Protein 2ZNM (pdb70)

Foldseek 3Di:
DDDPAWKHWFPDFDDDPDPPAKEKEKEAFLQDDDPQLDDPLVVVCVPLADPRYDYHYAYADDDPLLLRRLCLLCVVLVNCPQPRSVSSVCSNVVPFSSSDPVRVLVVLVPDDRDNSVSSCSSPDPRSSVRSVVNCCCVVRVVPDPTWIDMSRTMITDCNPPRVSRSVSNRVVSVVNVVVVD/DDDPQFKHFAPDFDDDPDPPAKEKEWAAFLQPDDPQLDDPLCVVCVVPPDPRYDYHYAYADDDPLLLRRLCLLCVQLVNVVQCRSVSSVCSNVVPFSSSDPVRVLVSLVVDDSDDSVSSCSSPDVSSSVRSVVNVCCVVRVPDDPTWIDMRRTMIGDQNPHSVSRSVSNNVSSVVVVVVVD/DDEPFFKHWAPDFDDDPDPQAKEKEWAAFLQPDDPQQDDVLCVVCVPPPDPRYDYHYAYADDDPLLLRRLCQLCVQLVNCPQPRSVSSVCNNVVPFSSSDPVRVLVSQPPDDSDRSVSSCSSPDPSSSVRSVVNCCCVVRVPPDPTWIDMSSTMITDCNPHSVSRSVSNNVRSVVVVVVVVD/DDEPAWKHWAPDFDDDPDPQAKEKEKEAFLQDDDPQLDDPLVVCCVPVADDSYDYHYAYADDDPLLLRRLCQLCVVLVCCVQPSSVSSVCSNVVPFSSSDPVGVLVVLVPDDRDNSVSSCSSPDPRSSVRSVVNVCCVVRVVPDPTWIDIRRTMITDDDPDRVVRSVSNNVVNVVVVVVD

CATH classification: 3.40.30.10

Nearest PDB structures (foldseek):
  2znm-assembly3_C  TM=9.962E-01  e=5.554E-31  Neisseria meningitidis serogroup B
  3a3t-assembly3_C  TM=9.043E-01  e=9.398E-21  Neisseria meningitidis serogroup B
  3hz8-assembly1_A  TM=9.008E-01  e=3.534E-20  Neisseria meningitidis MC58
  3dvw-assembly1_A  TM=8.899E-01  e=8.382E-20  Neisseria meningitidis MC58
  4p3y-assembly1_B  TM=7.558E-01  e=4.226E-12  Acinetobacter baumannii AYE

Secondary structure (DSSP, 8-state):
--BTTTEEE-SSPPPPSSSSSEEEEEEE-TTS--TTSS-HHHHHHHHHS-TTEEEEEEE---S---TTT--HHHHHHT-HHHHHHHHHHHHHH-SS-TTSHHHHHHHHHT-SSS-TTT---TTSHHHHHHHH--HHHHHTT--SSSEEEETTTEEE---SHHHHHHHHHHHHHHHHHHHT-/--BTTTEEE-SSPPPPSSSSSEEEEEEE-TTS--TTSS-HHHHHHHHHS-TTEEEEEEE---S---TTT--HHHHHTT-HHHHHHHHHHHHHH--S-TTSHHHHHHHHHT-SSS-TTT---TTSHHHHHHHH--HHHHHTT--SSSEEEETTTEEEP-SSHHHHHHHHHHHHHHHHHHH--/--BTTTEEE-SSPPPPSSTTSEEEEEEE-TTS--TTSS-HHHHHHHHHS-TTEEEEEEE---S---TTT--HHHHHTT-HHHHHHHHHHHHHH-SS-TTSHHHHHHHHHT-SSS-TTT---TTSHHHHHHHH--HHHHHTT--SSSEEEETTTEEE--SSHHHHHHHHHHHHHHHHHHHTT-/--BTTTEEE-SSPPPPSSSSSEEEEEEE-TTS--TTSS-HHHHHHHHHS-TTEEEEEEE---S---TTT--HHHHHTT-HHHHHHHHHHHHHH-SS-TTSHHHHHHHHHH-SSS-TTT---TTSHHHHHHHH--HHHHHHT--SSSEEEETTTEEE---STTHHHHHHHHHHHHHHHHH-

Structure (mmCIF, N/CA/C/O backbone):
data_2ZNM
#
_entry.id   2ZNM
#
_cell.length_a   54.469
_cell.length_b   88.531
_cell.length_c   84.295
_cell.angle_alpha   90.00
_cell.angle_beta   106.87
_cell.angle_gamma   90.00
#
_symmetry.space_group_name_H-M   'P 1 21 1'
#
loop_
_entity.id
_entity.type
_entity.pdbx_description
1 polymer 'Thiol:disulfide interchange protein DsbA'
2 water water
#
loop_
_atom_site.group_PDB
_atom_site.id
_atom_site.type_symbol
_atom_site.label_atom_id
_atom_site.label_alt_id
_atom_site.label_comp_id
_atom_site.label_asym_id
_atom_site.label_entity_id
_atom_site.label_seq_id
_atom_site.pdbx_PDB_ins_code
_atom_site.Cartn_x
_atom_site.Cartn_y
_atom_site.Cartn_z
_atom_site.occupancy
_atom_site.B_iso_or_equiv
_atom_site.auth_seq_id
_atom_site.auth_comp_id
_atom_site.auth_asym_id
_atom_site.auth_atom_id
_atom_site.pdbx_PDB_model_num
ATOM 1 N N . LEU A 1 3 ? 14.427 25.864 39.617 1.00 61.41 3 LEU A N 1
ATOM 2 C CA . LEU A 1 3 ? 14.686 24.968 40.782 1.00 61.35 3 LEU A CA 1
ATOM 3 C C . LEU A 1 3 ? 16.169 24.675 40.939 1.00 61.41 3 LEU A C 1
ATOM 4 O O . LEU A 1 3 ? 16.858 24.373 39.961 1.00 61.53 3 LEU A O 1
ATOM 9 N N . THR A 1 4 ? 16.651 24.758 42.175 1.00 61.46 4 THR A N 1
ATOM 10 C CA . THR A 1 4 ? 18.030 24.388 42.496 1.00 61.49 4 THR A CA 1
ATOM 11 C C . THR A 1 4 ? 18.107 23.617 43.815 1.00 61.43 4 THR A C 1
ATOM 12 O O . THR A 1 4 ? 17.598 24.079 44.842 1.00 61.23 4 THR A O 1
ATOM 16 N N . GLU A 1 5 ? 18.733 22.437 43.766 1.00 61.47 5 GLU A N 1
ATOM 17 C CA . GLU A 1 5 ? 19.006 21.626 44.955 1.00 61.58 5 GLU A CA 1
ATOM 18 C C . GLU A 1 5 ? 19.769 22.448 45.980 1.00 61.24 5 GLU A C 1
ATOM 19 O O . GLU A 1 5 ? 20.747 23.118 45.642 1.00 61.23 5 GLU A O 1
ATOM 25 N N . GLY A 1 6 ? 19.311 22.400 47.226 1.00 60.99 6 GLY A N 1
ATOM 26 C CA . GLY A 1 6 ? 19.942 23.145 48.311 1.00 60.57 6 GLY A CA 1
ATOM 27 C C . GLY A 1 6 ? 19.446 24.573 48.440 1.00 60.26 6 GLY A C 1
ATOM 28 O O . GLY A 1 6 ? 19.652 25.209 49.476 1.00 60.23 6 GLY A O 1
ATOM 29 N N . GLU A 1 7 ? 18.795 25.077 47.391 1.00 59.91 7 GLU A N 1
ATOM 30 C CA . GLU A 1 7 ? 18.241 26.433 47.392 1.00 59.53 7 GLU A CA 1
ATOM 31 C C . GLU A 1 7 ? 16.708 26.432 47.476 1.00 59.25 7 GLU A C 1
ATOM 32 O O . GLU A 1 7 ? 16.137 27.070 48.358 1.00 59.31 7 GLU A O 1
ATOM 38 N N . ASP A 1 8 ? 16.063 25.700 46.565 1.00 58.98 8 ASP A N 1
ATOM 39 C CA . ASP A 1 8 ? 14.600 25.682 46.426 1.00 58.53 8 ASP A CA 1
ATOM 40 C C . ASP A 1 8 ? 13.969 24.434 47.015 1.00 58.18 8 ASP A C 1
ATOM 41 O O . ASP A 1 8 ? 12.814 24.464 47.437 1.00 58.08 8 ASP A O 1
ATOM 46 N N . TYR A 1 9 ? 14.723 23.336 47.011 1.00 57.79 9 TYR A N 1
ATOM 47 C CA . TYR A 1 9 ? 14.210 22.030 47.420 1.00 57.34 9 TYR A CA 1
ATOM 48 C C . TYR A 1 9 ? 15.307 21.083 47.912 1.00 57.28 9 TYR A C 1
ATOM 49 O O . TYR A 1 9 ? 16.495 21.273 47.624 1.00 57.09 9 TYR A O 1
ATOM 58 N N . LEU A 1 10 ? 14.887 20.059 48.650 1.00 57.24 10 LEU A N 1
ATOM 59 C CA . LEU A 1 10 ? 15.787 19.030 49.164 1.00 57.27 10 LEU A CA 1
ATOM 60 C C . LEU A 1 10 ? 15.265 17.639 48.814 1.00 57.25 10 LEU A C 1
ATOM 61 O O . LEU A 1 10 ? 14.055 17.418 48.733 1.00 57.04 10 LEU A O 1
ATOM 66 N N . VAL A 1 11 ? 16.191 16.711 48.607 1.00 57.13 11 VAL A N 1
ATOM 67 C CA . VAL A 1 11 ? 15.852 15.331 48.288 1.00 57.16 11 VAL A CA 1
ATOM 68 C C . VAL A 1 11 ? 15.744 14.535 49.584 1.00 57.18 11 VAL A C 1
ATOM 69 O O . VAL A 1 11 ? 16.712 14.438 50.338 1.00 57.17 11 VAL A O 1
ATOM 73 N N . LEU A 1 12 ? 14.565 13.979 49.852 1.00 57.37 12 LEU A N 1
ATOM 74 C CA . LEU A 1 12 ? 14.392 13.115 51.015 1.00 57.48 12 LEU A CA 1
ATOM 75 C C . LEU A 1 12 ? 15.256 11.874 50.849 1.00 57.81 12 LEU A C 1
ATOM 76 O O . LEU A 1 12 ? 15.376 11.336 49.747 1.00 57.80 12 LEU A O 1
ATOM 81 N N . ASP A 1 13 ? 15.866 11.432 51.944 1.00 58.17 13 ASP A N 1
ATOM 82 C CA . ASP A 1 13 ? 16.770 10.290 51.900 1.00 58.46 13 ASP A CA 1
ATOM 83 C C . ASP A 1 13 ? 15.978 8.986 51.766 1.00 58.34 13 ASP A C 1
ATOM 84 O O . ASP A 1 13 ? 16.380 8.082 51.033 1.00 58.30 13 ASP A O 1
ATOM 89 N N . LYS A 1 14 ? 14.858 8.901 52.479 1.00 58.09 14 LYS A N 1
ATOM 90 C CA . LYS A 1 14 ? 13.885 7.830 52.283 1.00 58.12 14 LYS A CA 1
ATOM 91 C C . LYS A 1 14 ? 12.569 8.474 51.859 1.00 57.91 14 LYS A C 1
ATOM 92 O O . LYS A 1 14 ? 12.124 9.428 52.492 1.00 58.30 14 LYS A O 1
ATOM 98 N N . PRO A 1 15 ? 11.947 7.965 50.782 1.00 57.64 15 PRO A N 1
ATOM 99 C CA . PRO A 1 15 ? 10.695 8.526 50.274 1.00 57.34 15 PRO A CA 1
ATOM 100 C C . PRO A 1 15 ? 9.484 8.220 51.160 1.00 57.29 15 PRO A C 1
ATOM 101 O O . PRO A 1 15 ? 9.403 7.146 51.755 1.00 56.98 15 PRO A O 1
ATOM 105 N N . ILE A 1 16 ? 8.551 9.166 51.246 1.00 57.47 16 ILE A N 1
ATOM 106 C CA . ILE A 1 16 ? 7.307 8.937 51.981 1.00 57.64 16 ILE A CA 1
ATOM 107 C C . ILE A 1 16 ? 6.281 8.303 51.042 1.00 57.86 16 ILE A C 1
ATOM 108 O O . ILE A 1 16 ? 5.973 8.873 49.994 1.00 58.01 16 ILE A O 1
ATOM 113 N N . PRO A 1 17 ? 5.771 7.107 51.401 1.00 58.14 17 PRO A N 1
ATOM 114 C CA . PRO A 1 17 ? 4.770 6.430 50.574 1.00 58.14 17 PRO A CA 1
ATOM 115 C C . PRO A 1 17 ? 3.511 7.281 50.400 1.00 58.20 17 PRO A C 1
ATOM 116 O O . PRO A 1 17 ? 2.915 7.728 51.387 1.00 58.09 17 PRO A O 1
ATOM 120 N N . GLN A 1 18 ? 3.127 7.506 49.147 1.00 58.21 18 GLN A N 1
ATOM 121 C CA . GLN A 1 18 ? 1.939 8.298 48.832 1.00 58.32 18 GLN A CA 1
ATOM 122 C C . GLN A 1 18 ? 0.653 7.605 49.283 1.00 58.77 18 GLN A C 1
ATOM 123 O O . GLN A 1 18 ? 0.585 6.379 49.359 1.00 58.50 18 GLN A O 1
ATOM 129 N N . GLU A 1 19 ? -0.351 8.420 49.593 1.00 59.29 19 GLU A N 1
ATOM 130 C CA . GLU A 1 19 ? -1.702 7.963 49.895 1.00 59.99 19 GLU A CA 1
ATOM 131 C C . GLU A 1 19 ? -2.293 7.240 48.675 1.00 60.03 19 GLU A C 1
ATOM 132 O O . GLU A 1 19 ? -2.900 6.174 48.804 1.00 60.20 19 GLU A O 1
ATOM 138 N N . GLN A 1 20 ? -2.105 7.841 47.498 1.00 59.88 20 GLN A N 1
ATOM 139 C CA . GLN A 1 20 ? -2.616 7.328 46.229 1.00 59.62 20 GLN A CA 1
ATOM 140 C C . GLN A 1 20 ? -1.484 7.255 45.215 1.00 59.32 20 GLN A C 1
ATOM 141 O O . GLN A 1 20 ? -0.738 8.222 45.055 1.00 59.49 20 GLN A O 1
ATOM 147 N N . SER A 1 21 ? -1.370 6.123 44.515 1.00 59.00 21 SER A N 1
ATOM 148 C CA . SER A 1 21 ? -0.429 6.004 43.399 1.00 58.33 21 SER A CA 1
ATOM 149 C C . SER A 1 21 ? -1.015 6.567 42.107 1.00 57.91 21 SER A C 1
ATOM 150 O O . SER A 1 21 ? -2.231 6.757 41.996 1.00 57.99 21 SER A O 1
ATOM 153 N N . GLY A 1 22 ? -0.148 6.853 41.140 1.00 57.38 22 GLY A N 1
ATOM 154 C CA . GLY A 1 22 ? -0.587 7.394 39.850 1.00 57.16 22 GLY A CA 1
ATOM 155 C C . GLY A 1 22 ? -0.692 8.911 39.822 1.00 56.77 22 GLY A C 1
ATOM 156 O O . GLY A 1 22 ? -0.256 9.539 38.855 1.00 56.81 22 GLY A O 1
ATOM 157 N N . LYS A 1 23 ? -1.292 9.485 40.869 1.00 56.17 23 LYS A N 1
ATOM 158 C CA . LYS A 1 23 ? -1.327 10.940 41.082 1.00 55.68 23 LYS A CA 1
ATOM 159 C C . LYS A 1 23 ? -0.086 11.424 41.832 1.00 54.65 23 LYS A C 1
ATOM 160 O O . LYS A 1 23 ? 0.667 10.627 42.389 1.00 54.53 23 LYS A O 1
ATOM 166 N N . ILE A 1 24 ? 0.111 12.737 41.835 1.00 53.71 24 ILE A N 1
ATOM 167 C CA . ILE A 1 24 ? 1.261 13.368 42.468 1.00 52.45 24 ILE A CA 1
ATOM 168 C C . ILE A 1 24 ? 0.805 13.996 43.774 1.00 52.12 24 ILE A C 1
ATOM 169 O O . ILE A 1 24 ? -0.007 14.932 43.789 1.00 51.67 24 ILE A O 1
ATOM 174 N N . GLU A 1 25 ? 1.325 13.463 44.876 1.00 51.80 25 GLU A N 1
ATOM 175 C CA . GLU A 1 25 ? 0.987 13.967 46.199 1.00 51.29 25 GLU A CA 1
ATOM 176 C C . GLU A 1 25 ? 1.684 15.277 46.500 1.00 50.60 25 GLU A C 1
ATOM 177 O O . GLU A 1 25 ? 2.850 15.479 46.162 1.00 50.28 25 GLU A O 1
ATOM 183 N N . VAL A 1 26 ? 0.935 16.176 47.122 1.00 50.26 26 VAL A N 1
ATOM 184 C CA . VAL A 1 26 ? 1.507 17.345 47.774 1.00 49.11 26 VAL A CA 1
ATOM 185 C C . VAL A 1 26 ? 1.119 17.226 49.246 1.00 48.84 26 VAL A C 1
ATOM 186 O O . VAL A 1 26 ? -0.039 17.403 49.626 1.00 48.49 26 VAL A O 1
ATOM 190 N N . LEU A 1 27 ? 2.094 16.849 50.057 1.00 48.70 27 LEU A N 1
ATOM 191 C CA . LEU A 1 27 ? 1.853 16.582 51.457 1.00 48.40 27 LEU A CA 1
ATOM 192 C C . LEU A 1 27 ? 2.324 17.754 52.301 1.00 48.58 27 LEU A C 1
ATOM 193 O O . LEU A 1 27 ? 3.476 18.212 52.172 1.00 48.50 27 LEU A O 1
ATOM 198 N N . GLU A 1 28 ? 1.417 18.245 53.143 1.00 48.59 28 GLU A N 1
ATOM 199 C CA . GLU A 1 28 ? 1.742 19.284 54.133 1.00 49.02 28 GLU A CA 1
ATOM 200 C C . GLU A 1 28 ? 1.716 18.751 55.567 1.00 48.48 28 GLU A C 1
ATOM 201 O O . GLU A 1 28 ? 0.688 18.262 56.024 1.00 48.20 28 GLU A O 1
ATOM 207 N N . PHE A 1 29 ? 2.844 18.841 56.266 1.00 48.69 29 PHE A N 1
ATOM 208 C CA . PHE A 1 29 ? 2.850 18.687 57.741 1.00 49.27 29 PHE A CA 1
ATOM 209 C C . PHE A 1 29 ? 2.546 20.022 58.407 1.00 49.80 29 PHE A C 1
ATOM 210 O O . PHE A 1 29 ? 3.163 21.038 58.078 1.00 50.12 29 PHE A O 1
ATOM 218 N N . PHE A 1 30 ? 1.597 20.006 59.345 1.00 50.22 30 PHE A N 1
ATOM 219 C CA . PHE A 1 30 ? 1.088 21.219 59.973 1.00 50.01 30 PHE A CA 1
ATOM 220 C C . PHE A 1 30 ? 0.848 21.010 61.476 1.00 50.64 30 PHE A C 1
ATOM 221 O O . PHE A 1 30 ? 0.949 19.892 61.995 1.00 50.87 30 PHE A O 1
ATOM 229 N N . GLY A 1 31 ? 0.518 22.102 62.162 1.00 51.02 31 GLY A N 1
ATOM 230 C CA . GLY A 1 31 ? 0.082 22.057 63.545 1.00 51.20 31 GLY A CA 1
ATOM 231 C C . GLY A 1 31 ? -1.092 22.987 63.726 1.00 51.47 31 GLY A C 1
ATOM 232 O O . GLY A 1 31 ? -1.193 23.997 63.034 1.00 52.25 31 GLY A O 1
ATOM 233 N N . TYR A 1 32 ? -1.985 22.657 64.654 1.00 51.88 32 TYR A N 1
ATOM 234 C CA . TYR A 1 32 ? -3.078 23.564 65.034 1.00 51.80 32 TYR A CA 1
ATOM 235 C C . TYR A 1 32 ? -2.605 24.796 65.820 1.00 52.08 32 TYR A C 1
ATOM 236 O O . TYR A 1 32 ? -3.405 25.693 66.139 1.00 52.26 32 TYR A O 1
ATOM 245 N N . PHE A 1 33 ? -1.313 24.829 66.151 1.00 51.86 33 PHE A N 1
ATOM 246 C CA . PHE A 1 33 ? -0.705 25.988 66.796 1.00 51.92 33 PHE A CA 1
ATOM 247 C C . PHE A 1 33 ? -0.111 26.962 65.763 1.00 52.01 33 PHE A C 1
ATOM 248 O O . PHE A 1 33 ? 0.538 27.947 66.146 1.00 51.92 33 PHE A O 1
ATOM 256 N N . CYS A 1 34 ? -0.296 26.663 64.468 1.00 51.88 34 CYS A N 1
ATOM 257 C CA . CYS A 1 34 ? 0.093 27.569 63.383 1.00 52.25 34 CYS A CA 1
ATOM 258 C C . CYS A 1 34 ? -0.949 28.675 63.316 1.00 51.84 34 CYS A C 1
ATOM 259 O O . CYS A 1 34 ? -2.132 28.395 63.159 1.00 51.83 34 CYS A O 1
ATOM 262 N N . VAL A 1 35 ? -0.522 29.927 63.453 1.00 51.71 35 VAL A N 1
ATOM 263 C CA . VAL A 1 35 ? -1.474 31.031 63.591 1.00 51.69 35 VAL A CA 1
ATOM 264 C C . VAL A 1 35 ? -1.820 31.669 62.245 1.00 52.17 35 VAL A C 1
ATOM 265 O O . VAL A 1 35 ? -0.964 32.238 61.553 1.00 51.50 35 VAL A O 1
ATOM 269 N N . HIS A 1 36 ? -3.096 31.541 61.893 1.00 52.87 36 HIS A N 1
ATOM 270 C CA . HIS A 1 36 ? -3.635 32.044 60.640 1.00 53.35 36 HIS A CA 1
ATOM 271 C C . HIS A 1 36 ? -4.707 33.043 60.964 1.00 54.25 36 HIS A C 1
ATOM 272 O O . HIS A 1 36 ? -5.524 32.816 61.859 1.00 54.52 36 HIS A O 1
ATOM 279 N N . CYS A 1 37 ? -4.737 34.135 60.210 1.00 55.33 37 CYS A N 1
ATOM 280 C CA . CYS A 1 37 ? -5.670 35.209 60.496 1.00 56.73 37 CYS A CA 1
ATOM 281 C C . CYS A 1 37 ? -7.163 34.848 60.354 1.00 55.78 37 CYS A C 1
ATOM 282 O O . CYS A 1 37 ? -8.012 35.486 60.990 1.00 56.04 37 CYS A O 1
ATOM 285 N N . HIS A 1 38 ? -7.501 33.848 59.538 1.00 54.43 38 HIS A N 1
ATOM 286 C CA . HIS A 1 38 ? -8.914 33.454 59.440 1.00 53.27 38 HIS A CA 1
ATOM 287 C C . HIS A 1 38 ? -9.186 32.038 59.952 1.00 52.45 38 HIS A C 1
ATOM 288 O O . HIS A 1 38 ? -10.238 31.480 59.658 1.00 52.21 38 HIS A O 1
ATOM 295 N N . HIS A 1 39 ? -8.248 31.474 60.718 1.00 51.70 39 HIS A N 1
ATOM 296 C CA . HIS A 1 39 ? -8.356 30.101 61.260 1.00 51.15 39 HIS A CA 1
ATOM 297 C C . HIS A 1 39 ? -8.405 29.041 60.150 1.00 51.43 39 HIS A C 1
ATOM 298 O O . HIS A 1 39 ? -9.054 27.998 60.291 1.00 52.16 39 HIS A O 1
ATOM 305 N N . PHE A 1 40 ? -7.731 29.318 59.041 1.00 51.09 40 PHE A N 1
ATOM 306 C CA . PHE A 1 40 ? -7.476 28.307 58.020 1.00 50.88 40 PHE A CA 1
ATOM 307 C C . PHE A 1 40 ? -6.150 28.642 57.355 1.00 50.74 40 PHE A C 1
ATOM 308 O O . PHE A 1 40 ? -5.771 29.812 57.270 1.00 50.43 40 PHE A O 1
ATOM 316 N N . ASP A 1 41 ? -5.451 27.603 56.910 1.00 51.01 41 ASP A N 1
ATOM 317 C CA . ASP A 1 41 ? -4.188 27.726 56.184 1.00 51.29 41 ASP A CA 1
ATOM 318 C C . ASP A 1 41 ? -4.373 28.295 54.756 1.00 51.34 41 ASP A C 1
ATOM 319 O O . ASP A 1 41 ? -4.949 27.640 53.892 1.00 51.12 41 ASP A O 1
ATOM 324 N N . PRO A 1 42 ? -3.887 29.531 54.510 1.00 51.76 42 PRO A N 1
ATOM 325 C CA . PRO A 1 42 ? -4.002 30.123 53.156 1.00 51.56 42 PRO A CA 1
ATOM 326 C C . PRO A 1 42 ? -3.212 29.368 52.070 1.00 51.62 42 PRO A C 1
ATOM 327 O O . PRO A 1 42 ? -3.559 29.462 50.891 1.00 51.31 42 PRO A O 1
ATOM 331 N N . LEU A 1 43 ? -2.173 28.623 52.458 1.00 51.66 43 LEU A N 1
ATOM 332 C CA . LEU A 1 43 ? -1.410 27.811 51.492 1.00 52.11 43 LEU A CA 1
ATOM 333 C C . LEU A 1 43 ? -2.228 26.658 50.899 1.00 51.83 43 LEU A C 1
ATOM 334 O O . LEU A 1 43 ? -2.228 26.463 49.681 1.00 52.25 43 LEU A O 1
ATOM 339 N N . LEU A 1 44 ? -2.923 25.908 51.754 1.00 51.56 44 LEU A N 1
ATOM 340 C CA . LEU A 1 44 ? -3.823 24.820 51.318 1.00 51.70 44 LEU A CA 1
ATOM 341 C C . LEU A 1 44 ? -4.931 25.282 50.381 1.00 51.38 44 LEU A C 1
ATOM 342 O O . LEU A 1 44 ? -5.246 24.605 49.396 1.00 51.70 44 LEU A O 1
ATOM 347 N N . LEU A 1 45 ? -5.524 26.430 50.703 1.00 51.10 45 LEU A N 1
ATOM 348 C CA . LEU A 1 45 ? -6.547 27.059 49.873 1.00 51.17 45 LEU A CA 1
ATOM 349 C C . LEU A 1 45 ? -6.020 27.466 48.476 1.00 51.17 45 LEU A C 1
ATOM 350 O O . LEU A 1 45 ? -6.666 27.199 47.449 1.00 51.45 45 LEU A O 1
ATOM 355 N N . LYS A 1 46 ? -4.848 28.097 48.442 1.00 50.68 46 LYS A N 1
ATOM 356 C CA . LYS A 1 46 ? -4.226 28.519 47.200 1.00 50.59 46 LYS A CA 1
ATOM 357 C C . LYS A 1 46 ? -3.812 27.326 46.329 1.00 50.81 46 LYS A C 1
ATOM 358 O O . LYS A 1 46 ? -4.022 27.330 45.122 1.00 50.78 46 LYS A O 1
ATOM 364 N N . LEU A 1 47 ? -3.199 26.322 46.954 1.00 51.18 47 LEU A N 1
ATOM 365 C CA . LEU A 1 47 ? -2.744 25.125 46.267 1.00 51.41 47 LEU A CA 1
ATOM 366 C C . LEU A 1 47 ? -3.916 24.346 45.676 1.00 51.55 47 LEU A C 1
ATOM 367 O O . LEU A 1 47 ? -3.816 23.828 44.577 1.00 51.81 47 LEU A O 1
ATOM 372 N N . GLY A 1 48 ? -5.030 24.292 46.398 1.00 51.88 48 GLY A N 1
ATOM 373 C CA . GLY A 1 48 ? -6.248 23.653 45.901 1.00 51.45 48 GLY A CA 1
ATOM 374 C C . GLY A 1 48 ? -6.699 24.158 44.547 1.00 51.48 48 GLY A C 1
ATOM 375 O O . GLY A 1 48 ? -7.260 23.398 43.754 1.00 51.85 48 GLY A O 1
ATOM 376 N N . LYS A 1 49 ? -6.459 25.437 44.268 1.00 51.28 49 LYS A N 1
ATOM 377 C CA . LYS A 1 49 ? -6.850 26.011 42.975 1.00 51.18 49 LYS A CA 1
ATOM 378 C C . LYS A 1 49 ? -5.710 26.060 41.962 1.00 50.83 49 LYS A C 1
ATOM 379 O O . LYS A 1 49 ? -5.955 25.937 40.766 1.00 51.04 49 LYS A O 1
ATOM 385 N N . ALA A 1 50 ? -4.471 26.226 42.433 1.00 50.73 50 ALA A N 1
ATOM 386 C CA . ALA A 1 50 ? -3.323 26.477 41.542 1.00 50.65 50 ALA A CA 1
ATOM 387 C C . ALA A 1 50 ? -2.637 25.207 41.048 1.00 50.89 50 ALA A C 1
ATOM 388 O O . ALA A 1 50 ? -1.982 25.210 39.993 1.00 50.66 50 ALA A O 1
ATOM 390 N N . LEU A 1 51 ? -2.793 24.126 41.811 1.00 51.05 51 LEU A N 1
ATOM 391 C CA . LEU A 1 51 ? -2.212 22.828 41.459 1.00 51.18 51 LEU A CA 1
ATOM 392 C C . LEU A 1 51 ? -2.780 22.302 40.130 1.00 51.01 51 LEU A C 1
ATOM 393 O O . LEU A 1 51 ? -3.928 22.584 39.810 1.00 51.01 51 LEU A O 1
ATOM 398 N N . PRO A 1 52 ? -1.967 21.561 39.343 1.00 51.02 52 PRO A N 1
ATOM 399 C CA . PRO A 1 52 ? -2.515 20.892 38.149 1.00 50.99 52 PRO A CA 1
ATOM 400 C C . PRO A 1 52 ? -3.513 19.782 38.494 1.00 50.93 52 PRO A C 1
ATOM 401 O O . PRO A 1 52 ? -3.589 19.357 39.635 1.00 50.91 52 PRO A O 1
ATOM 405 N N . SER A 1 53 ? -4.268 19.330 37.503 1.00 51.44 53 SER A N 1
ATOM 406 C CA . SER A 1 53 ? -5.334 18.332 37.689 1.00 52.17 53 SER A CA 1
ATOM 407 C C . SER A 1 53 ? -4.894 16.967 38.256 1.00 52.00 53 SER A C 1
ATOM 408 O O . SER A 1 53 ? -5.692 16.292 38.905 1.00 52.11 53 SER A O 1
ATOM 411 N N . ASP A 1 54 ? -3.644 16.573 37.997 1.00 51.76 54 ASP A N 1
ATOM 412 C CA . ASP A 1 54 ? -3.112 15.265 38.421 1.00 51.74 54 ASP A CA 1
ATOM 413 C C . ASP A 1 54 ? -2.359 15.313 39.768 1.00 51.59 54 ASP A C 1
ATOM 414 O O . ASP A 1 54 ? -1.681 14.351 40.160 1.00 51.27 54 ASP A O 1
ATOM 419 N N . ALA A 1 55 ? -2.512 16.433 40.477 1.00 50.87 55 ALA A N 1
ATOM 420 C CA . ALA A 1 55 ? -1.894 16.632 41.784 1.00 50.39 55 ALA A CA 1
ATOM 421 C C . ALA A 1 55 ? -2.973 16.655 42.856 1.00 50.17 55 ALA A C 1
ATOM 422 O O . ALA A 1 55 ? -4.082 17.109 42.597 1.00 50.06 55 ALA A O 1
ATOM 424 N N . TYR A 1 56 ? -2.654 16.144 44.046 1.00 50.38 56 TYR A N 1
ATOM 425 C CA . TYR A 1 56 ? -3.586 16.180 45.197 1.00 50.75 56 TYR A CA 1
ATOM 426 C C . TYR A 1 56 ? -2.916 16.595 46.510 1.00 50.71 56 TYR A C 1
ATOM 427 O O . TYR A 1 56 ? -1.689 16.498 46.666 1.00 50.45 56 TYR A O 1
ATOM 436 N N . LEU A 1 57 ? -3.747 17.045 47.446 1.00 50.92 57 LEU A N 1
ATOM 437 C CA . LEU A 1 57 ? -3.314 17.576 48.738 1.00 51.45 57 LEU A CA 1
ATOM 438 C C . LEU A 1 57 ? -3.499 16.552 49.861 1.00 51.63 57 LEU A C 1
ATOM 439 O O . LEU A 1 57 ? -4.565 15.945 49.978 1.00 51.73 57 LEU A O 1
ATOM 444 N N . ARG A 1 58 ? -2.460 16.372 50.676 1.00 51.40 58 ARG A N 1
ATOM 445 C CA . ARG A 1 58 ? -2.523 15.542 51.876 1.00 51.74 58 ARG A CA 1
ATOM 446 C C . ARG A 1 58 ? -1.984 16.356 53.059 1.00 51.81 58 ARG A C 1
ATOM 447 O O . ARG A 1 58 ? -1.005 17.092 52.917 1.00 51.90 58 ARG A O 1
ATOM 455 N N . THR A 1 59 ? -2.619 16.230 54.220 1.00 52.22 59 THR A N 1
ATOM 456 C CA . THR A 1 59 ? -2.117 16.880 55.426 1.00 52.60 59 THR A CA 1
ATOM 457 C C . THR A 1 59 ? -1.894 15.892 56.567 1.00 52.81 59 THR A C 1
ATOM 458 O O . THR A 1 59 ? -2.645 14.926 56.713 1.00 52.68 59 THR A O 1
ATOM 462 N N . GLU A 1 60 ? -0.850 16.139 57.365 1.00 52.84 60 GLU A N 1
ATOM 463 C CA . GLU A 1 60 ? -0.585 15.367 58.582 1.00 52.67 60 GLU A CA 1
ATOM 464 C C . GLU A 1 60 ? -0.245 16.313 59.731 1.00 52.87 60 GLU A C 1
ATOM 465 O O . GLU A 1 60 ? 0.555 17.249 59.569 1.00 53.26 60 GLU A O 1
ATOM 471 N N . HIS A 1 61 ? -0.871 16.102 60.883 1.00 52.40 61 HIS A N 1
ATOM 472 C CA . HIS A 1 61 ? -0.460 16.838 62.079 1.00 51.80 61 HIS A CA 1
ATOM 473 C C . HIS A 1 61 ? 0.865 16.296 62.632 1.00 51.48 61 HIS A C 1
ATOM 474 O O . HIS A 1 61 ? 1.037 15.105 62.872 1.00 51.57 61 HIS A O 1
ATOM 481 N N . VAL A 1 62 ? 1.789 17.216 62.819 1.00 51.41 62 VAL A N 1
ATOM 482 C CA . VAL A 1 62 ? 3.130 16.974 63.319 1.00 51.33 62 VAL A CA 1
ATOM 483 C C . VAL A 1 62 ? 3.036 16.561 64.806 1.00 51.33 62 VAL A C 1
ATOM 484 O O . VAL A 1 62 ? 2.194 17.061 65.523 1.00 51.11 62 VAL A O 1
ATOM 488 N N . VAL A 1 63 ? 3.834 15.595 65.249 1.00 51.82 63 VAL A N 1
ATOM 489 C CA . VAL A 1 63 ? 3.849 15.204 66.674 1.00 52.18 63 VAL A CA 1
ATOM 490 C C . VAL A 1 63 ? 5.263 15.365 67.234 1.00 52.58 63 VAL A C 1
ATOM 491 O O . VAL A 1 63 ? 6.110 14.497 67.021 1.00 52.17 63 VAL A O 1
ATOM 495 N N . TRP A 1 64 ? 5.506 16.477 67.934 1.00 53.24 64 TRP A N 1
ATOM 496 C CA . TRP A 1 64 ? 6.850 16.823 68.410 1.00 54.04 64 TRP A CA 1
ATOM 497 C C . TRP A 1 64 ? 7.105 16.387 69.846 1.00 54.62 64 TRP A C 1
ATOM 498 O O . TRP A 1 64 ? 8.248 16.140 70.227 1.00 54.52 64 TRP A O 1
ATOM 509 N N . GLN A 1 65 ? 6.037 16.315 70.635 1.00 55.38 65 GLN A N 1
ATOM 510 C CA . GLN A 1 65 ? 6.110 15.864 72.023 1.00 56.27 65 GLN A CA 1
ATOM 511 C C . GLN A 1 65 ? 5.004 14.835 72.227 1.00 56.67 65 GLN A C 1
ATOM 512 O O . GLN A 1 65 ? 3.960 14.929 71.574 1.00 56.54 65 GLN A O 1
ATOM 518 N N . PRO A 1 66 ? 5.225 13.847 73.121 1.00 56.95 66 PRO A N 1
ATOM 519 C CA . PRO A 1 66 ? 4.260 12.755 73.299 1.00 57.28 66 PRO A CA 1
ATOM 520 C C . PRO A 1 66 ? 2.814 13.215 73.504 1.00 57.78 66 PRO A C 1
ATOM 521 O O . PRO A 1 66 ? 1.891 12.559 73.009 1.00 57.54 66 PRO A O 1
ATOM 525 N N . GLU A 1 67 ? 2.647 14.336 74.211 1.00 58.29 67 GLU A N 1
ATOM 526 C CA . GLU A 1 67 ? 1.357 14.951 74.512 1.00 59.02 67 GLU A CA 1
ATOM 527 C C . GLU A 1 67 ? 0.636 15.377 73.226 1.00 59.90 67 GLU A C 1
ATOM 528 O O . GLU A 1 67 ? -0.598 15.457 73.167 1.00 59.67 67 GLU A O 1
ATOM 542 N N . LEU A 1 69 ? 0.233 13.896 70.515 1.00 57.97 69 LEU A N 1
ATOM 543 C CA . LEU A 1 69 ? -0.576 12.821 69.946 1.00 56.51 69 LEU A CA 1
ATOM 544 C C . LEU A 1 69 ? -2.071 13.108 70.059 1.00 55.69 69 LEU A C 1
ATOM 545 O O . LEU A 1 69 ? -2.861 12.646 69.238 1.00 55.77 69 LEU A O 1
ATOM 550 N N . GLY A 1 70 ? -2.450 13.872 71.076 1.00 54.65 70 GLY A N 1
ATOM 551 C CA . GLY A 1 70 ? -3.822 14.351 71.228 1.00 53.79 70 GLY A CA 1
ATOM 552 C C . GLY A 1 70 ? -4.260 15.316 70.138 1.00 52.87 70 GLY A C 1
ATOM 553 O O . GLY A 1 70 ? -5.406 15.274 69.697 1.00 52.02 70 GLY A O 1
ATOM 554 N N . LEU A 1 71 ? -3.346 16.187 69.712 1.00 52.86 71 LEU A N 1
ATOM 555 C CA . LEU A 1 71 ? -3.619 17.135 68.618 1.00 53.07 71 LEU A CA 1
ATOM 556 C C . LEU A 1 71 ? -3.677 16.410 67.289 1.00 53.29 71 LEU A C 1
ATOM 557 O O . LEU A 1 71 ? -4.496 16.752 66.430 1.00 53.81 71 LEU A O 1
ATOM 562 N N . ALA A 1 72 ? -2.813 15.405 67.136 1.00 52.75 72 ALA A N 1
ATOM 563 C CA . ALA A 1 72 ? -2.811 14.555 65.954 1.00 52.89 72 ALA A CA 1
ATOM 564 C C . ALA A 1 72 ? -4.089 13.720 65.817 1.00 52.74 72 ALA A C 1
ATOM 565 O O . ALA A 1 72 ? -4.584 13.519 64.704 1.00 53.18 72 ALA A O 1
ATOM 567 N N . ARG A 1 73 ? -4.597 13.217 66.941 1.00 52.44 73 ARG A N 1
ATOM 568 C CA . ARG A 1 73 ? -5.866 12.479 66.978 1.00 52.22 73 ARG A CA 1
ATOM 569 C C . ARG A 1 73 ? -7.074 13.346 66.594 1.00 52.72 73 ARG A C 1
ATOM 570 O O . ARG A 1 73 ? -8.001 12.858 65.936 1.00 52.08 73 ARG A O 1
ATOM 586 N N . ALA A 1 75 ? -6.821 15.997 64.494 1.00 52.86 75 ALA A N 1
ATOM 587 C CA . ALA A 1 75 ? -6.648 16.149 63.043 1.00 52.54 75 ALA A CA 1
ATOM 588 C C . ALA A 1 75 ? -7.155 14.928 62.309 1.00 52.47 75 ALA A C 1
ATOM 589 O O . ALA A 1 75 ? -7.779 15.056 61.271 1.00 53.25 75 ALA A O 1
ATOM 591 N N . ALA A 1 76 ? -6.881 13.740 62.840 1.00 52.20 76 ALA A N 1
ATOM 592 C CA . ALA A 1 76 ? -7.356 12.525 62.204 1.00 51.90 76 ALA A CA 1
ATOM 593 C C . ALA A 1 76 ? -8.870 12.445 62.274 1.00 51.70 76 ALA A C 1
ATOM 594 O O . ALA A 1 76 ? -9.498 12.071 61.305 1.00 52.26 76 ALA A O 1
ATOM 596 N N . ALA A 1 77 ? -9.451 12.793 63.421 1.00 51.64 77 ALA A N 1
ATOM 597 C CA . ALA A 1 77 ? -10.907 12.785 63.590 1.00 51.62 77 ALA A CA 1
ATOM 598 C C . ALA A 1 77 ? -11.618 13.680 62.565 1.00 51.97 77 ALA A C 1
ATOM 599 O O . ALA A 1 77 ? -12.564 13.242 61.909 1.00 51.82 77 ALA A O 1
ATOM 601 N N . VAL A 1 78 ? -11.138 14.920 62.431 1.00 52.32 78 VAL A N 1
ATOM 602 C CA . VAL A 1 78 ? -11.665 15.911 61.494 1.00 52.55 78 VAL A CA 1
ATOM 603 C C . VAL A 1 78 ? -11.628 15.408 60.046 1.00 53.20 78 VAL A C 1
ATOM 604 O O . VAL A 1 78 ? -12.654 15.411 59.346 1.00 53.33 78 VAL A O 1
ATOM 608 N N . ASN A 1 79 ? -10.446 14.977 59.605 1.00 53.40 79 ASN A N 1
ATOM 609 C CA . ASN A 1 79 ? -10.273 14.408 58.275 1.00 53.65 79 ASN A CA 1
ATOM 610 C C . ASN A 1 79 ? -11.206 13.230 58.043 1.00 53.29 79 ASN A C 1
ATOM 611 O O . ASN A 1 79 ? -11.905 13.183 57.025 1.00 53.45 79 ASN A O 1
ATOM 616 N N . LEU A 1 80 ? -11.230 12.288 58.989 1.00 52.54 80 LEU A N 1
ATOM 617 C CA . LEU A 1 80 ? -12.004 11.058 58.810 1.00 51.64 80 LEU A CA 1
ATOM 618 C C . LEU A 1 80 ? -13.512 11.250 58.930 1.00 51.21 80 LEU A C 1
ATOM 619 O O . LEU A 1 80 ? -14.280 10.491 58.343 1.00 51.29 80 LEU A O 1
ATOM 624 N N . SER A 1 81 ? -13.936 12.255 59.690 1.00 50.37 81 SER A N 1
ATOM 625 C CA . SER A 1 81 ? -15.361 12.563 59.817 1.00 49.79 81 SER A CA 1
ATOM 626 C C . SER A 1 81 ? -15.895 13.296 58.574 1.00 49.51 81 SER A C 1
ATOM 627 O O . SER A 1 81 ? -17.104 13.397 58.376 1.00 49.46 81 SER A O 1
ATOM 630 N N . GLY A 1 82 ? -14.982 13.774 57.733 1.00 49.54 82 GLY A N 1
ATOM 631 C CA . GLY A 1 82 ? -15.327 14.608 56.592 1.00 50.06 82 GLY A CA 1
ATOM 632 C C . GLY A 1 82 ? -15.755 16.017 57.000 1.00 50.41 82 GLY A C 1
ATOM 633 O O . GLY A 1 82 ? -16.548 16.647 56.314 1.00 50.10 82 GLY A O 1
ATOM 634 N N . LEU A 1 83 ? -15.218 16.519 58.111 1.00 51.03 83 LEU A N 1
ATOM 635 C CA . LEU A 1 83 ? -15.650 17.809 58.657 1.00 51.44 83 LEU A CA 1
ATOM 636 C C . LEU A 1 83 ? -14.578 18.907 58.604 1.00 51.94 83 LEU A C 1
ATOM 637 O O . LEU A 1 83 ? -14.617 19.845 59.388 1.00 52.02 83 LEU A O 1
ATOM 642 N N . LYS A 1 84 ? -13.640 18.803 57.670 1.00 52.81 84 LYS A N 1
ATOM 643 C CA . LYS A 1 84 ? -12.542 19.761 57.582 1.00 54.21 84 LYS A CA 1
ATOM 644 C C . LYS A 1 84 ? -13.017 21.217 57.636 1.00 53.68 84 LYS A C 1
ATOM 645 O O . LYS A 1 84 ? -12.623 21.965 58.527 1.00 53.61 84 LYS A O 1
ATOM 651 N N . TYR A 1 85 ? -13.897 21.606 56.715 1.00 54.13 85 TYR A N 1
ATOM 652 C CA . TYR A 1 85 ? -14.292 23.022 56.594 1.00 54.30 85 TYR A CA 1
ATOM 653 C C . TYR A 1 85 ? -15.287 23.485 57.634 1.00 53.50 85 TYR A C 1
ATOM 654 O O . TYR A 1 85 ? -15.406 24.678 57.881 1.00 53.79 85 TYR A O 1
ATOM 663 N N . GLN A 1 86 ? -16.005 22.545 58.235 1.00 53.30 86 GLN A N 1
ATOM 664 C CA . GLN A 1 86 ? -16.991 22.871 59.269 1.00 53.00 86 GLN A CA 1
ATOM 665 C C . GLN A 1 86 ? -16.329 22.928 60.647 1.00 52.24 86 GLN A C 1
ATOM 666 O O . GLN A 1 86 ? -16.804 23.633 61.531 1.00 52.17 86 GLN A O 1
ATOM 672 N N . ALA A 1 87 ? -15.229 22.194 60.819 1.00 51.50 87 ALA A N 1
ATOM 673 C CA . ALA A 1 87 ? -14.648 21.961 62.144 1.00 51.05 87 ALA A CA 1
ATOM 674 C C . ALA A 1 87 ? -13.268 22.554 62.379 1.00 51.10 87 ALA A C 1
ATOM 675 O O . ALA A 1 87 ? -12.993 23.030 63.482 1.00 51.61 87 ALA A O 1
ATOM 677 N N . ASN A 1 88 ? -12.396 22.528 61.373 1.00 50.72 88 ASN A N 1
ATOM 678 C CA . ASN A 1 88 ? -11.016 22.991 61.579 1.00 50.77 88 ASN A CA 1
ATOM 679 C C . ASN A 1 88 ? -10.918 24.432 62.093 1.00 50.35 88 ASN A C 1
ATOM 680 O O . ASN A 1 88 ? -10.089 24.704 62.969 1.00 51.17 88 ASN A O 1
ATOM 685 N N . PRO A 1 89 ? -11.737 25.358 61.547 1.00 49.44 89 PRO A N 1
ATOM 686 C CA . PRO A 1 89 ? -11.642 26.731 62.058 1.00 49.21 89 PRO A CA 1
ATOM 687 C C . PRO A 1 89 ? -11.809 26.820 63.579 1.00 49.23 89 PRO A C 1
ATOM 688 O O . PRO A 1 89 ? -10.988 27.472 64.251 1.00 49.20 89 PRO A O 1
ATOM 692 N N . ALA A 1 90 ? -12.850 26.161 64.099 1.00 48.74 90 ALA A N 1
ATOM 693 C CA . ALA A 1 90 ? -13.087 26.017 65.543 1.00 48.38 90 ALA A CA 1
ATOM 694 C C . ALA A 1 90 ? -11.974 25.250 66.286 1.00 48.50 90 ALA A C 1
ATOM 695 O O . ALA A 1 90 ? -11.755 25.481 67.465 1.00 48.62 90 ALA A O 1
ATOM 697 N N . VAL A 1 91 ? -11.272 24.347 65.605 1.00 48.56 91 VAL A N 1
ATOM 698 C CA . VAL A 1 91 ? -10.154 23.635 66.227 1.00 48.88 91 VAL A CA 1
ATOM 699 C C . VAL A 1 91 ? -8.923 24.553 66.377 1.00 49.24 91 VAL A C 1
ATOM 700 O O . VAL A 1 91 ? -8.349 24.663 67.468 1.00 49.46 91 VAL A O 1
ATOM 704 N N . PHE A 1 92 ? -8.515 25.214 65.297 1.00 49.17 92 PHE A N 1
ATOM 705 C CA . PHE A 1 92 ? -7.463 26.224 65.410 1.00 49.29 92 PHE A CA 1
ATOM 706 C C . PHE A 1 92 ? -7.727 27.191 66.565 1.00 49.70 92 PHE A C 1
ATOM 707 O O . PHE A 1 92 ? -6.832 27.461 67.371 1.00 50.66 92 PHE A O 1
ATOM 715 N N . LYS A 1 93 ? -8.958 27.701 66.645 1.00 49.83 93 LYS A N 1
ATOM 716 C CA . LYS A 1 93 ? -9.306 28.770 67.573 1.00 50.36 93 LYS A CA 1
ATOM 717 C C . LYS A 1 93 ? -9.197 28.303 69.016 1.00 50.31 93 LYS A C 1
ATOM 718 O O . LYS A 1 93 ? -8.810 29.070 69.893 1.00 51.29 93 LYS A O 1
ATOM 724 N N . ALA A 1 94 ? -9.564 27.049 69.252 1.00 50.20 94 ALA A N 1
ATOM 725 C CA . ALA A 1 94 ? -9.523 26.455 70.577 1.00 49.98 94 ALA A CA 1
ATOM 726 C C . ALA A 1 94 ? -8.054 26.266 70.992 1.00 49.88 94 ALA A C 1
ATOM 727 O O . ALA A 1 94 ? -7.680 26.554 72.117 1.00 49.98 94 ALA A O 1
ATOM 729 N N . VAL A 1 95 ? -7.233 25.795 70.058 1.00 49.53 95 VAL A N 1
ATOM 730 C CA . VAL A 1 95 ? -5.804 25.646 70.276 1.00 49.28 95 VAL A CA 1
ATOM 731 C C . VAL A 1 95 ? -5.150 27.028 70.527 1.00 49.54 95 VAL A C 1
ATOM 732 O O . VAL A 1 95 ? -4.354 27.166 71.465 1.00 49.64 95 VAL A O 1
ATOM 736 N N . TYR A 1 96 ? -5.541 28.047 69.744 1.00 49.53 96 TYR A N 1
ATOM 737 C CA . TYR A 1 96 ? -5.048 29.433 69.918 1.00 49.15 96 TYR A CA 1
ATOM 738 C C . TYR A 1 96 ? -5.360 30.040 71.277 1.00 48.98 96 TYR A C 1
ATOM 739 O O . TYR A 1 96 ? -4.540 30.750 71.844 1.00 49.26 96 TYR A O 1
ATOM 748 N N . GLU A 1 97 ? -6.562 29.807 71.780 1.00 48.86 97 GLU A N 1
ATOM 749 C CA . GLU A 1 97 ? -6.998 30.458 73.018 1.00 48.66 97 GLU A CA 1
ATOM 750 C C . GLU A 1 97 ? -6.354 29.861 74.272 1.00 48.42 97 GLU A C 1
ATOM 751 O O . GLU A 1 97 ? -6.193 30.546 75.282 1.00 47.26 97 GLU A O 1
ATOM 757 N N . GLN A 1 98 ? -5.992 28.577 74.181 1.00 48.50 98 GLN A N 1
ATOM 758 C CA . GLN A 1 98 ? -5.321 27.823 75.261 1.00 49.02 98 GLN A CA 1
ATOM 759 C C . GLN A 1 98 ? -6.113 27.714 76.579 1.00 48.68 98 GLN A C 1
ATOM 760 O O . GLN A 1 98 ? -5.530 27.418 77.631 1.00 49.48 98 GLN A O 1
ATOM 766 N N . LYS A 1 99 ? -7.423 27.931 76.523 1.00 47.55 99 LYS A N 1
ATOM 767 C CA . LYS A 1 99 ? -8.286 27.831 77.706 1.00 47.51 99 LYS A CA 1
ATOM 768 C C . LYS A 1 99 ? -8.577 26.393 78.161 1.00 47.62 99 LYS A C 1
ATOM 769 O O . LYS A 1 99 ? -8.923 26.157 79.312 1.00 47.68 99 LYS A O 1
ATOM 775 N N . ILE A 1 100 ? -8.457 25.435 77.256 1.00 48.38 100 ILE A N 1
ATOM 776 C CA . ILE A 1 100 ? -8.740 24.039 77.580 1.00 48.96 100 ILE A CA 1
ATOM 777 C C . ILE A 1 100 ? -7.618 23.192 76.999 1.00 50.04 100 ILE A C 1
ATOM 778 O O . ILE A 1 100 ? -7.033 23.548 75.970 1.00 50.34 100 ILE A O 1
ATOM 783 N N . ARG A 1 101 ? -7.307 22.083 77.665 1.00 50.74 101 ARG A N 1
ATOM 784 C CA . ARG A 1 101 ? -6.307 21.157 77.171 1.00 51.27 101 ARG A CA 1
ATOM 785 C C . ARG A 1 101 ? -6.963 20.200 76.156 1.00 51.47 101 ARG A C 1
ATOM 786 O O . ARG A 1 101 ? -7.376 19.088 76.502 1.00 51.53 101 ARG A O 1
ATOM 794 N N . LEU A 1 102 ? -7.053 20.649 74.902 1.00 51.37 102 LEU A N 1
ATOM 795 C CA . LEU A 1 102 ? -7.725 19.895 73.841 1.00 51.14 102 LEU A CA 1
ATOM 796 C C . LEU A 1 102 ? -7.044 18.557 73.522 1.00 51.31 102 LEU A C 1
ATOM 797 O O . LEU A 1 102 ? -7.653 17.679 72.893 1.00 51.21 102 LEU A O 1
ATOM 802 N N . GLU A 1 103 ? -5.787 18.413 73.959 1.00 51.16 103 GLU A N 1
ATOM 803 C CA . GLU A 1 103 ? -5.007 17.180 73.787 1.00 51.06 103 GLU A CA 1
ATOM 804 C C . GLU A 1 103 ? -5.604 16.024 74.575 1.00 50.67 103 GLU A C 1
ATOM 805 O O . GLU A 1 103 ? -5.307 14.872 74.317 1.00 51.20 103 GLU A O 1
ATOM 811 N N . ASN A 1 104 ? -6.418 16.355 75.562 1.00 50.54 104 ASN A N 1
ATOM 812 C CA . ASN A 1 104 ? -7.040 15.377 76.427 1.00 50.14 104 ASN A CA 1
ATOM 813 C C . ASN A 1 104 ? -8.375 14.926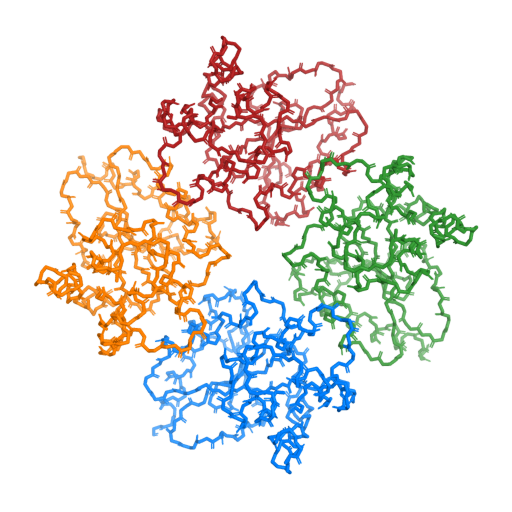 75.841 1.00 49.63 104 ASN A C 1
ATOM 814 O O . ASN A 1 104 ? -9.223 15.755 75.528 1.00 49.32 104 ASN A O 1
ATOM 819 N N . ARG A 1 105 ? -8.550 13.612 75.703 1.00 49.45 105 ARG A N 1
ATOM 820 C CA . ARG A 1 105 ? -9.765 13.024 75.119 1.00 49.42 105 ARG A CA 1
ATOM 821 C C . ARG A 1 105 ? -11.089 13.525 75.714 1.00 49.22 105 ARG A C 1
ATOM 822 O O . ARG A 1 105 ? -11.996 13.915 74.973 1.00 49.17 105 ARG A O 1
ATOM 830 N N . SER A 1 106 ? -11.206 13.492 77.037 1.00 48.88 106 SER A N 1
ATOM 831 C CA . SER A 1 106 ? -12.450 13.885 77.677 1.00 49.08 106 SER A CA 1
ATOM 832 C C . SER A 1 106 ? -12.724 15.386 77.530 1.00 49.14 106 SER A C 1
ATOM 833 O O . SER A 1 106 ? -13.880 15.794 77.411 1.00 48.99 106 SER A O 1
ATOM 836 N N . VAL A 1 107 ? -11.662 16.191 77.516 1.00 49.28 107 VAL A N 1
ATOM 837 C CA . VAL A 1 107 ? -11.775 17.638 77.264 1.00 49.52 107 VAL A CA 1
ATOM 838 C C . VAL A 1 107 ? -12.168 17.898 75.805 1.00 49.18 107 VAL A C 1
ATOM 839 O O . VAL A 1 107 ? -13.047 18.710 75.535 1.00 49.28 107 VAL A O 1
ATOM 843 N N . ALA A 1 108 ? -11.534 17.187 74.875 1.00 49.15 108 ALA A N 1
ATOM 844 C CA . ALA A 1 108 ? -11.895 17.264 73.462 1.00 49.14 108 ALA A CA 1
ATOM 845 C C . ALA A 1 108 ? -13.375 16.919 73.255 1.00 49.49 108 ALA A C 1
ATOM 846 O O . ALA A 1 108 ? -14.100 17.668 72.601 1.00 49.48 108 ALA A O 1
ATOM 848 N N . GLY A 1 109 ? -13.812 15.806 73.844 1.00 49.75 109 GLY A N 1
ATOM 849 C CA . GLY A 1 109 ? -15.208 15.363 73.793 1.00 50.44 109 GLY A CA 1
ATOM 850 C C . GLY A 1 109 ? -16.208 16.373 74.329 1.00 50.90 109 GLY A C 1
ATOM 851 O O . GLY A 1 109 ? -17.194 16.693 73.665 1.00 51.05 109 GLY A O 1
ATOM 852 N N . LYS A 1 110 ? -15.955 16.886 75.530 1.00 51.24 110 LYS A N 1
ATOM 853 C CA . LYS A 1 110 ? -16.814 17.917 76.111 1.00 51.65 110 LYS A CA 1
ATOM 854 C C . LYS A 1 110 ? -16.836 19.170 75.234 1.00 51.64 110 LYS A C 1
ATOM 855 O O . LYS A 1 110 ? -17.896 19.768 75.035 1.00 52.09 110 LYS A O 1
ATOM 861 N N . TRP A 1 111 ? -15.676 19.553 74.704 1.00 51.26 111 TRP A N 1
ATOM 862 C CA . TRP A 1 111 ? -15.587 20.688 73.782 1.00 51.28 111 TRP A CA 1
ATOM 863 C C . TRP A 1 111 ? -16.415 20.478 72.501 1.00 51.51 111 TRP A C 1
ATOM 864 O O . TRP A 1 111 ? -17.188 21.358 72.111 1.00 51.54 111 TRP A O 1
ATOM 875 N N . ALA A 1 112 ? -16.245 19.317 71.865 1.00 51.34 112 ALA A N 1
ATOM 876 C CA . ALA A 1 112 ? -16.908 19.004 70.600 1.00 51.60 112 ALA A CA 1
ATOM 877 C C . ALA A 1 112 ? -18.425 19.075 70.696 1.00 51.92 112 ALA A C 1
ATOM 878 O O . ALA A 1 112 ? -19.079 19.628 69.815 1.00 51.96 112 ALA A O 1
ATOM 880 N N . LEU A 1 113 ? -18.970 18.519 71.774 1.00 52.49 113 LEU A N 1
ATOM 881 C CA . LEU A 1 113 ? -20.418 18.453 71.980 1.00 53.08 113 LEU A CA 1
ATOM 882 C C . LEU A 1 113 ? -21.077 19.828 72.220 1.00 53.29 113 LEU A C 1
ATOM 883 O O . LEU A 1 113 ? -22.233 20.032 71.856 1.00 53.28 113 LEU A O 1
ATOM 888 N N . SER A 1 114 ? -20.330 20.762 72.809 1.00 53.55 114 SER A N 1
ATOM 889 C CA . SER A 1 114 ? -20.804 22.129 73.054 1.00 53.80 114 SER A CA 1
ATOM 890 C C . SER A 1 114 ? -20.721 23.067 71.830 1.00 54.18 114 SER A C 1
ATOM 891 O O . SER A 1 114 ? -21.205 24.201 71.884 1.00 54.40 114 SER A O 1
ATOM 894 N N . GLN A 1 115 ? -20.123 22.607 70.735 1.00 54.26 115 GLN A N 1
ATOM 895 C CA . GLN A 1 115 ? -19.920 23.466 69.559 1.00 54.83 115 GLN A CA 1
ATOM 896 C C . GLN A 1 115 ? -21.197 23.668 68.692 1.00 54.72 115 GLN A C 1
ATOM 897 O O . GLN A 1 115 ? -21.873 22.694 68.330 1.00 54.54 115 GLN A O 1
ATOM 903 N N . LYS A 1 116 ? -21.521 24.929 68.378 1.00 54.42 116 LYS A N 1
ATOM 904 C CA . LYS A 1 116 ? -22.752 25.281 67.636 1.00 54.43 116 LYS A CA 1
ATOM 905 C C . LYS A 1 116 ? -22.671 25.062 66.120 1.00 54.00 116 LYS A C 1
ATOM 906 O O . LYS A 1 116 ? -23.700 24.866 65.458 1.00 53.62 116 LYS A O 1
ATOM 912 N N . GLY A 1 117 ? -21.457 25.117 65.578 1.00 53.46 117 GLY A N 1
ATOM 913 C CA . GLY A 1 117 ? -21.255 25.204 64.133 1.00 53.23 117 GLY A CA 1
ATOM 914 C C . GLY A 1 117 ? -21.032 23.922 63.350 1.00 53.00 117 GLY A C 1
ATOM 915 O O . GLY A 1 117 ? -20.792 23.975 62.142 1.00 53.19 117 GLY A O 1
ATOM 916 N N . PHE A 1 118 ? -21.094 22.773 64.023 1.00 52.54 118 PHE A N 1
ATOM 917 C CA . PHE A 1 118 ? -20.897 21.476 63.367 1.00 51.80 118 PHE A CA 1
ATOM 918 C C . PHE A 1 118 ? -21.365 20.329 64.259 1.00 51.72 118 PHE A C 1
ATOM 919 O O . PHE A 1 118 ? -21.483 20.500 65.474 1.00 51.49 118 PHE A O 1
ATOM 927 N N . ASP A 1 119 ? -21.642 19.177 63.640 1.00 51.71 119 ASP A N 1
ATOM 928 C CA . ASP A 1 119 ? -21.991 17.933 64.337 1.00 51.36 119 ASP A CA 1
ATOM 929 C C . ASP A 1 119 ? -20.793 17.445 65.139 1.00 51.05 119 ASP A C 1
ATOM 930 O O . ASP A 1 119 ? -19.863 16.839 64.592 1.00 50.98 119 ASP A O 1
ATOM 935 N N . GLY A 1 120 ? -20.820 17.722 66.437 1.00 50.60 120 GLY A N 1
ATOM 936 C CA . GLY A 1 120 ? -19.733 17.351 67.329 1.00 50.33 120 GLY A CA 1
ATOM 937 C C . GLY A 1 120 ? -19.775 15.871 67.652 1.00 50.13 120 GLY A C 1
ATOM 938 O O . GLY A 1 120 ? -18.737 15.262 67.935 1.00 49.69 120 GLY A O 1
ATOM 939 N N . LYS A 1 121 ? -20.984 15.310 67.605 1.00 50.03 121 LYS A N 1
ATOM 940 C CA . LYS A 1 121 ? -21.223 13.876 67.778 1.00 50.15 121 LYS A CA 1
ATOM 941 C C . LYS A 1 121 ? -20.585 13.064 66.652 1.00 50.31 121 LYS A C 1
ATOM 942 O O . LYS A 1 121 ? -19.973 12.028 66.912 1.00 50.36 121 LYS A O 1
ATOM 948 N N . LYS A 1 122 ? -20.719 13.543 65.414 1.00 50.55 122 LYS A N 1
ATOM 949 C CA . LYS A 1 122 ? -20.086 12.897 64.253 1.00 50.98 122 LYS A CA 1
ATOM 950 C C . LYS A 1 122 ? -18.562 12.953 64.326 1.00 50.89 122 LYS A C 1
ATOM 951 O 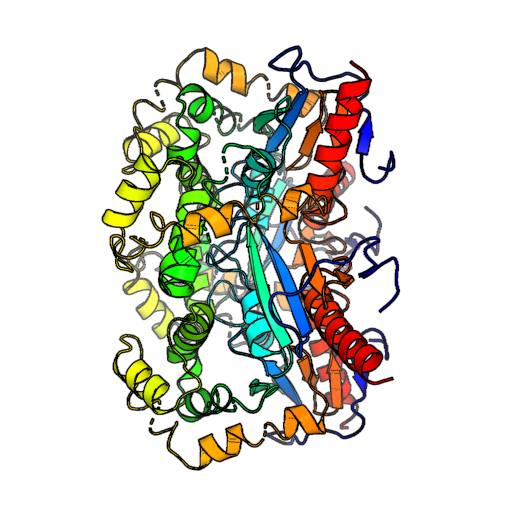O . LYS A 1 122 ? -17.877 11.983 64.002 1.00 51.01 122 LYS A O 1
ATOM 957 N N . LEU A 1 123 ? -18.045 14.098 64.758 1.00 50.94 123 LEU A N 1
ATOM 958 C CA . LEU A 1 123 ? -16.623 14.279 64.959 1.00 50.91 123 LEU A CA 1
ATOM 959 C C . LEU A 1 123 ? -16.050 13.332 66.009 1.00 51.22 123 LEU A C 1
ATOM 960 O O . LEU A 1 123 ? -14.939 12.819 65.850 1.00 50.62 123 LEU A O 1
ATOM 973 N N . ARG A 1 125 ? -17.403 10.439 67.047 1.00 51.53 125 ARG A N 1
ATOM 974 C CA . ARG A 1 125 ? -17.538 9.084 66.515 1.00 51.22 125 ARG A CA 1
ATOM 975 C C . ARG A 1 125 ? -16.281 8.712 65.726 1.00 50.68 125 ARG A C 1
ATOM 976 O O . ARG A 1 125 ? -15.763 7.616 65.865 1.00 50.50 125 ARG A O 1
ATOM 984 N N . ALA A 1 126 ? -15.784 9.640 64.912 1.00 50.31 126 ALA A N 1
ATOM 985 C CA . ALA A 1 126 ? -14.540 9.436 64.172 1.00 50.35 126 ALA A CA 1
ATOM 986 C C . ALA A 1 126 ? -13.327 9.441 65.108 1.00 50.35 126 ALA A C 1
ATOM 987 O O . ALA A 1 126 ? -12.328 8.762 64.854 1.00 50.66 126 ALA A O 1
ATOM 989 N N . TYR A 1 127 ? -13.437 10.209 66.184 1.00 49.81 127 TYR A N 1
ATOM 990 C CA . TYR A 1 127 ? -12.365 10.410 67.148 1.00 49.90 127 TYR A CA 1
ATOM 991 C C . TYR A 1 127 ? -12.049 9.138 67.950 1.00 50.12 127 TYR A C 1
ATOM 992 O O . TYR A 1 127 ? -10.886 8.873 68.268 1.00 49.98 127 TYR A O 1
ATOM 1001 N N . ASP A 1 128 ? -13.090 8.364 68.259 1.00 50.26 128 ASP A N 1
ATOM 1002 C CA . ASP A 1 128 ? -12.975 7.176 69.100 1.00 50.29 128 ASP A CA 1
ATOM 1003 C C . ASP A 1 128 ? -12.967 5.905 68.266 1.00 50.12 128 ASP A C 1
ATOM 1004 O O . ASP A 1 128 ? -13.151 4.800 68.791 1.00 50.19 128 ASP A O 1
ATOM 1009 N N . SER A 1 129 ? -12.772 6.058 66.963 1.00 49.92 129 SER A N 1
ATOM 1010 C CA . SER A 1 129 ? -12.690 4.902 66.079 1.00 49.88 129 SER A CA 1
ATOM 1011 C C . SER A 1 129 ? -11.214 4.510 65.912 1.00 49.91 129 SER A C 1
ATOM 1012 O O . SER A 1 129 ? -10.329 5.372 66.033 1.00 49.77 129 SER A O 1
ATOM 1015 N N . PRO A 1 130 ? -10.946 3.216 65.638 1.00 49.63 130 PRO A N 1
ATOM 1016 C CA . PRO A 1 130 ? -9.564 2.734 65.543 1.00 49.84 130 PRO A CA 1
ATOM 1017 C C . PRO A 1 130 ? -8.756 3.400 64.435 1.00 49.75 130 PRO A C 1
ATOM 1018 O O . PRO A 1 130 ? -7.552 3.585 64.584 1.00 49.55 130 PRO A O 1
ATOM 1022 N N . GLU A 1 131 ? -9.427 3.754 63.343 1.00 50.09 131 GLU A N 1
ATOM 1023 C CA . GLU A 1 131 ? -8.816 4.467 62.221 1.00 50.43 131 GLU A CA 1
ATOM 1024 C C . GLU A 1 131 ? -8.105 5.752 62.664 1.00 50.29 131 GLU A C 1
ATOM 1025 O O . GLU A 1 131 ? -6.960 5.995 62.281 1.00 50.75 131 GLU A O 1
ATOM 1031 N N . ALA A 1 132 ? -8.767 6.552 63.493 1.00 50.00 132 ALA A N 1
ATOM 1032 C CA . ALA A 1 132 ? -8.222 7.848 63.920 1.00 49.79 132 ALA A CA 1
ATOM 1033 C C . ALA A 1 132 ? -7.067 7.725 64.924 1.00 49.78 132 ALA A C 1
ATOM 1034 O O . ALA A 1 132 ? -6.113 8.506 64.874 1.00 49.94 132 ALA A O 1
ATOM 1036 N N . ALA A 1 133 ? -7.163 6.757 65.837 1.00 49.23 133 ALA A N 1
ATOM 1037 C CA . ALA A 1 133 ? -6.073 6.487 66.766 1.00 48.69 133 ALA A CA 1
ATOM 1038 C C . ALA A 1 133 ? -4.829 6.017 66.000 1.00 48.27 133 ALA A C 1
ATOM 1039 O O . ALA A 1 133 ? -3.723 6.485 66.267 1.00 48.43 133 ALA A O 1
ATOM 1041 N N . ALA A 1 134 ? -5.030 5.133 65.023 1.00 47.50 134 ALA A N 1
ATOM 1042 C CA . ALA A 1 134 ? -3.955 4.653 64.151 1.00 47.26 134 ALA A CA 1
ATOM 1043 C C . ALA A 1 134 ? -3.302 5.785 63.364 1.00 47.19 134 ALA A C 1
ATOM 1044 O O . ALA A 1 134 ? -2.070 5.887 63.322 1.00 46.94 134 ALA A O 1
ATOM 1046 N N . ALA A 1 135 ? -4.136 6.629 62.750 1.00 47.05 135 ALA A N 1
ATOM 1047 C CA . ALA A 1 135 ? -3.669 7.737 61.939 1.00 47.27 135 ALA A CA 1
ATOM 1048 C C . ALA A 1 135 ? -2.831 8.714 62.766 1.00 47.86 135 ALA A C 1
ATOM 1049 O O . ALA A 1 135 ? -1.829 9.250 62.273 1.00 48.27 135 ALA A O 1
ATOM 1051 N N . ALA A 1 136 ? -3.248 8.938 64.012 1.00 47.76 136 ALA A N 1
ATOM 1052 C CA . ALA A 1 136 ? -2.529 9.823 64.930 1.00 48.75 136 ALA A CA 1
ATOM 1053 C C . ALA A 1 136 ? -1.108 9.317 65.197 1.00 49.00 136 ALA A C 1
ATOM 1054 O O . ALA A 1 136 ? -0.158 10.100 65.161 1.00 49.20 136 ALA A O 1
ATOM 1056 N N . LEU A 1 137 ? -0.986 8.016 65.455 1.00 48.96 137 LEU A N 1
ATOM 1057 C CA . LEU A 1 137 ? 0.293 7.370 65.689 1.00 50.01 137 LEU A CA 1
ATOM 1058 C C . LEU A 1 137 ? 1.173 7.365 64.421 1.00 50.49 137 LEU A C 1
ATOM 1059 O O . LEU A 1 137 ? 2.395 7.559 64.492 1.00 50.25 137 LEU A O 1
ATOM 1064 N N . LYS A 1 138 ? 0.556 7.106 63.274 1.00 50.88 138 LYS A N 1
ATOM 1065 C CA . LYS A 1 138 ? 1.258 7.207 61.994 1.00 52.63 138 LYS A CA 1
ATOM 1066 C C . LYS A 1 138 ? 1.876 8.608 61.784 1.00 53.62 138 LYS A C 1
ATOM 1067 O O . LYS A 1 138 ? 2.995 8.723 61.289 1.00 53.73 138 LYS A O 1
ATOM 1081 N N . GLN A 1 140 ? 2.929 10.535 64.212 1.00 54.44 140 GLN A N 1
ATOM 1082 C CA . GLN A 1 140 ? 4.125 10.524 65.045 1.00 53.78 140 GLN A CA 1
ATOM 1083 C C . GLN A 1 140 ? 5.295 9.840 64.321 1.00 53.26 140 GLN A C 1
ATOM 1084 O O . GLN A 1 140 ? 6.379 10.414 64.209 1.00 53.02 140 GLN A O 1
ATOM 1090 N N . LYS A 1 141 ? 5.055 8.635 63.808 1.00 52.80 141 LYS A N 1
ATOM 1091 C CA . LYS A 1 141 ? 6.057 7.882 63.052 1.00 52.73 141 LYS A CA 1
ATOM 1092 C C . LYS A 1 141 ? 6.606 8.715 61.893 1.00 52.48 141 LYS A C 1
ATOM 1093 O O . LYS A 1 141 ? 7.811 8.739 61.662 1.00 52.39 141 LYS A O 1
ATOM 1099 N N . LEU A 1 142 ? 5.717 9.399 61.179 1.00 52.41 142 LEU A N 1
ATOM 1100 C CA . LEU A 1 142 ? 6.101 10.215 60.023 1.00 52.86 142 LEU A CA 1
ATOM 1101 C C . LEU A 1 142 ? 7.016 11.371 60.431 1.00 52.76 142 LEU A C 1
ATOM 1102 O O . LEU A 1 142 ? 8.042 11.609 59.795 1.00 52.20 142 LEU A O 1
ATOM 1107 N N . THR A 1 143 ? 6.627 12.078 61.492 1.00 53.15 143 THR A N 1
ATOM 1108 C CA . THR A 1 143 ? 7.399 13.203 62.045 1.00 53.73 143 THR A CA 1
ATOM 1109 C C . THR A 1 143 ? 8.816 12.770 62.444 1.00 53.83 143 THR A C 1
ATOM 1110 O O . THR A 1 143 ? 9.798 13.449 62.118 1.00 53.82 143 THR A O 1
ATOM 1114 N N . GLU A 1 144 ? 8.907 11.631 63.127 1.00 54.04 144 GLU A N 1
ATOM 1115 C CA . GLU A 1 144 ? 10.181 11.086 63.600 1.00 54.80 144 GLU A CA 1
ATOM 1116 C C . GLU A 1 144 ? 11.010 10.487 62.466 1.00 55.13 144 GLU A C 1
ATOM 1117 O O . GLU A 1 144 ? 12.193 10.811 62.314 1.00 55.13 144 GLU A O 1
ATOM 1123 N N . GLN A 1 145 ? 10.379 9.635 61.659 1.00 55.48 145 GLN A N 1
ATOM 1124 C CA . GLN A 1 145 ? 11.086 8.883 60.628 1.00 56.09 145 GLN A CA 1
ATOM 1125 C C . GLN A 1 145 ? 11.665 9.806 59.569 1.00 56.03 145 GLN A C 1
ATOM 1126 O O . GLN A 1 145 ? 12.729 9.529 59.015 1.00 55.99 145 GLN A O 1
ATOM 1132 N N . TYR A 1 146 ? 10.972 10.910 59.314 1.00 56.10 146 TYR A N 1
ATOM 1133 C CA . TYR A 1 146 ? 11.347 11.810 58.233 1.00 56.38 146 TYR A CA 1
ATOM 1134 C C . TYR A 1 146 ? 11.819 13.180 58.720 1.00 56.55 146 TYR A C 1
ATOM 1135 O O . TYR A 1 146 ? 11.949 14.113 57.927 1.00 56.54 146 TYR A O 1
ATOM 1144 N N . ARG A 1 147 ? 12.102 13.268 60.023 1.00 57.02 147 ARG A N 1
ATOM 1145 C CA . ARG A 1 147 ? 12.673 14.459 60.675 1.00 57.09 147 ARG A CA 1
ATOM 1146 C C . ARG A 1 147 ? 11.925 15.757 60.337 1.00 57.05 147 ARG A C 1
ATOM 1147 O O . ARG A 1 147 ? 12.525 16.738 59.889 1.00 56.96 147 ARG A O 1
ATOM 1155 N N . ILE A 1 148 ? 10.614 15.760 60.545 1.00 57.45 148 ILE A N 1
ATOM 1156 C CA . ILE A 1 148 ? 9.818 16.975 60.336 1.00 57.77 148 ILE A CA 1
ATOM 1157 C C . ILE A 1 148 ? 9.854 17.819 61.611 1.00 58.29 148 ILE A C 1
ATOM 1158 O O . ILE A 1 148 ? 9.184 17.517 62.603 1.00 58.42 148 ILE A O 1
ATOM 1163 N N . ASP A 1 149 ? 10.666 18.872 61.574 1.00 58.77 149 ASP A N 1
ATOM 1164 C CA . ASP A 1 149 ? 10.952 19.677 62.758 1.00 59.04 149 ASP A CA 1
ATOM 1165 C C . ASP A 1 149 ? 10.503 21.127 62.597 1.00 59.05 149 ASP A C 1
ATOM 1166 O O . ASP A 1 149 ? 10.953 22.016 63.322 1.00 59.14 149 ASP A O 1
ATOM 1171 N N . SER A 1 150 ? 9.579 21.342 61.664 1.00 59.09 150 SER A N 1
ATOM 1172 C CA . SER A 1 150 ? 9.227 22.672 61.204 1.00 58.94 150 SER A CA 1
ATOM 1173 C C . SER A 1 150 ? 7.842 22.629 60.560 1.00 58.57 150 SER A C 1
ATOM 1174 O O . SER A 1 150 ? 7.517 21.693 59.837 1.00 59.09 150 SER A O 1
ATOM 1177 N N . THR A 1 151 ? 7.013 23.627 60.845 1.00 57.99 151 THR A N 1
ATOM 1178 C CA . THR A 1 151 ? 5.682 23.719 60.250 1.00 57.47 151 THR A CA 1
ATOM 1179 C C . THR A 1 151 ? 5.492 25.100 59.622 1.00 57.06 151 THR A C 1
ATOM 1180 O O . THR A 1 151 ? 5.875 26.099 60.217 1.00 57.27 151 THR A O 1
ATOM 1184 N N . PRO A 1 152 ? 4.952 25.155 58.396 1.00 56.77 152 PRO A N 1
ATOM 1185 C CA . PRO A 1 152 ? 4.600 23.983 57.572 1.00 56.84 152 PRO A CA 1
ATOM 1186 C C . PRO A 1 152 ? 5.828 23.378 56.871 1.00 56.41 152 PRO A C 1
ATOM 1187 O O . PRO A 1 152 ? 6.798 24.087 56.587 1.00 56.46 152 PRO A O 1
ATOM 1191 N N . THR A 1 153 ? 5.816 22.072 56.638 1.00 55.96 153 THR A N 1
ATOM 1192 C CA . THR A 1 153 ? 6.771 21.508 55.695 1.00 55.61 153 THR A CA 1
ATOM 1193 C C . THR A 1 153 ? 6.014 20.787 54.593 1.00 54.33 153 THR A C 1
ATOM 1194 O O . THR A 1 153 ? 5.083 20.023 54.866 1.00 54.14 153 THR A O 1
ATOM 1198 N N . VAL A 1 154 ? 6.403 21.076 53.352 1.00 52.97 154 VAL A N 1
ATOM 1199 C CA . VAL A 1 154 ? 5.749 20.516 52.176 1.00 51.79 154 VAL A CA 1
ATOM 1200 C C . VAL A 1 154 ? 6.658 19.508 51.467 1.00 51.48 154 VAL A C 1
ATOM 1201 O O . VAL A 1 154 ? 7.799 19.810 51.125 1.00 50.95 154 VAL A O 1
ATOM 1205 N N . ILE A 1 155 ? 6.124 18.307 51.264 1.00 51.09 155 ILE A N 1
ATOM 1206 C CA . ILE A 1 155 ? 6.784 17.267 50.489 1.00 50.71 155 ILE A CA 1
ATOM 1207 C C . ILE A 1 155 ? 5.965 16.894 49.235 1.00 50.39 155 ILE A C 1
ATOM 1208 O O . ILE A 1 155 ? 4.752 16.652 49.318 1.00 50.21 155 ILE A O 1
ATOM 1213 N N . VAL A 1 156 ? 6.642 16.866 48.087 1.00 49.75 156 VAL A N 1
ATOM 1214 C CA . VAL A 1 156 ? 6.003 16.647 46.789 1.00 49.46 156 VAL A CA 1
ATOM 1215 C C . VAL A 1 156 ? 6.387 15.286 46.189 1.00 49.65 156 VAL A C 1
ATOM 1216 O O . VAL A 1 156 ? 7.574 14.936 46.105 1.00 49.60 156 VAL A O 1
ATOM 1220 N N . GLY A 1 157 ? 5.375 14.527 45.774 1.00 49.49 157 GLY A N 1
ATOM 1221 C CA . GLY A 1 157 ? 5.577 13.200 45.205 1.00 49.39 157 GLY A CA 1
ATOM 1222 C C . GLY A 1 157 ? 6.350 12.265 46.114 1.00 49.53 157 GLY A C 1
ATOM 1223 O O . GLY A 1 157 ? 6.977 11.319 45.637 1.00 49.56 157 GLY A O 1
ATOM 1224 N N . GLY A 1 158 ? 6.318 12.548 47.419 1.00 49.50 158 GLY A N 1
ATOM 1225 C CA . GLY A 1 158 ? 7.011 11.752 48.435 1.00 49.52 158 GLY A CA 1
ATOM 1226 C C . GLY A 1 158 ? 8.521 11.921 48.516 1.00 49.75 158 GLY A C 1
ATOM 1227 O O . GLY A 1 158 ? 9.170 11.326 49.383 1.00 49.70 158 GLY A O 1
ATOM 1228 N N . LYS A 1 159 ? 9.082 12.746 47.637 1.00 50.10 159 LYS A N 1
ATOM 1229 C CA . LYS A 1 159 ? 10.531 12.765 47.407 1.00 50.68 159 LYS A CA 1
ATOM 1230 C C . LYS A 1 159 ? 11.210 14.089 47.710 1.00 50.99 159 LYS A C 1
ATOM 1231 O O . LYS A 1 159 ? 12.366 14.110 48.141 1.00 50.78 159 LYS A O 1
ATOM 1237 N N . TYR A 1 160 ? 10.505 15.188 47.450 1.00 51.53 160 TYR A N 1
ATOM 1238 C CA . TYR A 1 160 ? 11.141 16.500 47.451 1.00 52.16 160 TYR A CA 1
ATOM 1239 C C . TYR A 1 160 ? 10.504 17.436 48.452 1.00 52.29 160 TYR A C 1
ATOM 1240 O O . TYR A 1 160 ? 9.292 17.661 48.436 1.00 52.15 160 TYR A O 1
ATOM 1249 N N . ARG A 1 161 ? 11.357 17.972 49.318 1.00 52.79 161 ARG A N 1
ATOM 1250 C CA . ARG A 1 161 ? 10.958 18.819 50.434 1.00 53.40 161 ARG A CA 1
ATOM 1251 C C . ARG A 1 161 ? 11.214 20.260 50.035 1.00 53.38 161 ARG A C 1
ATOM 1252 O O . ARG A 1 161 ? 12.332 20.614 49.648 1.00 53.42 161 ARG A O 1
ATOM 1260 N N . VAL A 1 162 ? 10.174 21.080 50.113 1.00 53.27 162 VAL A N 1
ATOM 1261 C CA . VAL A 1 162 ? 10.283 22.484 49.750 1.00 53.68 162 VAL A CA 1
ATOM 1262 C C . VAL A 1 162 ? 11.197 23.231 50.720 1.00 54.26 162 VAL A C 1
ATOM 1263 O O . VAL A 1 162 ? 11.164 22.986 51.931 1.00 54.61 162 VAL A O 1
ATOM 1267 N N . ILE A 1 163 ? 12.020 24.121 50.174 1.00 54.77 163 ILE A N 1
ATOM 1268 C CA . ILE A 1 163 ? 12.700 25.139 50.966 1.00 55.59 163 ILE A CA 1
ATOM 1269 C C . ILE A 1 163 ? 11.990 26.467 50.726 1.00 56.09 163 ILE A C 1
ATOM 1270 O O . ILE A 1 163 ? 11.934 26.944 49.596 1.00 56.16 163 ILE A O 1
ATOM 1275 N N . PHE A 1 164 ? 11.441 27.056 51.781 1.00 57.16 164 PHE A N 1
ATOM 1276 C CA . PHE A 1 164 ? 10.723 28.326 51.653 1.00 58.24 164 PHE A CA 1
ATOM 1277 C C . PHE A 1 164 ? 11.697 29.506 51.729 1.00 59.07 164 PHE A C 1
ATOM 1278 O O . PHE A 1 164 ? 11.733 30.249 52.715 1.00 59.28 164 PHE A O 1
ATOM 1286 N N . ASN A 1 165 ? 12.489 29.660 50.671 1.00 60.10 165 ASN A N 1
ATOM 1287 C CA . ASN A 1 165 ? 13.527 30.688 50.611 1.00 61.13 165 ASN A CA 1
ATOM 1288 C C . ASN A 1 165 ? 13.044 32.038 50.071 1.00 61.74 165 ASN A C 1
ATOM 1289 O O . ASN A 1 165 ? 13.720 33.059 50.237 1.00 61.98 165 ASN A O 1
ATOM 1294 N N . ASN A 1 166 ? 11.872 32.048 49.445 1.00 62.44 166 ASN A N 1
ATOM 1295 C CA . ASN A 1 166 ? 11.388 33.259 48.789 1.00 63.10 166 ASN A CA 1
ATOM 1296 C C . ASN A 1 166 ? 9.976 33.690 49.207 1.00 63.36 166 ASN A C 1
ATOM 1297 O O . ASN A 1 166 ? 9.290 34.400 48.463 1.00 63.43 166 ASN A O 1
ATOM 1302 N N . GLY A 1 167 ? 9.556 33.267 50.402 1.00 63.60 167 GLY A N 1
ATOM 1303 C CA . GLY A 1 167 ? 8.255 33.645 50.946 1.00 63.81 167 GLY A CA 1
ATOM 1304 C C . GLY A 1 167 ? 7.106 32.760 50.493 1.00 64.04 167 GLY A C 1
ATOM 1305 O O . GLY A 1 167 ? 7.315 31.630 50.029 1.00 64.32 167 GLY A O 1
ATOM 1306 N N . PHE A 1 168 ? 5.888 33.283 50.640 1.00 63.91 168 PHE A N 1
ATOM 1307 C CA . PHE A 1 168 ? 4.648 32.560 50.333 1.00 63.33 168 PHE A CA 1
ATOM 1308 C C . PHE A 1 168 ? 4.572 32.169 48.859 1.00 62.57 168 PHE A C 1
ATOM 1309 O O . PHE A 1 168 ? 4.619 30.991 48.527 1.00 62.57 168 PHE A O 1
ATOM 1317 N N . ASP A 1 169 ? 4.484 33.175 47.994 1.00 61.76 169 ASP A N 1
ATOM 1318 C CA . ASP A 1 169 ? 4.221 33.010 46.559 1.00 61.18 169 ASP A CA 1
ATOM 1319 C C . ASP A 1 169 ? 5.347 32.292 45.819 1.00 60.41 169 ASP A C 1
ATOM 1320 O O . ASP A 1 169 ? 5.106 31.620 44.815 1.00 59.99 169 ASP A O 1
ATOM 1325 N N . GLY A 1 170 ? 6.577 32.460 46.311 1.00 59.80 170 GLY A N 1
ATOM 1326 C CA . GLY A 1 170 ? 7.731 31.710 45.813 1.00 58.86 170 GLY A CA 1
ATOM 1327 C C . GLY A 1 170 ? 7.578 30.232 46.146 1.00 58.27 170 GLY A C 1
ATOM 1328 O O . GLY A 1 170 ? 8.054 29.363 45.403 1.00 58.18 170 GLY A O 1
ATOM 1329 N N . GLY A 1 171 ? 6.902 29.961 47.266 1.00 57.38 171 GLY A N 1
ATOM 1330 C CA . GLY A 1 171 ? 6.555 28.606 47.680 1.00 56.39 171 GLY A CA 1
ATOM 1331 C C . GLY A 1 171 ? 5.615 27.879 46.731 1.00 55.64 171 GLY A C 1
ATOM 1332 O O . GLY A 1 171 ? 5.892 26.735 46.368 1.00 55.76 171 GLY A O 1
ATOM 1333 N N . VAL A 1 172 ? 4.516 28.528 46.321 1.00 54.65 172 VAL A N 1
ATOM 1334 C CA . VAL A 1 172 ? 3.552 27.896 45.398 1.00 53.52 172 VAL A CA 1
ATOM 1335 C C . VAL A 1 172 ? 4.196 27.598 44.042 1.00 52.82 172 VAL A C 1
ATOM 1336 O O . VAL A 1 172 ? 3.933 26.560 43.430 1.00 52.46 172 VAL A O 1
ATOM 1340 N N . HIS A 1 173 ? 5.058 28.513 43.605 1.00 52.17 173 HIS A N 1
ATOM 1341 C CA . HIS A 1 173 ? 5.806 28.373 42.372 1.00 51.71 173 HIS A CA 1
ATOM 1342 C C . HIS A 1 173 ? 6.778 27.189 42.433 1.00 51.37 173 HIS A C 1
ATOM 1343 O O . HIS A 1 173 ? 6.900 26.430 41.468 1.00 51.33 173 HIS A O 1
ATOM 1350 N N . THR A 1 174 ? 7.461 27.041 43.569 1.00 50.86 174 THR A N 1
ATOM 1351 C CA . THR A 1 174 ? 8.385 25.928 43.794 1.00 50.27 174 THR A CA 1
ATOM 1352 C C . THR A 1 174 ? 7.635 24.601 43.826 1.00 49.97 174 THR A C 1
ATOM 1353 O O . THR A 1 174 ? 8.054 23.635 43.190 1.00 49.74 174 THR A O 1
ATOM 1357 N N . ILE A 1 175 ? 6.512 24.570 44.544 1.00 49.96 175 ILE A N 1
ATOM 1358 C CA . ILE A 1 175 ? 5.651 23.391 44.598 1.00 49.65 175 ILE A CA 1
ATOM 1359 C C . ILE A 1 175 ? 5.168 23.006 43.196 1.00 49.79 175 ILE A C 1
ATOM 1360 O O . ILE A 1 175 ? 5.249 21.836 42.822 1.00 50.01 175 ILE A O 1
ATOM 1365 N N . LYS A 1 176 ? 4.701 23.986 42.418 1.00 49.76 176 LYS A N 1
ATOM 1366 C CA . LYS A 1 176 ? 4.199 23.718 41.066 1.00 50.08 176 LYS A CA 1
ATOM 1367 C C . LYS A 1 176 ? 5.261 23.157 40.114 1.00 49.98 176 LYS A C 1
ATOM 1368 O O . LYS A 1 176 ? 4.982 22.225 39.356 1.00 49.74 176 LYS A O 1
ATOM 1374 N N . GLU A 1 177 ? 6.472 23.715 40.188 1.00 49.96 177 GLU A N 1
ATOM 1375 C CA . GLU A 1 177 ? 7.627 23.231 39.425 1.00 50.18 177 GLU A CA 1
ATOM 1376 C C . GLU A 1 177 ? 8.049 21.818 39.838 1.00 49.91 177 GLU A C 1
ATOM 1377 O O . GLU A 1 177 ? 8.470 21.026 39.001 1.00 49.98 177 GLU A O 1
ATOM 1383 N N . LEU A 1 178 ? 7.927 21.518 41.129 1.00 49.83 178 LEU A N 1
ATOM 1384 C CA . LEU A 1 178 ? 8.239 20.197 41.678 1.00 49.66 178 LEU A CA 1
ATOM 1385 C C . LEU A 1 178 ? 7.254 19.124 41.239 1.00 49.60 178 LEU A C 1
ATOM 1386 O O . LEU A 1 178 ? 7.638 17.976 41.028 1.00 49.66 178 LEU A O 1
ATOM 1391 N N . VAL A 1 179 ? 5.984 19.496 41.122 1.00 49.85 179 VAL A N 1
ATOM 1392 C CA . VAL A 1 179 ? 4.958 18.598 40.590 1.00 49.91 179 VAL A CA 1
ATOM 1393 C C . VAL A 1 179 ? 5.250 18.287 39.117 1.00 50.23 179 VAL A C 1
ATOM 1394 O O . VAL A 1 179 ? 5.075 17.148 38.675 1.00 50.36 179 VAL A O 1
ATOM 1398 N N . ALA A 1 180 ? 5.714 19.294 38.373 1.00 50.44 180 ALA A N 1
ATOM 1399 C CA . ALA A 1 180 ? 6.107 19.112 36.968 1.00 50.90 180 ALA A CA 1
ATOM 1400 C C . ALA A 1 180 ? 7.391 18.292 36.836 1.00 51.23 180 ALA A C 1
ATOM 1401 O O . ALA A 1 180 ? 7.578 17.575 35.850 1.00 51.25 180 ALA A O 1
ATOM 1403 N N . LYS A 1 181 ? 8.267 18.407 37.834 1.00 51.79 181 LYS A N 1
ATOM 1404 C CA . LYS A 1 181 ? 9.492 17.606 37.918 1.00 52.26 181 LYS A CA 1
ATOM 1405 C C . LYS A 1 181 ? 9.170 16.124 38.143 1.00 52.74 181 LYS A C 1
ATOM 1406 O O . LYS A 1 181 ? 9.701 15.253 37.449 1.00 53.08 181 LYS A O 1
ATOM 1412 N N . VAL A 1 182 ? 8.294 15.857 39.110 1.00 53.07 182 VAL A N 1
ATOM 1413 C CA . VAL A 1 182 ? 7.866 14.500 39.453 1.00 53.53 182 VAL A CA 1
ATOM 1414 C C . VAL A 1 182 ? 7.146 13.827 38.277 1.00 53.72 182 VAL A C 1
ATOM 1415 O O . VAL A 1 182 ? 7.450 12.684 37.932 1.00 53.84 182 VAL A O 1
ATOM 1419 N N . ARG A 1 183 ? 6.214 14.547 37.659 1.00 54.19 183 ARG A N 1
ATOM 1420 C CA . ARG A 1 183 ? 5.428 14.030 36.536 1.00 54.96 183 ARG A CA 1
ATOM 1421 C C . ARG A 1 183 ? 6.316 13.541 35.392 1.00 55.43 183 ARG A C 1
ATOM 1422 O O . ARG A 1 183 ? 6.161 12.413 34.917 1.00 55.30 183 ARG A O 1
ATOM 1430 N N . GLU A 1 184 ? 7.235 14.410 34.971 1.00 56.14 184 GLU A N 1
ATOM 1431 C CA . GLU A 1 184 ? 8.191 14.137 33.903 1.00 56.73 184 GLU A CA 1
ATOM 1432 C C . GLU A 1 184 ? 9.103 12.963 34.268 1.00 57.02 184 GLU A C 1
ATOM 1433 O O . GLU A 1 184 ? 9.337 12.079 33.441 1.00 56.84 184 GLU A O 1
ATOM 1439 N N . GLU A 1 185 ? 9.587 12.936 35.510 1.00 57.34 185 GLU A N 1
ATOM 1440 C CA . GLU A 1 185 ? 10.510 11.873 35.925 1.00 57.82 185 GLU A CA 1
ATOM 1441 C C . GLU A 1 185 ? 9.833 10.488 35.987 1.00 58.10 185 GLU A C 1
ATOM 1442 O O . GLU A 1 185 ? 10.477 9.465 35.736 1.00 58.13 185 GLU A O 1
ATOM 1448 N N . ARG A 1 186 ? 8.534 10.476 36.287 1.00 58.39 186 ARG A N 1
ATOM 1449 C CA . ARG A 1 186 ? 7.732 9.250 36.300 1.00 58.57 186 ARG A CA 1
ATOM 1450 C C . ARG A 1 186 ? 7.147 8.908 34.920 1.00 58.60 186 ARG A C 1
ATOM 1451 O O . ARG A 1 186 ? 5.956 8.608 34.784 1.00 58.62 186 ARG A O 1
ATOM 1459 N N . LYS A 1 187 ? 8.005 8.955 33.901 1.00 58.62 187 LYS A N 1
ATOM 1460 C CA . LYS A 1 187 ? 7.640 8.586 32.535 1.00 58.37 187 LYS A CA 1
ATOM 1461 C C . LYS A 1 187 ? 8.418 7.359 32.069 1.00 58.38 187 LYS A C 1
ATOM 1462 O O . LYS A 1 187 ? 9.626 7.251 32.302 1.00 58.38 187 LYS A O 1
ATOM 1468 N N . LEU B 1 3 ? 13.938 50.507 39.139 1.00 59.12 3 LEU B N 1
ATOM 1469 C CA . LEU B 1 3 ? 13.298 49.921 37.924 1.00 59.11 3 LEU B CA 1
ATOM 1470 C C . LEU B 1 3 ? 14.378 49.356 37.002 1.00 59.04 3 LEU B C 1
ATOM 1471 O O . LEU B 1 3 ? 15.171 50.103 36.421 1.00 58.71 3 LEU B O 1
ATOM 1476 N N . THR B 1 4 ? 14.414 48.029 36.901 1.00 58.95 4 THR B N 1
ATOM 1477 C CA . THR B 1 4 ? 15.393 47.335 36.069 1.00 58.79 4 THR B CA 1
ATOM 1478 C C . THR B 1 4 ? 14.779 46.072 35.483 1.00 58.60 4 THR B C 1
ATOM 1479 O O . THR B 1 4 ? 14.259 45.225 36.210 1.00 58.56 4 THR B O 1
ATOM 1483 N N . GLU B 1 5 ? 14.842 45.980 34.158 1.00 58.49 5 GLU B N 1
ATOM 1484 C CA . GLU B 1 5 ? 14.296 44.873 33.378 1.00 58.48 5 GLU B CA 1
ATOM 1485 C C . GLU B 1 5 ? 14.844 43.518 33.826 1.00 58.27 5 GLU B C 1
ATOM 1486 O O . GLU B 1 5 ? 16.046 43.367 34.048 1.00 58.14 5 GLU B O 1
ATOM 1492 N N . GLY B 1 6 ? 13.949 42.543 33.967 1.00 58.06 6 GLY B N 1
ATOM 1493 C CA . GLY B 1 6 ? 14.324 41.216 34.440 1.00 57.89 6 GLY B CA 1
ATOM 1494 C C . GLY B 1 6 ? 14.440 41.106 35.950 1.00 57.94 6 GLY B C 1
ATOM 1495 O O . GLY B 1 6 ? 14.517 40.000 36.481 1.00 57.95 6 GLY B O 1
ATOM 1496 N N . GLU B 1 7 ? 14.466 42.248 36.639 1.00 57.99 7 GLU B N 1
ATOM 1497 C CA . GLU B 1 7 ? 14.489 42.297 38.105 1.00 58.14 7 GLU B CA 1
ATOM 1498 C C . GLU B 1 7 ? 13.166 42.836 38.648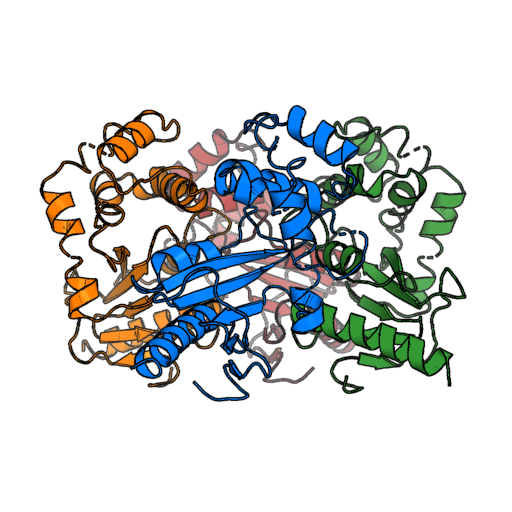 1.00 58.24 7 GLU B C 1
ATOM 1499 O O . GLU B 1 7 ? 12.488 42.186 39.454 1.00 58.23 7 GLU B O 1
ATOM 1505 N N . ASP B 1 8 ? 12.830 44.042 38.194 1.00 58.34 8 ASP B N 1
ATOM 1506 C CA . ASP B 1 8 ? 11.663 44.800 38.634 1.00 58.25 8 ASP B CA 1
ATOM 1507 C C . ASP B 1 8 ? 10.417 44.523 37.805 1.00 57.98 8 ASP B C 1
ATOM 1508 O O . ASP B 1 8 ? 9.297 44.654 38.298 1.00 57.69 8 ASP B O 1
ATOM 1513 N N . TYR B 1 9 ? 10.621 44.184 36.534 1.00 57.92 9 TYR B N 1
ATOM 1514 C CA . TYR B 1 9 ? 9.527 44.023 35.582 1.00 58.14 9 TYR B CA 1
ATOM 1515 C C . TYR B 1 9 ? 9.951 43.217 34.356 1.00 58.33 9 TYR B C 1
ATOM 1516 O O . TYR B 1 9 ? 11.145 43.001 34.114 1.00 58.28 9 TYR B O 1
ATOM 1525 N N . LEU B 1 10 ? 8.956 42.783 33.589 1.00 58.50 10 LEU B N 1
ATOM 1526 C CA . LEU B 1 10 ? 9.175 42.048 32.355 1.00 58.83 10 LEU B CA 1
ATOM 1527 C C . LEU B 1 10 ? 8.469 42.748 31.205 1.00 58.95 10 LEU B C 1
ATOM 1528 O O . LEU B 1 10 ? 7.419 43.367 31.392 1.00 58.83 10 LEU B O 1
ATOM 1533 N N . VAL B 1 11 ? 9.040 42.635 30.011 1.00 59.31 11 VAL B N 1
ATOM 1534 C CA . VAL B 1 11 ? 8.352 43.075 28.807 1.00 59.59 11 VAL B CA 1
ATOM 1535 C C . VAL B 1 11 ? 7.602 41.883 28.210 1.00 59.84 11 VAL B C 1
ATOM 1536 O O . VAL B 1 11 ? 8.211 40.872 27.841 1.00 59.89 11 VAL B O 1
ATOM 1540 N N . LEU B 1 12 ? 6.278 42.006 28.134 1.00 60.06 12 LEU B N 1
ATOM 1541 C CA . LEU B 1 12 ? 5.444 40.982 27.519 1.00 60.30 12 LEU B CA 1
ATOM 1542 C C . LEU B 1 12 ? 5.759 40.895 26.029 1.00 60.64 12 LEU B C 1
ATOM 1543 O O . LEU B 1 12 ? 6.084 41.904 25.391 1.00 60.38 12 LEU B O 1
ATOM 1548 N N . ASP B 1 13 ? 5.673 39.685 25.482 1.00 60.93 13 ASP B N 1
ATOM 1549 C CA . ASP B 1 13 ? 5.971 39.472 24.071 1.00 61.20 13 ASP B CA 1
ATOM 1550 C C . ASP B 1 13 ? 4.894 40.072 23.176 1.00 60.94 13 ASP B C 1
ATOM 1551 O O . ASP B 1 13 ? 5.201 40.827 22.249 1.00 61.00 13 ASP B O 1
ATOM 1556 N N . LYS B 1 14 ? 3.643 39.730 23.469 1.00 60.55 14 LYS B N 1
ATOM 1557 C CA . LYS B 1 14 ? 2.484 40.349 22.833 1.00 60.31 14 LYS B CA 1
ATOM 1558 C C . LYS B 1 14 ? 1.723 41.156 23.889 1.00 59.91 14 LYS B C 1
ATOM 1559 O O . LYS B 1 14 ? 1.350 40.616 24.936 1.00 59.81 14 LYS B O 1
ATOM 1565 N N . PRO B 1 15 ? 1.513 42.457 23.630 1.00 59.57 15 PRO B N 1
ATOM 1566 C CA . PRO B 1 15 ? 0.765 43.309 24.557 1.00 59.17 15 PRO B CA 1
ATOM 1567 C C . PRO B 1 15 ? -0.722 42.954 24.691 1.00 58.68 15 PRO B C 1
ATOM 1568 O O . PRO B 1 15 ? -1.358 42.536 23.720 1.00 58.40 15 PRO B O 1
ATOM 1572 N N . ILE B 1 16 ? -1.254 43.133 25.898 1.00 58.18 16 ILE B N 1
ATOM 1573 C CA . ILE B 1 16 ? -2.679 42.981 26.158 1.00 57.81 16 ILE B CA 1
ATOM 1574 C C . ILE B 1 16 ? -3.381 44.304 25.875 1.00 57.93 16 ILE B C 1
ATOM 1575 O O . ILE B 1 16 ? -3.090 45.300 26.538 1.00 58.02 16 ILE B O 1
ATOM 1580 N N . PRO B 1 17 ? -4.310 44.327 24.893 1.00 58.01 17 PRO B N 1
ATOM 1581 C CA . PRO B 1 17 ? -5.030 45.581 24.631 1.00 57.92 17 PRO B CA 1
ATOM 1582 C C . PRO B 1 17 ? -5.717 46.115 25.899 1.00 57.67 17 PRO B C 1
ATOM 1583 O O . PRO B 1 17 ? -6.459 45.394 26.547 1.00 57.47 17 PRO B O 1
ATOM 1587 N N . GLN B 1 18 ? -5.445 47.366 26.251 1.00 57.28 18 GLN B N 1
ATOM 1588 C CA . GLN B 1 18 ? -6.125 48.001 27.374 1.00 57.11 18 GLN B CA 1
ATOM 1589 C C . GLN B 1 18 ? -7.620 48.165 27.074 1.00 57.32 18 GLN B C 1
ATOM 1590 O O . GLN B 1 18 ? -8.017 48.190 25.910 1.00 57.09 18 GLN B O 1
ATOM 1596 N N . GLU B 1 19 ? -8.435 48.291 28.120 1.00 57.52 19 GLU B N 1
ATOM 1597 C CA . GLU B 1 19 ? -9.850 48.660 27.974 1.00 58.00 19 GLU B CA 1
ATOM 1598 C C . GLU B 1 19 ? -10.022 50.052 27.361 1.00 57.95 19 GLU B C 1
ATOM 1599 O O . GLU B 1 19 ? -10.828 50.243 26.450 1.00 57.72 19 GLU B O 1
ATOM 1605 N N . GLN B 1 20 ? -9.271 51.018 27.888 1.00 57.69 20 GLN B N 1
ATOM 1606 C CA . GLN B 1 20 ? -9.346 52.400 27.438 1.00 57.62 20 GLN B CA 1
ATOM 1607 C C . GLN B 1 20 ? -8.059 52.806 26.736 1.00 57.66 20 GLN B C 1
ATOM 1608 O O . GLN B 1 20 ? -6.982 52.788 27.338 1.00 57.92 20 GLN B O 1
ATOM 1614 N N . SER B 1 21 ? -8.174 53.162 25.461 1.00 57.50 21 SER B N 1
ATOM 1615 C CA . SER B 1 21 ? -7.110 53.886 24.783 1.00 57.16 21 SER B CA 1
ATOM 1616 C C . SER B 1 21 ? -7.031 55.290 25.383 1.00 57.03 21 SER B C 1
ATOM 1617 O O . SER B 1 21 ? -8.020 55.800 25.930 1.00 57.15 21 SER B O 1
ATOM 1620 N N . GLY B 1 22 ? -5.851 55.897 25.313 1.00 56.56 22 GLY B N 1
ATOM 1621 C CA . GLY B 1 22 ? -5.663 57.260 25.795 1.00 56.24 22 GLY B CA 1
ATOM 1622 C C . GLY B 1 22 ? -5.171 57.370 27.224 1.00 56.00 22 GLY B C 1
ATOM 1623 O O . GLY B 1 22 ? -4.423 58.298 27.548 1.00 56.23 22 GLY B O 1
ATOM 1624 N N . LYS B 1 23 ? -5.608 56.436 28.074 1.00 55.52 23 LYS B N 1
ATOM 1625 C CA . LYS B 1 23 ? -5.207 56.370 29.483 1.00 55.00 23 LYS B CA 1
ATOM 1626 C C . LYS B 1 23 ? -4.228 55.219 29.696 1.00 54.15 23 LYS B C 1
ATOM 1627 O O . LYS B 1 23 ? -4.027 54.395 28.801 1.00 53.98 23 LYS B O 1
ATOM 1633 N N . ILE B 1 24 ? -3.643 55.164 30.894 1.00 53.11 24 ILE B N 1
ATOM 1634 C CA . ILE B 1 24 ? -2.645 54.158 31.256 1.00 51.89 24 ILE B CA 1
ATOM 1635 C C . ILE B 1 24 ? -3.278 53.106 32.168 1.00 51.44 24 ILE B C 1
ATOM 1636 O O . ILE B 1 24 ? -3.778 53.409 33.249 1.00 51.35 24 ILE B O 1
ATOM 1641 N N . GLU B 1 25 ? -3.258 51.861 31.718 1.00 50.79 25 GLU B N 1
ATOM 1642 C CA . GLU B 1 25 ? -3.940 50.808 32.436 1.00 50.02 25 GLU B CA 1
ATOM 1643 C C . GLU B 1 25 ? -3.019 50.096 33.401 1.00 49.26 25 GLU B C 1
ATOM 1644 O O . GLU B 1 25 ? -1.903 49.745 33.055 1.00 48.82 25 GLU B O 1
ATOM 1650 N N . VAL B 1 26 ? -3.508 49.914 34.623 1.00 49.45 26 VAL B N 1
ATOM 1651 C CA . VAL B 1 26 ? -2.916 48.993 35.606 1.00 49.04 26 VAL B CA 1
ATOM 1652 C C . VAL B 1 26 ? -3.873 47.809 35.749 1.00 49.38 26 VAL B C 1
ATOM 1653 O O . VAL B 1 26 ? -4.979 47.944 36.301 1.00 48.67 26 VAL B O 1
ATOM 1657 N N . LEU B 1 27 ? -3.438 46.660 35.228 1.00 49.92 27 LEU B N 1
ATOM 1658 C CA . LEU B 1 27 ? -4.231 45.441 35.197 1.00 50.27 27 LEU B CA 1
ATOM 1659 C C . LEU B 1 27 ? -3.802 44.406 36.258 1.00 50.89 27 LEU B C 1
ATOM 1660 O O . LEU B 1 27 ? -2.679 43.892 36.237 1.00 51.04 27 LEU B O 1
ATOM 1665 N N . GLU B 1 28 ? -4.711 44.092 37.177 1.00 50.85 28 GLU B N 1
ATOM 1666 C CA . GLU B 1 28 ? -4.469 43.023 38.133 1.00 51.17 28 GLU B CA 1
ATOM 1667 C C . GLU B 1 28 ? -5.253 41.764 37.745 1.00 51.05 28 GLU B C 1
ATOM 1668 O O . GLU B 1 28 ? -6.472 41.806 37.613 1.00 51.12 28 GLU B O 1
ATOM 1674 N N . PHE B 1 29 ? -4.539 40.666 37.525 1.00 50.79 29 PHE B N 1
ATOM 1675 C CA . PHE B 1 29 ? -5.149 39.341 37.493 1.00 50.60 29 PHE B CA 1
ATOM 1676 C C . PHE B 1 29 ? -5.184 38.825 38.934 1.00 50.41 29 PHE B C 1
ATOM 1677 O O . PHE B 1 29 ? -4.158 38.817 39.635 1.00 50.27 29 PHE B O 1
ATOM 1685 N N . PHE B 1 30 ? -6.375 38.421 39.373 1.00 50.20 30 PHE B N 1
ATOM 1686 C CA . PHE B 1 30 ? -6.599 37.997 40.749 1.00 49.96 30 PHE B CA 1
ATOM 1687 C C . PHE B 1 30 ? -7.412 36.700 40.797 1.00 49.89 30 PHE B C 1
ATOM 1688 O O . PHE B 1 30 ? -7.727 36.107 39.769 1.00 49.83 30 PHE B O 1
ATOM 1696 N N . GLY B 1 31 ? -7.724 36.271 42.016 1.00 50.28 31 GLY B N 1
ATOM 1697 C CA . GLY B 1 31 ? -8.671 35.203 42.276 1.00 50.17 31 GLY B CA 1
ATOM 1698 C C . GLY B 1 31 ? -9.252 35.440 43.656 1.00 50.29 31 GLY B C 1
ATOM 1699 O O . GLY B 1 31 ? -8.579 35.974 44.528 1.00 49.93 31 GLY B O 1
ATOM 1700 N N . TYR B 1 32 ? -10.505 35.044 43.859 1.00 50.64 32 TYR B N 1
ATOM 1701 C CA . TYR B 1 32 ? -11.130 35.138 45.181 1.00 50.94 32 TYR B CA 1
ATOM 1702 C C . TYR B 1 32 ? -10.516 34.204 46.231 1.00 51.14 32 TYR B C 1
ATOM 1703 O O . TYR B 1 32 ? -10.864 34.288 47.405 1.00 51.14 32 TYR B O 1
ATOM 1712 N N . PHE B 1 33 ? -9.611 33.319 45.803 1.00 51.72 33 PHE B N 1
ATOM 1713 C CA . PHE B 1 33 ? -8.871 32.423 46.713 1.00 52.16 33 PHE B CA 1
ATOM 1714 C C . PHE B 1 33 ? -7.572 33.086 47.198 1.00 52.72 33 PHE B C 1
ATOM 1715 O O . PHE B 1 33 ? -6.761 32.456 47.888 1.00 52.99 33 PHE B O 1
ATOM 1723 N N . CYS B 1 34 ? -7.369 34.345 46.812 1.00 52.96 34 CYS B N 1
ATOM 1724 C CA . CYS B 1 34 ? -6.255 35.154 47.321 1.00 53.28 34 CYS B CA 1
ATOM 1725 C C . CYS B 1 34 ? -6.652 35.625 48.710 1.00 52.89 34 CYS B C 1
ATOM 1726 O O . CYS B 1 34 ? -7.686 36.272 48.866 1.00 53.50 34 CYS B O 1
ATOM 1729 N N . VAL B 1 35 ? -5.854 35.302 49.722 1.00 52.62 35 VAL B N 1
ATOM 1730 C CA . VAL B 1 35 ? -6.270 35.566 51.111 1.00 52.42 35 VAL B CA 1
ATOM 1731 C C . VAL B 1 35 ? -5.845 36.943 51.625 1.00 52.89 35 VAL B C 1
ATOM 1732 O O . VAL B 1 35 ? -4.661 37.308 51.587 1.00 52.21 35 VAL B O 1
ATOM 1736 N N . HIS B 1 36 ? -6.841 37.711 52.070 1.00 53.48 36 HIS B N 1
ATOM 1737 C CA . HIS B 1 36 ? -6.632 39.060 52.603 1.00 54.01 36 HIS B CA 1
ATOM 1738 C C . HIS B 1 36 ? -7.230 39.122 53.990 1.00 54.68 36 HIS B C 1
ATOM 1739 O O . HIS B 1 36 ? -8.304 38.561 54.222 1.00 54.97 36 HIS B O 1
ATOM 1746 N N . CYS B 1 37 ? -6.544 39.811 54.903 1.00 55.10 37 CYS B N 1
ATOM 1747 C CA . CYS B 1 37 ? -6.956 39.845 56.307 1.00 56.44 37 CYS B CA 1
ATOM 1748 C C . CYS B 1 37 ? -8.307 40.511 56.563 1.00 55.45 37 CYS B C 1
ATOM 1749 O O . CYS B 1 37 ? -8.977 40.160 57.524 1.00 55.84 37 CYS B O 1
ATOM 1752 N N . HIS B 1 38 ? -8.702 41.462 55.718 1.00 54.56 38 HIS B N 1
ATOM 1753 C CA . HIS B 1 38 ? -10.004 42.115 55.867 1.00 53.90 38 HIS B CA 1
ATOM 1754 C C . HIS B 1 38 ? -10.952 41.791 54.705 1.00 53.22 38 HIS B C 1
ATOM 1755 O O . HIS B 1 38 ? -11.921 42.515 54.495 1.00 53.24 38 HIS B O 1
ATOM 1762 N N . HIS B 1 39 ? -10.672 40.727 53.953 1.00 52.14 39 HIS B N 1
ATOM 1763 C CA . HIS B 1 39 ? -11.524 40.319 52.820 1.00 51.71 39 HIS B CA 1
ATOM 1764 C C . HIS B 1 39 ? -11.568 41.371 51.681 1.00 51.74 39 HIS B C 1
ATOM 1765 O O . HIS B 1 39 ? -12.578 41.520 50.998 1.00 52.14 39 HIS B O 1
ATOM 1772 N N . PHE B 1 40 ? -10.478 42.110 51.494 1.00 51.29 40 PHE B N 1
ATOM 1773 C CA . PHE B 1 40 ? -10.354 43.035 50.367 1.00 51.32 40 PHE B CA 1
ATOM 1774 C C . PHE B 1 40 ? -8.879 43.158 50.030 1.00 51.18 40 PHE B C 1
ATOM 1775 O O . PHE B 1 40 ? -8.055 43.018 50.907 1.00 51.30 40 PHE B O 1
ATOM 1783 N N . ASP B 1 41 ? -8.562 43.416 48.763 1.00 51.20 41 ASP B N 1
ATOM 1784 C CA . ASP B 1 41 ? -7.175 43.544 48.322 1.00 51.20 41 ASP B CA 1
ATOM 1785 C C . ASP B 1 41 ? -6.595 44.887 48.758 1.00 50.81 41 ASP B C 1
ATOM 1786 O O . ASP B 1 41 ? -7.102 45.921 48.344 1.00 50.79 41 ASP B O 1
ATOM 1791 N N . PRO B 1 42 ? -5.538 44.867 49.605 1.00 50.28 42 PRO B N 1
ATOM 1792 C CA . PRO B 1 42 ? -4.851 46.086 50.021 1.00 50.27 42 PRO B CA 1
ATOM 1793 C C . PRO B 1 42 ? -4.134 46.821 48.895 1.00 50.03 42 PRO B C 1
ATOM 1794 O O . PRO B 1 42 ? -4.023 48.034 48.955 1.00 50.01 42 PRO B O 1
ATOM 1798 N N . LEU B 1 43 ? -3.632 46.098 47.901 1.00 50.36 43 LEU B N 1
ATOM 1799 C CA . LEU B 1 43 ? -2.940 46.723 46.780 1.00 51.09 43 LEU B CA 1
ATOM 1800 C C . LEU B 1 43 ? -3.853 47.607 45.937 1.00 51.09 43 LEU B C 1
ATOM 1801 O O . LEU B 1 43 ? -3.475 48.717 45.555 1.00 51.54 43 LEU B O 1
ATOM 1806 N N . LEU B 1 44 ? -5.048 47.104 45.644 1.00 50.83 44 LEU B N 1
ATOM 1807 C CA . LEU B 1 44 ? -6.047 47.849 44.880 1.00 50.74 44 LEU B CA 1
ATOM 1808 C C . LEU B 1 44 ? -6.484 49.139 45.583 1.00 50.41 44 LEU B C 1
ATOM 1809 O O . LEU B 1 44 ? -6.601 50.184 44.935 1.00 49.95 44 LEU B O 1
ATOM 1814 N N . LEU B 1 45 ? -6.732 49.047 46.897 1.00 49.93 45 LEU B N 1
ATOM 1815 C CA . LEU B 1 45 ? -7.031 50.216 47.735 1.00 50.06 45 LEU B CA 1
ATOM 1816 C C . LEU B 1 45 ? -5.954 51.292 47.617 1.00 50.36 45 LEU B C 1
ATOM 1817 O O . LEU B 1 45 ? -6.259 52.449 47.309 1.00 50.51 45 LEU B O 1
ATOM 1822 N N . LYS B 1 46 ? -4.695 50.920 47.847 1.00 50.45 46 LYS B N 1
ATOM 1823 C CA . LYS B 1 46 ? -3.620 51.920 47.841 1.00 50.91 46 LYS B CA 1
ATOM 1824 C C . LYS B 1 46 ? -3.434 52.550 46.459 1.00 51.10 46 LYS B C 1
ATOM 1825 O O . LYS B 1 46 ? -3.381 53.779 46.341 1.00 51.86 46 LYS B O 1
ATOM 1831 N N . LEU B 1 47 ? -3.348 51.701 45.432 1.00 50.87 47 LEU B N 1
ATOM 1832 C CA . LEU B 1 47 ? -3.262 52.128 44.034 1.00 50.56 47 LEU B CA 1
ATOM 1833 C C . LEU B 1 47 ? -4.402 53.068 43.654 1.00 50.64 47 LEU B C 1
ATOM 1834 O O . LEU B 1 47 ? -4.162 54.120 43.073 1.00 50.81 47 LEU B O 1
ATOM 1839 N N . GLY B 1 48 ? -5.635 52.679 43.970 1.00 50.69 48 GLY B N 1
ATOM 1840 C CA . GLY B 1 48 ? -6.792 53.554 43.798 1.00 50.95 48 GLY B CA 1
ATOM 1841 C C . GLY B 1 48 ? -6.598 54.967 44.339 1.00 51.27 48 GLY B C 1
ATOM 1842 O O . GLY B 1 48 ? -7.092 55.933 43.754 1.00 51.86 48 GLY B O 1
ATOM 1843 N N . LYS B 1 49 ? -5.883 55.103 45.452 1.00 51.18 49 LYS B N 1
ATOM 1844 C CA . LYS B 1 49 ? -5.663 56.427 46.050 1.00 51.48 49 LYS B CA 1
ATOM 1845 C C . LYS B 1 49 ? -4.437 57.150 45.493 1.00 51.63 49 LYS B C 1
ATOM 1846 O O . LYS B 1 49 ? -4.394 58.389 45.450 1.00 51.66 49 LYS B O 1
ATOM 1852 N N . ALA B 1 50 ? -3.436 56.378 45.077 1.00 51.67 50 ALA B N 1
ATOM 1853 C CA . ALA B 1 50 ? -2.134 56.947 44.755 1.00 51.61 50 ALA B CA 1
ATOM 1854 C C . ALA B 1 50 ? -1.980 57.296 43.278 1.00 51.57 50 ALA B C 1
ATOM 1855 O O . ALA B 1 50 ? -1.216 58.197 42.932 1.00 51.61 50 ALA B O 1
ATOM 1857 N N . LEU B 1 51 ? -2.705 56.588 42.414 1.00 51.47 51 LEU B N 1
ATOM 1858 C CA . LEU B 1 51 ? -2.565 56.771 40.969 1.00 51.66 51 LEU B CA 1
ATOM 1859 C C . LEU B 1 51 ? -3.051 58.140 40.465 1.00 51.57 51 LEU B C 1
ATOM 1860 O O . LEU B 1 51 ? -4.063 58.666 40.944 1.00 51.35 51 LEU B O 1
ATOM 1865 N N . PRO B 1 52 ? -2.320 58.728 39.499 1.00 51.82 52 PRO B N 1
ATOM 1866 C CA . PRO B 1 52 ? -2.759 60.013 38.925 1.00 51.83 52 PRO B CA 1
ATOM 1867 C C . PRO B 1 52 ? -3.985 59.829 38.029 1.00 51.97 52 PRO B C 1
ATOM 1868 O O . PRO B 1 52 ? -4.350 58.683 37.696 1.00 51.61 52 PRO B O 1
ATOM 1872 N N . SER B 1 53 ? -4.597 60.948 37.640 1.00 51.98 53 SER B N 1
ATOM 1873 C CA . SER B 1 53 ? -5.878 60.954 36.911 1.00 52.03 53 SER B CA 1
ATOM 1874 C C . SER B 1 53 ? -5.891 60.201 35.583 1.00 51.88 53 SER B C 1
ATOM 1875 O O . SER B 1 53 ? -6.947 59.749 35.149 1.00 52.17 53 SER B O 1
ATOM 1878 N N . ASP B 1 54 ? -4.732 60.081 34.937 1.00 51.82 54 ASP B N 1
ATOM 1879 C CA . ASP B 1 54 ? -4.633 59.416 33.631 1.00 51.67 54 ASP B CA 1
ATOM 1880 C C . ASP B 1 54 ? -4.287 57.929 33.727 1.00 51.45 54 ASP B C 1
ATOM 1881 O O . ASP B 1 54 ? -4.076 57.267 32.703 1.00 51.88 54 ASP B O 1
ATOM 1886 N N . ALA B 1 55 ? -4.225 57.411 34.952 1.00 51.05 55 ALA B N 1
ATOM 1887 C CA . ALA B 1 55 ? -4.118 55.962 35.197 1.00 50.38 55 ALA B CA 1
ATOM 1888 C C . ALA B 1 55 ? -5.442 55.376 35.704 1.00 50.16 55 ALA B C 1
ATOM 1889 O O . ALA B 1 55 ? -6.233 56.083 36.338 1.00 49.30 55 ALA B O 1
ATOM 1891 N N . TYR B 1 56 ? -5.677 54.087 35.416 1.00 50.35 56 TYR B N 1
ATOM 1892 C CA . TYR B 1 56 ? -6.874 53.386 35.909 1.00 50.92 56 TYR B CA 1
ATOM 1893 C C . TYR B 1 56 ? -6.616 51.913 36.220 1.00 51.29 56 TYR B C 1
ATOM 1894 O O . TYR B 1 56 ? -5.692 51.297 35.676 1.00 50.84 56 TYR B O 1
ATOM 1903 N N . LEU B 1 57 ? -7.468 51.367 37.086 1.00 51.98 57 LEU B N 1
ATOM 1904 C CA . LEU B 1 57 ? -7.390 49.986 37.565 1.00 52.83 57 LEU B CA 1
ATOM 1905 C C . LEU B 1 57 ? -8.322 49.046 36.825 1.00 53.06 57 LEU B C 1
ATOM 1906 O O . LEU B 1 57 ? -9.496 49.343 36.629 1.00 53.73 57 LEU B O 1
ATOM 1911 N N . ARG B 1 58 ? -7.793 47.894 36.444 1.00 53.07 58 ARG B N 1
ATOM 1912 C CA . ARG B 1 58 ? -8.588 46.859 35.818 1.00 53.31 58 ARG B CA 1
ATOM 1913 C C . ARG B 1 58 ? -8.304 45.549 36.548 1.00 52.96 58 ARG B C 1
ATOM 1914 O O . ARG B 1 58 ? -7.167 45.290 36.922 1.00 53.08 58 ARG B O 1
ATOM 1922 N N . THR B 1 59 ? -9.342 44.745 36.768 1.00 52.93 59 THR B N 1
ATOM 1923 C CA . THR B 1 59 ? -9.181 43.425 37.366 1.00 52.70 59 THR B CA 1
ATOM 1924 C C . THR B 1 59 ? -9.813 42.335 36.481 1.00 53.07 59 THR B C 1
ATOM 1925 O O . THR B 1 59 ? -10.802 42.576 35.785 1.00 53.15 59 THR B O 1
ATOM 1929 N N . GLU B 1 60 ? -9.204 41.152 36.488 1.00 52.90 60 GLU B N 1
ATOM 1930 C CA . GLU B 1 60 ? -9.707 40.007 35.751 1.00 53.05 60 GLU B CA 1
ATOM 1931 C C . GLU B 1 60 ? -9.473 38.787 36.620 1.00 53.10 60 GLU B C 1
ATOM 1932 O O . GLU B 1 60 ? -8.330 38.518 37.024 1.00 53.17 60 GLU B O 1
ATOM 1938 N N . HIS B 1 61 ? -10.546 38.065 36.932 1.00 52.30 61 HIS B N 1
ATOM 1939 C CA . HIS B 1 61 ? -10.392 36.807 37.623 1.00 52.12 61 HIS B CA 1
ATOM 1940 C C . HIS B 1 61 ? -9.746 35.813 36.675 1.00 52.32 61 HIS B C 1
ATOM 1941 O O . HIS B 1 61 ? -10.143 35.685 35.513 1.00 53.48 61 HIS B O 1
ATOM 1948 N N . VAL B 1 62 ? -8.747 35.109 37.173 1.00 51.79 62 VAL B N 1
ATOM 1949 C CA . VAL B 1 62 ? -8.087 34.068 36.397 1.00 51.35 62 VAL B CA 1
ATOM 1950 C C . VAL B 1 62 ? -9.000 32.829 36.192 1.00 51.03 62 VAL B C 1
ATOM 1951 O O . VAL B 1 62 ? -9.912 32.570 36.991 1.00 50.40 62 VAL B O 1
ATOM 1955 N N . VAL B 1 63 ? -8.788 32.100 35.097 1.00 50.66 63 VAL B N 1
ATOM 1956 C CA . VAL B 1 63 ? -9.524 30.866 34.838 1.00 50.07 63 VAL B CA 1
ATOM 1957 C C . VAL B 1 63 ? -8.521 29.779 34.452 1.00 50.76 63 VAL B C 1
ATOM 1958 O O . VAL B 1 63 ? -8.089 29.703 33.297 1.00 50.63 63 VAL B O 1
ATOM 1962 N N . TRP B 1 64 ? -8.154 28.945 35.425 1.00 51.23 64 TRP B N 1
ATOM 1963 C CA . TRP B 1 64 ? -7.142 27.898 35.228 1.00 51.66 64 TRP B CA 1
ATOM 1964 C C . TRP B 1 64 ? -7.710 26.540 34.837 1.00 52.26 64 TRP B C 1
ATOM 1965 O O . TRP B 1 64 ? -7.053 25.766 34.137 1.00 51.94 64 TRP B O 1
ATOM 1976 N N . GLN B 1 65 ? -8.914 26.250 35.322 1.00 53.02 65 GLN B N 1
ATOM 1977 C CA . GLN B 1 65 ? -9.642 25.036 34.953 1.00 53.55 65 GLN B CA 1
ATOM 1978 C C . GLN B 1 65 ? -11.007 25.440 34.401 1.00 54.15 65 GLN B C 1
ATOM 1979 O O . GLN B 1 65 ? -11.473 26.542 34.695 1.00 53.97 65 GLN B O 1
ATOM 1985 N N . PRO B 1 66 ? -11.649 24.568 33.588 1.00 55.18 66 PRO B N 1
ATOM 1986 C CA . PRO B 1 66 ? -13.027 24.860 33.166 1.00 56.19 66 PRO B CA 1
ATOM 1987 C C . PRO B 1 66 ? -13.983 25.177 34.332 1.00 57.47 66 PRO B C 1
ATOM 1988 O O . PRO B 1 66 ? -14.837 26.062 34.185 1.00 57.82 66 PRO B O 1
ATOM 1992 N N . GLU B 1 67 ? -13.821 24.501 35.477 1.00 58.71 67 GLU B N 1
ATOM 1993 C CA . GLU B 1 67 ? -14.657 24.755 36.674 1.00 60.09 67 GLU B CA 1
ATOM 1994 C C . GLU B 1 67 ? -14.587 26.189 37.184 1.00 60.77 67 GLU B C 1
ATOM 1995 O O . GLU B 1 67 ? -15.478 26.634 37.912 1.00 61.21 67 GLU B O 1
ATOM 2009 N N . LEU B 1 69 ? -14.519 29.087 35.526 1.00 58.46 69 LEU B N 1
ATOM 2010 C CA . LEU B 1 69 ? -15.361 30.020 34.787 1.00 56.45 69 LEU B CA 1
ATOM 2011 C C . LEU B 1 69 ? -16.446 30.575 35.715 1.00 55.54 69 LEU B C 1
ATOM 2012 O O . LEU B 1 69 ? -16.831 31.741 35.607 1.00 55.24 69 LEU B O 1
ATOM 2017 N N . GLY B 1 70 ? -16.899 29.735 36.647 1.00 54.34 70 GLY B N 1
ATOM 2018 C CA . GLY B 1 70 ? -17.899 30.099 37.645 1.00 53.45 70 GLY B CA 1
ATOM 2019 C C . GLY B 1 70 ? -17.500 31.191 38.626 1.00 52.95 70 GLY B C 1
ATOM 2020 O O . GLY B 1 70 ? -18.334 32.008 39.015 1.00 52.64 70 GLY B O 1
ATOM 2021 N N . LEU B 1 71 ? -16.233 31.199 39.038 1.00 52.48 71 LEU B N 1
ATOM 2022 C CA . LEU B 1 71 ? -15.718 32.258 39.892 1.00 52.25 71 LEU B CA 1
ATOM 2023 C C . LEU B 1 71 ? -15.442 33.526 39.097 1.00 52.10 71 LEU B C 1
ATOM 2024 O O . LEU B 1 71 ? -15.606 34.627 39.613 1.00 52.34 71 LEU B O 1
ATOM 2029 N N . ALA B 1 72 ? -15.016 33.366 37.847 1.00 52.03 72 ALA B N 1
ATOM 2030 C CA . ALA B 1 72 ? -14.891 34.489 36.915 1.00 51.69 72 ALA B CA 1
ATOM 2031 C C . ALA B 1 72 ? -16.251 35.126 36.612 1.00 51.71 72 ALA B C 1
ATOM 2032 O O . ALA B 1 72 ? -16.356 36.348 36.468 1.00 51.68 72 ALA B O 1
ATOM 2034 N N . ARG B 1 73 ? -17.292 34.297 36.517 1.00 51.64 73 ARG B N 1
ATOM 2035 C CA . ARG B 1 73 ? -18.635 34.814 36.270 1.00 51.49 73 ARG B CA 1
ATOM 2036 C C . ARG B 1 73 ? -19.155 35.606 37.465 1.00 51.33 73 ARG B C 1
ATOM 2037 O O . ARG B 1 73 ? -19.875 36.581 37.298 1.00 50.92 73 ARG B O 1
ATOM 2053 N N . ALA B 1 75 ? -17.061 37.322 39.508 1.00 50.65 75 ALA B N 1
ATOM 2054 C CA . ALA B 1 75 ? -16.329 38.591 39.359 1.00 49.82 75 ALA B CA 1
ATOM 2055 C C . ALA B 1 75 ? -17.010 39.493 38.337 1.00 49.43 75 ALA B C 1
ATOM 2056 O O . ALA B 1 75 ? -17.152 40.704 38.555 1.00 48.73 75 ALA B O 1
ATOM 2058 N N . ALA B 1 76 ? -17.442 38.894 37.224 1.00 48.81 76 ALA B N 1
ATOM 2059 C CA . ALA B 1 76 ? -18.148 39.637 36.196 1.00 48.38 76 ALA B CA 1
ATOM 2060 C C . ALA B 1 76 ? -19.441 40.206 36.769 1.00 48.14 76 ALA B C 1
ATOM 2061 O O . ALA B 1 76 ? -19.695 41.409 36.653 1.00 48.21 76 ALA B O 1
ATOM 2063 N N . ALA B 1 77 ? -20.225 39.350 37.420 1.00 47.53 77 ALA B N 1
ATOM 2064 C CA . ALA B 1 77 ? -21.486 39.746 38.051 1.00 47.46 77 ALA B CA 1
ATOM 2065 C C . ALA B 1 77 ? -21.339 40.928 39.002 1.00 47.47 77 ALA B C 1
ATOM 2066 O O . ALA B 1 77 ? -22.121 41.875 38.943 1.00 47.87 77 ALA B O 1
ATOM 2068 N N . VAL B 1 78 ? -20.345 40.844 39.880 1.00 47.64 78 VAL B N 1
ATOM 2069 C CA . VAL B 1 78 ? -20.039 41.865 40.880 1.00 47.81 78 VAL B CA 1
ATOM 2070 C C . VAL B 1 78 ? -19.671 43.209 40.219 1.00 48.16 78 VAL B C 1
ATOM 2071 O O . VAL B 1 78 ? -20.082 44.262 40.695 1.00 48.00 78 VAL B O 1
ATOM 2075 N N . ASN B 1 79 ? -18.925 43.159 39.116 1.00 48.65 79 ASN B N 1
ATOM 2076 C CA . ASN B 1 79 ? -18.566 44.362 38.361 1.00 49.96 79 ASN B CA 1
ATOM 2077 C C . ASN B 1 79 ? -19.767 45.044 37.710 1.00 49.99 79 ASN B C 1
ATOM 2078 O O . ASN B 1 79 ? -19.922 46.258 37.790 1.00 49.94 79 ASN B O 1
ATOM 2083 N N . LEU B 1 80 ? -20.620 44.236 37.094 1.00 50.59 80 LEU B N 1
ATOM 2084 C CA . LEU B 1 80 ? -21.711 44.710 36.253 1.00 50.62 80 LEU B CA 1
ATOM 2085 C C . LEU B 1 80 ? -22.974 45.077 37.036 1.00 50.78 80 LEU B C 1
ATOM 2086 O O . LEU B 1 80 ? -23.774 45.888 36.570 1.00 50.84 80 LEU B O 1
ATOM 2091 N N . SER B 1 81 ? -23.161 44.479 38.211 1.00 50.65 81 SER B N 1
ATOM 2092 C CA . SER B 1 81 ? -24.282 44.843 39.076 1.00 50.57 81 SER B CA 1
ATOM 2093 C C . SER B 1 81 ? -24.010 46.122 39.877 1.00 51.15 81 SER B C 1
ATOM 2094 O O . SER B 1 81 ? -24.913 46.651 40.527 1.00 51.46 81 SER B O 1
ATOM 2097 N N . GLY B 1 82 ? -22.771 46.610 39.836 1.00 51.22 82 GLY B N 1
ATOM 2098 C CA . GLY B 1 82 ? -22.389 47.812 40.577 1.00 51.79 82 GLY B CA 1
ATOM 2099 C C . GLY B 1 82 ? -22.165 47.535 42.060 1.00 52.18 82 GLY B C 1
ATOM 2100 O O . GLY B 1 82 ? -22.113 48.459 42.869 1.00 51.87 82 GLY B O 1
ATOM 2101 N N . LEU B 1 83 ? -22.024 46.260 42.413 1.00 52.34 83 LEU B N 1
ATOM 2102 C CA . LEU B 1 83 ? -22.029 45.848 43.810 1.00 52.51 83 LEU B CA 1
ATOM 2103 C C . LEU B 1 83 ? -20.652 45.508 44.356 1.00 52.46 83 LEU B C 1
ATOM 2104 O O . LEU B 1 83 ? -20.544 44.818 45.356 1.00 52.96 83 LEU B O 1
ATOM 2109 N N . LYS B 1 84 ? -19.613 46.015 43.702 1.00 52.83 84 LYS B N 1
ATOM 2110 C CA . LYS B 1 84 ? -18.221 45.661 43.987 1.00 53.30 84 LYS B CA 1
ATOM 2111 C C . LYS B 1 84 ? -17.841 45.691 45.480 1.00 53.26 84 LYS B C 1
ATOM 2112 O O . LYS B 1 84 ? -17.416 44.676 46.046 1.00 52.96 84 LYS B O 1
ATOM 2118 N N . TYR B 1 85 ? -18.016 46.853 46.106 1.00 53.01 85 TYR B N 1
ATOM 2119 C CA . TYR B 1 85 ? -17.600 47.075 47.483 1.00 52.74 85 TYR B CA 1
ATOM 2120 C C . TYR B 1 85 ? -18.602 46.543 48.495 1.00 52.15 85 TYR B C 1
ATOM 2121 O O . TYR B 1 85 ? -18.295 46.429 49.678 1.00 52.07 85 TYR B O 1
ATOM 2130 N N . GLN B 1 86 ? -19.796 46.211 48.023 1.00 51.71 86 GLN B N 1
ATOM 2131 C CA . GLN B 1 86 ? -20.825 45.627 48.878 1.00 51.49 86 GLN B CA 1
ATOM 2132 C C . GLN B 1 86 ? -20.738 44.107 48.887 1.00 51.21 86 GLN B C 1
ATOM 2133 O O . GLN B 1 86 ? -21.011 43.479 49.905 1.00 51.64 86 GLN B O 1
ATOM 2139 N N . ALA B 1 87 ? -20.338 43.522 47.761 1.00 50.82 87 ALA B N 1
ATOM 2140 C CA . ALA B 1 87 ? -20.438 42.072 47.559 1.00 50.47 87 ALA B CA 1
ATOM 2141 C C . ALA B 1 87 ? -19.099 41.348 47.594 1.00 50.32 87 ALA B C 1
ATOM 2142 O O . ALA B 1 87 ? -19.029 40.206 48.048 1.00 50.60 87 ALA B O 1
ATOM 2144 N N . ASN B 1 88 ? -18.038 41.999 47.121 1.00 50.07 88 ASN B N 1
ATOM 2145 C CA . ASN B 1 88 ? -16.720 41.381 47.117 1.00 50.18 88 ASN B CA 1
ATOM 2146 C C . ASN B 1 88 ? -16.230 40.803 48.469 1.00 50.20 88 ASN B C 1
ATOM 2147 O O . ASN B 1 88 ? -15.745 39.669 48.502 1.00 50.10 88 ASN B O 1
ATOM 2152 N N . PRO B 1 89 ? -16.355 41.572 49.574 1.00 49.92 89 PRO B N 1
ATOM 2153 C CA . PRO B 1 89 ? -15.947 41.003 50.858 1.00 49.78 89 PRO B CA 1
ATOM 2154 C C . PRO B 1 89 ? -16.675 39.692 51.195 1.00 49.89 89 PRO B C 1
ATOM 2155 O O . PRO B 1 89 ? -16.085 38.801 51.824 1.00 49.70 89 PRO B O 1
ATOM 2159 N N . ALA B 1 90 ? -17.939 39.597 50.793 1.00 49.42 90 ALA B N 1
ATOM 2160 C CA . ALA B 1 90 ? -18.753 38.406 50.999 1.00 49.37 90 ALA B CA 1
ATOM 2161 C C . ALA B 1 90 ? -18.363 37.267 50.050 1.00 49.42 90 ALA B C 1
ATOM 2162 O O . ALA B 1 90 ? -18.474 36.104 50.410 1.00 49.82 90 ALA B O 1
ATOM 2164 N N . VAL B 1 91 ? -17.913 37.601 48.843 1.00 49.43 91 VAL B N 1
ATOM 2165 C CA . VAL B 1 91 ? -17.448 36.597 47.893 1.00 49.18 91 VAL B CA 1
ATOM 2166 C C . VAL B 1 91 ? -16.143 35.956 48.391 1.00 49.59 91 VAL B C 1
ATOM 2167 O O . VAL B 1 91 ? -16.024 34.727 48.417 1.00 49.47 91 VAL B O 1
ATOM 2171 N N . PHE B 1 92 ? -15.179 36.788 48.804 1.00 49.46 92 PHE B N 1
ATOM 2172 C CA . PHE B 1 92 ? -13.956 36.310 49.441 1.00 48.92 92 PHE B CA 1
ATOM 2173 C C . PHE B 1 92 ? -14.263 35.394 50.613 1.00 49.13 92 PHE B C 1
ATOM 2174 O O . PHE B 1 92 ? -13.719 34.298 50.696 1.00 49.60 92 PHE B O 1
ATOM 2182 N N . LYS B 1 93 ? -15.149 35.823 51.507 1.00 49.40 93 LYS B N 1
ATOM 2183 C CA . LYS B 1 93 ? -15.476 35.024 52.685 1.00 49.51 93 LYS B CA 1
ATOM 2184 C C . LYS B 1 93 ? -15.956 33.615 52.330 1.00 49.58 93 LYS B C 1
ATOM 2185 O O . LYS B 1 93 ? -15.449 32.644 52.894 1.00 50.13 93 LYS B O 1
ATOM 2191 N N . ALA B 1 94 ? -16.925 33.507 51.411 1.00 49.08 94 ALA B N 1
ATOM 2192 C CA . ALA B 1 94 ? -17.461 32.204 50.969 1.00 48.30 94 ALA B CA 1
ATOM 2193 C C . ALA B 1 94 ? -16.387 31.316 50.337 1.00 48.00 94 ALA B C 1
ATOM 2194 O O . ALA B 1 94 ? -16.385 30.116 50.525 1.00 47.55 94 ALA B O 1
ATOM 2196 N N . VAL B 1 95 ? -15.478 31.918 49.573 1.00 48.17 95 VAL B N 1
ATOM 2197 C CA . VAL B 1 95 ? -14.376 31.167 48.959 1.00 48.06 95 VAL B CA 1
ATOM 2198 C C . VAL B 1 95 ? -13.352 30.654 50.008 1.00 48.33 95 VAL B C 1
ATOM 2199 O O . VAL B 1 95 ? -12.874 29.515 49.911 1.00 48.85 95 VAL B O 1
ATOM 2203 N N . TYR B 1 96 ? -13.060 31.478 51.019 1.00 48.06 96 TYR B N 1
ATOM 2204 C CA . TYR B 1 96 ? -12.133 31.141 52.108 1.00 47.61 96 TYR B CA 1
ATOM 2205 C C . TYR B 1 96 ? -12.606 29.960 52.957 1.00 48.29 96 TYR B C 1
ATOM 2206 O O . TYR B 1 96 ? -11.821 29.068 53.306 1.00 47.78 96 TYR B O 1
ATOM 2215 N N . GLU B 1 97 ? -13.891 29.983 53.306 1.00 48.79 97 GLU B N 1
ATOM 2216 C CA . GLU B 1 97 ? -14.520 28.935 54.101 1.00 49.13 97 GLU B CA 1
ATOM 2217 C C . GLU B 1 97 ? -14.621 27.582 53.393 1.00 49.50 97 GLU B C 1
ATOM 2218 O O . GLU B 1 97 ? -14.672 26.541 54.053 1.00 48.91 97 GLU B O 1
ATOM 2224 N N . GLN B 1 98 ? -14.658 27.601 52.061 1.00 50.07 98 GLN B N 1
ATOM 2225 C CA . GLN B 1 98 ? -14.663 26.382 51.252 1.00 51.52 98 GLN B CA 1
ATOM 2226 C C . GLN B 1 98 ? -15.835 25.456 51.564 1.00 51.62 98 GLN B C 1
ATOM 2227 O O . GLN B 1 98 ? -15.805 24.280 51.212 1.00 52.52 98 GLN B O 1
ATOM 2233 N N . LYS B 1 99 ? -16.854 25.978 52.239 1.00 52.24 99 LYS B N 1
ATOM 2234 C CA . LYS B 1 99 ? -18.055 25.209 52.571 1.00 52.68 99 LYS B CA 1
ATOM 2235 C C . LYS B 1 99 ? -18.975 24.949 51.370 1.00 53.13 99 LYS B C 1
ATOM 2236 O O . LYS B 1 99 ? -19.654 23.932 51.341 1.00 52.93 99 LYS B O 1
ATOM 2242 N N . ILE B 1 100 ? -19.013 25.873 50.402 1.00 53.66 100 ILE B N 1
ATOM 2243 C CA . ILE B 1 100 ? -19.919 25.753 49.247 1.00 54.41 100 ILE B CA 1
ATOM 2244 C C . ILE B 1 100 ? -19.196 25.867 47.907 1.00 55.11 100 ILE B C 1
ATOM 2245 O O . ILE B 1 100 ? -18.162 26.525 47.801 1.00 55.46 100 ILE B O 1
ATOM 2250 N N . ARG B 1 101 ? -19.767 25.243 46.883 1.00 56.06 101 ARG B N 1
ATOM 2251 C CA . ARG B 1 101 ? -19.194 25.235 45.540 1.00 56.84 101 ARG B CA 1
ATOM 2252 C C . ARG B 1 101 ? -19.776 26.399 44.722 1.00 56.71 101 ARG B C 1
ATOM 2253 O O . ARG B 1 101 ? -20.670 26.221 43.894 1.00 56.66 101 ARG B O 1
ATOM 2261 N N . LEU B 1 102 ? -19.245 27.595 44.971 1.00 56.77 102 LEU B N 1
ATOM 2262 C CA . LEU B 1 102 ? -19.760 28.848 44.421 1.00 56.69 102 LEU B CA 1
ATOM 2263 C C . LEU B 1 102 ? -19.632 28.998 42.882 1.00 57.30 102 LEU B C 1
ATOM 2264 O O . LEU B 1 102 ? -20.196 29.926 42.302 1.00 57.44 102 LEU B O 1
ATOM 2269 N N . GLU B 1 103 ? -18.898 28.092 42.230 1.00 57.56 103 GLU B N 1
ATOM 2270 C CA . GLU B 1 103 ? -18.849 28.023 40.759 1.00 57.74 103 GLU B CA 1
ATOM 2271 C C . GLU B 1 103 ? -20.076 27.312 40.167 1.00 57.34 103 GLU B C 1
ATOM 2272 O O . GLU B 1 103 ? -20.171 27.132 38.947 1.00 57.28 103 GLU B O 1
ATOM 2278 N N . ASN B 1 104 ? -20.994 26.882 41.024 1.00 56.49 104 ASN B N 1
ATOM 2279 C CA . ASN B 1 104 ? -22.261 26.351 40.552 1.00 55.93 104 ASN B CA 1
ATOM 2280 C C . ASN B 1 104 ? -23.340 27.412 40.641 1.00 55.27 104 ASN B C 1
ATOM 2281 O O . ASN B 1 104 ? -23.504 28.051 41.687 1.00 55.28 104 ASN B O 1
ATOM 2286 N N . ARG B 1 105 ? -24.050 27.615 39.531 1.00 54.25 105 ARG B N 1
ATOM 2287 C CA . ARG B 1 105 ? -25.026 28.697 39.429 1.00 53.12 105 ARG B CA 1
ATOM 2288 C C . ARG B 1 105 ? -26.099 28.609 40.522 1.00 52.64 105 ARG B C 1
ATOM 2289 O O . ARG B 1 105 ? -26.397 29.615 41.171 1.00 52.59 105 ARG B O 1
ATOM 2297 N N . SER B 1 106 ? -26.638 27.414 40.751 1.00 51.85 106 SER B N 1
ATOM 2298 C CA . SER B 1 106 ? -27.682 27.235 41.765 1.00 51.71 106 SER B CA 1
ATOM 2299 C C . SER B 1 106 ? -27.193 27.388 43.214 1.00 51.37 106 SER B C 1
ATOM 2300 O O . SER B 1 106 ? -27.958 27.818 44.081 1.00 51.41 106 SER B O 1
ATOM 2303 N N . VAL B 1 107 ? -25.934 27.027 43.467 1.00 50.85 107 VAL B N 1
ATOM 2304 C CA . VAL B 1 107 ? -25.289 27.256 44.762 1.00 50.39 107 VAL B CA 1
ATOM 2305 C C . VAL B 1 107 ? -25.049 28.755 44.968 1.00 50.45 107 VAL B C 1
ATOM 2306 O O . VAL B 1 107 ? -25.334 29.292 46.044 1.00 50.47 107 VAL B O 1
ATOM 2310 N N . ALA B 1 108 ? -24.541 29.419 43.928 1.00 50.16 108 ALA B N 1
ATOM 2311 C CA . ALA B 1 108 ? -24.276 30.852 43.960 1.00 50.36 108 ALA B CA 1
ATOM 2312 C C . ALA B 1 108 ? -25.558 31.660 44.184 1.00 50.65 108 ALA B C 1
ATOM 2313 O O . ALA B 1 108 ? -25.580 32.605 44.986 1.00 50.77 108 ALA B O 1
ATOM 2315 N N . GLY B 1 109 ? -26.619 31.273 43.480 1.00 50.66 109 GLY B N 1
ATOM 2316 C CA . GLY B 1 109 ? -27.904 31.950 43.577 1.00 51.03 109 GLY B CA 1
ATOM 2317 C C . GLY B 1 109 ? -28.543 31.824 44.946 1.00 51.21 109 GLY B C 1
ATOM 2318 O O . GLY B 1 109 ? -29.092 32.800 45.466 1.00 51.44 109 GLY B O 1
ATOM 2319 N N . LYS B 1 110 ? -28.480 30.620 45.521 1.00 51.01 110 LYS B N 1
ATOM 2320 C CA . LYS B 1 110 ? -28.942 30.371 46.889 1.00 51.04 110 LYS B CA 1
ATOM 2321 C C . LYS B 1 110 ? -28.147 31.209 47.901 1.00 50.99 110 LYS B C 1
ATOM 2322 O O . LYS B 1 110 ? -28.720 31.785 48.827 1.00 50.86 110 LYS B O 1
ATOM 2328 N N . TRP B 1 111 ? -26.828 31.269 47.701 1.00 51.02 111 TRP B N 1
ATOM 2329 C CA . TRP B 1 111 ? -25.917 32.061 48.533 1.00 51.01 111 TRP B CA 1
ATOM 2330 C C . TRP B 1 111 ? -26.245 33.562 48.524 1.00 51.56 111 TRP B C 1
ATOM 2331 O O . TRP B 1 111 ? -26.447 34.159 49.586 1.00 51.54 111 TRP B O 1
ATOM 2342 N N . ALA B 1 112 ? -26.302 34.156 47.331 1.00 52.11 112 ALA B N 1
ATOM 2343 C CA . ALA B 1 112 ? -26.562 35.593 47.174 1.00 52.79 112 ALA B CA 1
ATOM 2344 C C . ALA B 1 112 ? -27.895 36.022 47.749 1.00 53.27 112 ALA B C 1
ATOM 2345 O O . ALA B 1 112 ? -27.996 37.105 48.314 1.00 53.57 112 ALA B O 1
ATOM 2347 N N . LEU B 1 113 ? -28.910 35.174 47.587 1.00 53.97 113 LEU B N 1
ATOM 2348 C CA . LEU B 1 113 ? -30.259 35.440 48.081 1.00 54.42 113 LEU B CA 1
ATOM 2349 C C . LEU B 1 113 ? -30.364 35.451 49.607 1.00 54.71 113 LEU B C 1
ATOM 2350 O O . LEU B 1 113 ? -31.242 36.111 50.162 1.00 54.71 113 LEU B O 1
ATOM 2355 N N . SER B 1 114 ? -29.478 34.716 50.279 1.00 55.10 114 SER B N 1
ATOM 2356 C CA . SER B 1 114 ? -29.436 34.711 51.743 1.00 55.51 114 SER B CA 1
ATOM 2357 C C . SER B 1 114 ? -28.566 35.850 52.285 1.00 55.75 114 SER B C 1
ATOM 2358 O O . SER B 1 114 ? -28.499 36.084 53.493 1.00 55.86 114 SER B O 1
ATOM 2361 N N . GLN B 1 115 ? -27.915 36.570 51.380 1.00 56.02 115 GLN B N 1
ATOM 2362 C CA . GLN B 1 115 ? -26.988 37.617 51.767 1.00 56.50 115 GLN B CA 1
ATOM 2363 C C . GLN B 1 115 ? -27.718 38.856 52.268 1.00 56.76 115 GLN B C 1
ATOM 2364 O O . GLN B 1 115 ? -28.624 39.368 51.607 1.00 57.20 115 GLN B O 1
ATOM 2370 N N . LYS B 1 116 ? -27.322 39.323 53.448 1.00 56.95 116 LYS B N 1
ATOM 2371 C CA . LYS B 1 116 ? -28.024 40.417 54.115 1.00 57.14 116 LYS B CA 1
ATOM 2372 C C . LYS B 1 116 ? -27.300 41.765 54.023 1.00 56.98 116 LYS B C 1
ATOM 2373 O O . LYS B 1 116 ? -27.866 42.804 54.369 1.00 57.12 116 LYS B O 1
ATOM 2379 N N . GLY B 1 117 ? -26.064 41.738 53.533 1.00 56.54 117 GLY B N 1
ATOM 2380 C CA . GLY B 1 117 ? -25.265 42.947 53.373 1.00 56.24 117 GLY B CA 1
ATOM 2381 C C . GLY B 1 117 ? -25.323 43.588 51.993 1.00 55.99 117 GLY B C 1
ATOM 2382 O O . GLY B 1 117 ? -24.661 44.601 51.758 1.00 55.97 117 GLY B O 1
ATOM 2383 N N . PHE B 1 118 ? -26.102 43.001 51.081 1.00 55.59 118 PHE B N 1
ATOM 2384 C CA . PHE B 1 118 ? -26.327 43.577 49.746 1.00 55.14 118 PHE B CA 1
ATOM 2385 C C . PHE B 1 118 ? -27.538 42.984 49.031 1.00 54.99 118 PHE B C 1
ATOM 2386 O O . PHE B 1 118 ? -28.175 42.054 49.531 1.00 55.05 118 PHE B O 1
ATOM 2394 N N . ASP B 1 119 ? -27.838 43.529 47.853 1.00 54.93 119 ASP B N 1
ATOM 2395 C CA . ASP B 1 119 ? -28.995 43.127 47.055 1.00 54.69 119 ASP B CA 1
ATOM 2396 C C . ASP B 1 119 ? -28.640 41.930 46.191 1.00 54.43 119 ASP B C 1
ATOM 2397 O O . ASP B 1 119 ? -28.095 42.090 45.099 1.00 54.52 119 ASP B O 1
ATOM 2402 N N . GLY B 1 120 ? -28.952 40.734 46.680 1.00 54.02 120 GLY B N 1
ATOM 2403 C CA . GLY B 1 120 ? -28.581 39.493 45.996 1.00 53.74 120 GLY B CA 1
ATOM 2404 C C . GLY B 1 120 ? -29.298 39.249 44.681 1.00 53.52 120 GLY B C 1
ATOM 2405 O O . GLY B 1 120 ? -28.732 38.637 43.768 1.00 52.97 120 GLY B O 1
ATOM 2406 N N . LYS B 1 121 ? -30.547 39.718 44.595 1.00 53.66 121 LYS B N 1
ATOM 2407 C CA . LYS B 1 121 ? -31.337 39.639 43.359 1.00 53.97 121 LYS B CA 1
ATOM 2408 C C . LYS B 1 121 ? -30.662 40.399 42.227 1.00 53.95 121 LYS B C 1
ATOM 2409 O O . LYS B 1 121 ? -30.538 39.887 41.114 1.00 54.08 121 LYS B O 1
ATOM 2415 N N . LYS B 1 122 ? -30.232 41.622 42.520 1.00 53.85 122 LYS B N 1
ATOM 2416 C CA . LYS B 1 122 ? -29.532 42.440 41.550 1.00 54.00 122 LYS B CA 1
ATOM 2417 C C . LYS B 1 122 ? -28.242 41.760 41.085 1.00 53.91 122 LYS B C 1
ATOM 2418 O O . LYS B 1 122 ? -27.955 41.733 39.889 1.00 54.19 122 LYS B O 1
ATOM 2424 N N . LEU B 1 123 ? -27.481 41.201 42.025 1.00 53.76 123 LEU B N 1
ATOM 2425 C CA . LEU B 1 123 ? -26.260 40.473 41.692 1.00 53.70 123 LEU B CA 1
ATOM 2426 C C . LEU B 1 123 ? -26.523 39.340 40.712 1.00 53.88 123 LEU B C 1
ATOM 2427 O O . LEU B 1 123 ? -25.818 39.203 39.715 1.00 53.68 123 LEU B O 1
ATOM 2440 N N . ARG B 1 125 ? -29.202 38.886 38.771 1.00 53.86 125 ARG B N 1
ATOM 2441 C CA . ARG B 1 125 ? -29.762 39.401 37.526 1.00 53.44 125 ARG B CA 1
ATOM 2442 C C . ARG B 1 125 ? -28.622 39.812 36.600 1.00 52.73 125 ARG B C 1
ATOM 2443 O O . ARG B 1 125 ? -28.699 39.631 35.390 1.00 52.47 125 ARG B O 1
ATOM 2451 N N . ALA B 1 126 ? -27.550 40.334 37.195 1.00 52.16 126 ALA B N 1
ATOM 2452 C CA . ALA B 1 126 ? -26.318 40.677 36.476 1.00 51.52 126 ALA B CA 1
ATOM 2453 C C . ALA B 1 126 ? -25.497 39.440 36.080 1.00 51.08 126 ALA B C 1
ATOM 2454 O O . ALA B 1 126 ? -24.919 39.393 34.988 1.00 50.91 126 ALA B O 1
ATOM 2456 N N . TYR B 1 127 ? -25.442 38.462 36.985 1.00 50.44 127 TYR B N 1
ATOM 2457 C CA . TYR B 1 127 ? -24.789 37.171 36.760 1.00 50.09 127 TYR B CA 1
ATOM 2458 C C . TYR B 1 127 ? -25.378 36.438 35.550 1.00 49.97 127 TYR B C 1
ATOM 2459 O O . TYR B 1 127 ? -24.643 35.874 34.739 1.00 49.77 127 TYR B O 1
ATOM 2468 N N . ASP B 1 128 ? -26.701 36.457 35.426 1.00 49.69 128 ASP B N 1
ATOM 2469 C CA . ASP B 1 128 ? -27.372 35.754 34.336 1.00 49.68 128 ASP B CA 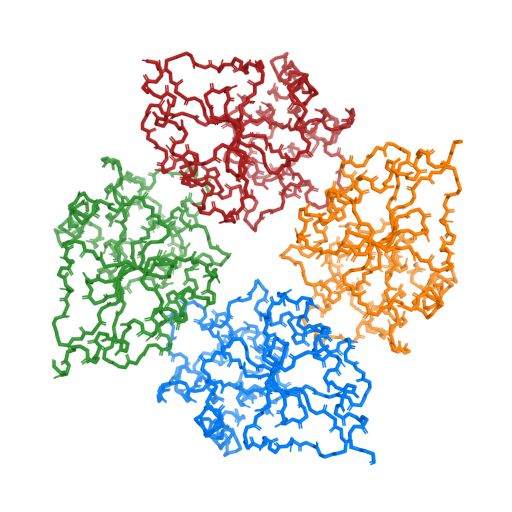1
ATOM 2470 C C . ASP B 1 128 ? -27.367 36.520 33.011 1.00 49.65 128 ASP B C 1
ATOM 2471 O O . ASP B 1 128 ? -27.793 35.983 31.993 1.00 49.76 128 ASP B O 1
ATOM 2476 N N . SER B 1 129 ? -26.881 37.762 33.025 1.00 49.44 129 SER B N 1
ATOM 2477 C CA . SER B 1 129 ? -26.817 38.602 31.818 1.00 49.25 129 SER B CA 1
ATOM 2478 C C . SER B 1 129 ? -25.851 38.043 30.768 1.00 49.10 129 SER B C 1
ATOM 2479 O O . SER B 1 129 ? -24.833 37.462 31.118 1.00 49.16 129 SER B O 1
ATOM 2482 N N . PRO B 1 130 ? -26.185 38.191 29.472 1.00 49.35 130 PRO B N 1
ATOM 2483 C CA . PRO B 1 130 ? -25.225 37.788 28.433 1.00 49.26 130 PRO B CA 1
ATOM 2484 C C . PRO B 1 130 ? -23.882 38.528 28.515 1.00 49.12 130 PRO B C 1
ATOM 2485 O O . PRO B 1 130 ? -22.843 37.961 28.154 1.00 48.72 130 PRO B O 1
ATOM 2489 N N . GLU B 1 131 ? -23.916 39.767 29.009 1.00 49.05 131 GLU B N 1
ATOM 2490 C CA . GLU B 1 131 ? -22.718 40.585 29.205 1.00 49.16 131 GLU B CA 1
ATOM 2491 C C . GLU B 1 131 ? -21.734 39.966 30.214 1.00 49.02 131 GLU B C 1
ATOM 2492 O O . GLU B 1 131 ? -20.519 40.051 30.027 1.00 48.94 131 GLU B O 1
ATOM 2498 N N . ALA B 1 132 ? -22.261 39.353 31.272 1.00 48.93 132 ALA B N 1
ATOM 2499 C CA . ALA B 1 132 ? -21.431 38.678 32.289 1.00 49.25 132 ALA B CA 1
ATOM 2500 C C . ALA B 1 132 ? -20.831 37.370 31.762 1.00 48.90 132 ALA B C 1
ATOM 2501 O O . ALA B 1 132 ? -19.688 37.044 32.067 1.00 48.95 132 ALA B O 1
ATOM 2503 N N . ALA B 1 133 ? -21.620 36.633 30.984 1.00 48.63 133 ALA B N 1
ATOM 2504 C CA . ALA B 1 133 ? -21.166 35.422 30.286 1.00 48.62 133 ALA B CA 1
ATOM 2505 C C . ALA B 1 133 ? -19.960 35.712 29.388 1.00 48.53 133 ALA B C 1
ATOM 2506 O O . ALA B 1 133 ? -18.944 35.017 29.460 1.00 47.97 133 ALA B O 1
ATOM 2508 N N . ALA B 1 134 ? -20.090 36.743 28.549 1.00 48.99 134 ALA B N 1
ATOM 2509 C CA . ALA B 1 134 ? -18.990 37.213 27.685 1.00 49.38 134 ALA B CA 1
ATOM 2510 C C . ALA B 1 134 ? -17.798 37.767 28.472 1.00 49.14 134 ALA B C 1
ATOM 2511 O O . ALA B 1 134 ? -16.657 37.581 28.061 1.00 49.45 134 ALA B O 1
ATOM 2513 N N . ALA B 1 135 ? -18.054 38.446 29.587 1.00 48.86 135 ALA B N 1
ATOM 2514 C CA . ALA B 1 135 ? -16.952 38.979 30.396 1.00 49.27 135 ALA B CA 1
ATOM 2515 C C . ALA B 1 135 ? -16.185 37.842 31.067 1.00 49.51 135 ALA B C 1
ATOM 2516 O O . ALA B 1 135 ? -14.959 37.849 31.062 1.00 49.95 135 ALA B O 1
ATOM 2518 N N . ALA B 1 136 ? -16.915 36.871 31.630 1.00 49.31 136 ALA B N 1
ATOM 2519 C CA . ALA B 1 136 ? -16.319 35.679 32.211 1.00 49.26 136 ALA B CA 1
ATOM 2520 C C . ALA B 1 136 ? -15.471 34.923 31.178 1.00 49.70 136 ALA B C 1
ATOM 2521 O O . ALA B 1 136 ? -14.339 34.529 31.477 1.00 49.17 136 ALA B O 1
ATOM 2523 N N . LEU B 1 137 ? -16.028 34.740 29.972 1.00 49.84 137 LEU B N 1
ATOM 2524 C CA . LEU B 1 137 ? -15.308 34.171 28.830 1.00 50.65 137 LEU B CA 1
ATOM 2525 C C . LEU B 1 137 ? -14.064 34.970 28.429 1.00 51.55 137 LEU B C 1
ATOM 2526 O O . LEU B 1 137 ? -13.015 34.386 28.138 1.00 51.42 137 LEU B O 1
ATOM 2531 N N . LYS B 1 138 ? -14.185 36.298 28.400 1.00 52.40 138 LYS B N 1
ATOM 2532 C CA . LYS B 1 138 ? -13.038 37.160 28.118 1.00 54.27 138 LYS B CA 1
ATOM 2533 C C . LYS B 1 138 ? -11.880 36.909 29.103 1.00 54.92 138 LYS B C 1
ATOM 2534 O O . LYS B 1 138 ? -10.721 36.896 28.699 1.00 54.80 138 LYS B O 1
ATOM 2548 N N . GLN B 1 140 ? -11.238 34.116 30.721 1.00 55.37 140 GLN B N 1
ATOM 2549 C CA . GLN B 1 140 ? -10.682 32.824 30.357 1.00 54.03 140 GLN B CA 1
ATOM 2550 C C . GLN B 1 140 ? -9.721 32.975 29.175 1.00 53.61 140 GLN B C 1
ATOM 2551 O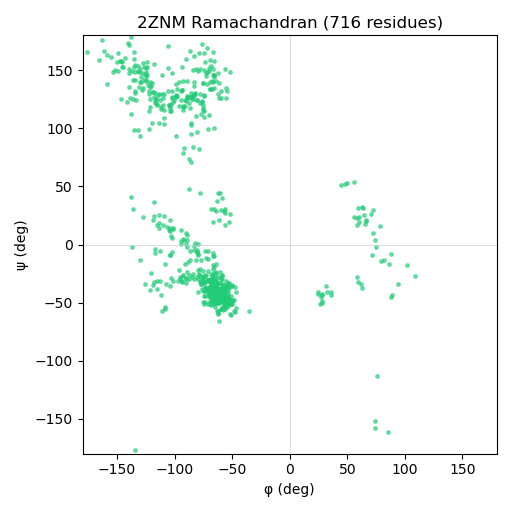 O . GLN B 1 140 ? -8.603 32.455 29.208 1.00 53.12 140 GLN B O 1
ATOM 2557 N N . LYS B 1 141 ? -10.173 33.686 28.139 1.00 53.11 141 LYS B N 1
ATOM 2558 C CA . LYS B 1 141 ? -9.347 34.015 26.967 1.00 52.88 141 LYS B CA 1
ATOM 2559 C C . LYS B 1 141 ? -8.033 34.708 27.354 1.00 52.38 141 LYS B C 1
ATOM 2560 O O . LYS B 1 141 ? -6.980 34.352 26.850 1.00 52.28 141 LYS B O 1
ATOM 2566 N N . LEU B 1 142 ? -8.106 35.675 28.262 1.00 52.33 142 LEU B N 1
ATOM 2567 C CA . LEU B 1 142 ? -6.931 36.431 28.724 1.00 52.36 142 LEU B CA 1
ATOM 2568 C C . LEU B 1 142 ? -5.907 35.588 29.516 1.00 52.50 142 LEU B C 1
ATOM 2569 O O . LEU B 1 142 ? -4.695 35.752 29.340 1.00 52.16 142 LEU B O 1
ATOM 2574 N N . THR B 1 143 ? -6.404 34.713 30.395 1.00 52.23 143 THR B N 1
ATOM 2575 C CA . THR B 1 143 ? -5.575 33.749 31.122 1.00 52.52 143 THR B CA 1
ATOM 2576 C C . THR B 1 143 ? -4.786 32.832 30.176 1.00 52.88 143 THR B C 1
ATOM 2577 O O . THR B 1 143 ? -3.593 32.595 30.374 1.00 52.91 143 THR B O 1
ATOM 2581 N N . GLU B 1 144 ? -5.464 32.312 29.157 1.00 53.02 144 GLU B N 1
ATOM 2582 C CA . GLU B 1 144 ? -4.865 31.333 28.250 1.00 53.46 144 GLU B CA 1
ATOM 2583 C C . GLU B 1 144 ? -3.883 32.004 27.277 1.00 53.78 144 GLU B C 1
ATOM 2584 O O . GLU B 1 144 ? -2.738 31.570 27.133 1.00 54.00 144 GLU B O 1
ATOM 2590 N N . GLN B 1 145 ? -4.336 33.079 26.641 1.00 54.07 145 GLN B N 1
ATOM 2591 C CA . GLN B 1 145 ? -3.578 33.760 25.602 1.00 54.39 145 GLN B CA 1
ATOM 2592 C C . GLN B 1 145 ? -2.276 34.372 26.126 1.00 54.37 145 GLN B C 1
ATOM 2593 O O . GLN B 1 145 ? -1.244 34.327 25.459 1.00 54.31 145 GLN B O 1
ATOM 2599 N N . TYR B 1 146 ? -2.331 34.924 27.329 1.00 54.42 146 TYR B N 1
ATOM 2600 C CA . TYR B 1 146 ? -1.182 35.613 27.904 1.00 54.98 146 TYR B CA 1
ATOM 2601 C C . TYR B 1 146 ? -0.493 34.804 28.994 1.00 55.19 146 TYR B C 1
ATOM 2602 O O . TYR B 1 146 ? 0.352 35.321 29.723 1.00 55.19 146 TYR B O 1
ATOM 2611 N N . ARG B 1 147 ? -0.864 33.526 29.074 1.00 55.57 147 ARG B N 1
ATOM 2612 C CA . ARG B 1 147 ? -0.250 32.557 29.979 1.00 55.73 147 ARG B CA 1
ATOM 2613 C C . ARG B 1 147 ? -0.117 33.061 31.422 1.00 55.80 147 ARG B C 1
ATOM 2614 O O . ARG B 1 147 ? 0.974 33.023 32.005 1.00 55.85 147 ARG B O 1
ATOM 2622 N N . ILE B 1 148 ? -1.219 33.544 31.992 1.00 55.95 148 ILE B N 1
ATOM 2623 C CA . ILE B 1 148 ? -1.217 33.976 33.399 1.00 56.27 148 ILE B CA 1
ATOM 2624 C C . ILE B 1 148 ? -1.374 32.765 34.324 1.00 56.51 148 ILE B C 1
ATOM 2625 O O . ILE B 1 148 ? -2.438 32.130 34.370 1.00 56.42 148 ILE B O 1
ATOM 2630 N N . ASP B 1 149 ? -0.292 32.455 35.043 1.00 56.84 149 ASP B N 1
ATOM 2631 C CA . ASP B 1 149 ? -0.168 31.223 35.837 1.00 57.09 149 ASP B CA 1
ATOM 2632 C C . ASP B 1 149 ? -0.126 31.449 37.354 1.00 56.87 149 ASP B C 1
ATOM 2633 O O . ASP B 1 149 ? -0.112 30.487 38.130 1.00 57.15 149 ASP B O 1
ATOM 2638 N N . SER B 1 150 ? -0.096 32.709 37.776 1.00 56.43 150 SER B N 1
ATOM 2639 C CA . SER B 1 150 ? -0.106 33.019 39.206 1.00 56.22 150 SER B CA 1
ATOM 2640 C C . SER B 1 150 ? -0.915 34.269 39.501 1.00 55.69 150 SER B C 1
ATOM 2641 O O . SER B 1 150 ? -1.208 35.051 38.610 1.00 55.11 150 SER B O 1
ATOM 2644 N N . THR B 1 151 ? -1.315 34.419 40.755 1.00 55.93 151 THR B N 1
ATOM 2645 C CA . THR B 1 151 ? -2.045 35.598 41.206 1.00 55.80 151 THR B CA 1
ATOM 2646 C C . THR B 1 151 ? -1.366 36.106 42.474 1.00 56.01 151 THR B C 1
ATOM 2647 O O . THR B 1 151 ? -0.785 35.310 43.208 1.00 56.27 151 THR B O 1
ATOM 2651 N N . PRO B 1 152 ? -1.387 37.434 42.704 1.00 56.38 152 PRO B N 1
ATOM 2652 C CA . PRO B 1 152 ? -1.776 38.401 41.671 1.00 56.45 152 PRO B CA 1
ATOM 2653 C C . PRO B 1 152 ? -0.663 38.545 40.644 1.00 56.34 152 PRO B C 1
ATOM 2654 O O . PRO B 1 152 ? 0.497 38.334 40.983 1.00 56.38 152 PRO B O 1
ATOM 2658 N N . THR B 1 153 ? -1.008 38.855 39.394 1.00 56.18 153 THR B N 1
ATOM 2659 C CA . THR B 1 153 ? -0.006 39.377 38.467 1.00 55.49 153 THR B CA 1
ATOM 2660 C C . THR B 1 153 ? -0.445 40.745 37.954 1.00 54.96 153 THR B C 1
ATOM 2661 O O . THR B 1 153 ? -1.613 40.944 37.603 1.00 55.41 153 THR B O 1
ATOM 2665 N N . VAL B 1 154 ? 0.491 41.683 37.923 1.00 53.87 154 VAL B N 1
ATOM 2666 C CA . VAL B 1 154 ? 0.173 43.047 37.505 1.00 53.25 154 VAL B CA 1
ATOM 2667 C C . VAL B 1 154 ? 0.891 43.409 36.213 1.00 52.70 154 VAL B C 1
ATOM 2668 O O . VAL B 1 154 ? 2.103 43.230 36.082 1.00 52.35 154 VAL B O 1
ATOM 2672 N N . ILE B 1 155 ? 0.110 43.897 35.256 1.00 52.22 155 ILE B N 1
ATOM 2673 C CA . ILE B 1 155 ? 0.637 44.369 33.992 1.00 51.69 155 ILE B CA 1
ATOM 2674 C C . ILE B 1 155 ? 0.239 45.817 33.806 1.00 51.38 155 ILE B C 1
ATOM 2675 O O . ILE B 1 155 ? -0.933 46.165 33.958 1.00 51.60 155 ILE B O 1
ATOM 2680 N N . VAL B 1 156 ? 1.231 46.650 33.489 1.00 50.58 156 VAL B N 1
ATOM 2681 C CA . VAL B 1 156 ? 1.020 48.072 33.267 1.00 49.95 156 VAL B CA 1
ATOM 2682 C C . VAL B 1 156 ? 1.089 48.410 31.770 1.00 49.66 156 VAL B C 1
ATOM 2683 O O . VAL B 1 156 ? 2.016 48.000 31.069 1.00 49.23 156 VAL B O 1
ATOM 2687 N N . GLY B 1 157 ? 0.098 49.164 31.301 1.00 49.38 157 GLY B N 1
ATOM 2688 C CA . GLY B 1 157 ? 0.044 49.625 29.922 1.00 49.82 157 GLY B CA 1
ATOM 2689 C C . GLY B 1 157 ? 0.017 48.534 28.873 1.00 49.94 157 GLY B C 1
ATOM 2690 O O . GLY B 1 157 ? 0.410 48.766 27.739 1.00 50.70 157 GLY B O 1
ATOM 2691 N N . GLY B 1 158 ? -0.429 47.341 29.257 1.00 49.86 158 GLY B N 1
ATOM 2692 C CA . GLY B 1 158 ? -0.500 46.191 28.362 1.00 49.80 158 GLY B CA 1
ATOM 2693 C C . GLY B 1 158 ? 0.808 45.456 28.108 1.00 50.09 158 GLY B C 1
ATOM 2694 O O . GLY B 1 158 ? 0.794 44.326 27.600 1.00 49.98 158 GLY B O 1
ATOM 2695 N N . LYS B 1 159 ? 1.929 46.077 28.483 1.00 50.07 159 LYS B N 1
ATOM 2696 C CA . LYS B 1 159 ? 3.261 45.649 28.030 1.00 50.42 159 LYS B CA 1
ATOM 2697 C C . LYS B 1 159 ? 4.209 45.196 29.131 1.00 50.56 159 LYS B C 1
ATOM 2698 O O . LYS B 1 159 ? 5.071 44.346 28.900 1.00 50.07 159 LYS B O 1
ATOM 2704 N N . TYR B 1 160 ? 4.075 45.798 30.310 1.00 51.26 160 TYR B N 1
ATOM 2705 C CA . TYR B 1 160 ? 5.037 45.584 31.385 1.00 52.02 160 TYR B CA 1
ATOM 2706 C C . TYR B 1 160 ? 4.435 44.824 32.555 1.00 52.43 160 TYR B C 1
ATOM 2707 O O . TYR B 1 160 ? 3.501 45.299 33.212 1.00 52.57 160 TYR B O 1
ATOM 2716 N N . ARG B 1 161 ? 4.988 43.638 32.802 1.00 52.83 161 ARG B N 1
ATOM 2717 C CA . ARG B 1 161 ? 4.575 42.791 33.911 1.00 53.17 161 ARG B CA 1
ATOM 2718 C C . ARG B 1 161 ? 5.467 43.034 35.111 1.00 52.97 161 ARG B C 1
ATOM 2719 O O . ARG B 1 161 ? 6.677 42.904 35.026 1.00 53.05 161 ARG B O 1
ATOM 2727 N N . VAL B 1 162 ? 4.852 43.375 36.233 1.00 53.36 162 VAL B N 1
ATOM 2728 C CA . VAL B 1 162 ? 5.565 43.623 37.485 1.00 53.52 162 VAL B CA 1
ATOM 2729 C C . VAL B 1 162 ? 6.155 42.333 38.068 1.00 53.91 162 VAL B C 1
ATOM 2730 O O . VAL B 1 162 ? 5.485 41.296 38.123 1.00 53.83 162 VAL B O 1
ATOM 2734 N N . ILE B 1 163 ? 7.413 42.399 38.489 1.00 54.34 163 ILE B N 1
ATOM 2735 C CA . ILE B 1 163 ? 8.001 41.333 39.302 1.00 54.76 163 ILE B CA 1
ATOM 2736 C C . ILE B 1 163 ? 8.019 41.820 40.738 1.00 55.10 163 ILE B C 1
ATOM 2737 O O . ILE B 1 163 ? 8.543 42.899 41.022 1.00 55.03 163 ILE B O 1
ATOM 2742 N N . PHE B 1 164 ? 7.441 41.026 41.636 1.00 55.69 164 PHE B N 1
ATOM 2743 C CA . PHE B 1 164 ? 7.347 41.386 43.046 1.00 56.27 164 PHE B CA 1
ATOM 2744 C C . PHE B 1 164 ? 8.596 40.931 43.788 1.00 56.77 164 PHE B C 1
ATOM 2745 O O . PHE B 1 164 ? 8.568 39.962 44.542 1.00 56.85 164 PHE B O 1
ATOM 2753 N N . ASN B 1 165 ? 9.695 41.647 43.562 1.00 57.53 165 ASN B N 1
ATOM 2754 C CA . ASN B 1 165 ? 10.998 41.279 44.117 1.00 58.10 165 ASN B CA 1
ATOM 2755 C C . ASN B 1 165 ? 11.250 41.828 45.517 1.00 58.44 165 ASN B C 1
ATOM 2756 O O . ASN B 1 165 ? 12.189 41.398 46.196 1.00 58.52 165 ASN B O 1
ATOM 2761 N N . ASN B 1 166 ? 10.413 42.777 45.935 1.00 58.89 166 ASN B N 1
ATOM 2762 C CA . ASN B 1 166 ? 10.572 43.430 47.231 1.00 59.27 166 ASN B CA 1
ATOM 2763 C C . ASN B 1 166 ? 9.247 43.625 47.972 1.00 59.57 166 ASN B C 1
ATOM 2764 O O . ASN B 1 166 ? 9.011 44.671 48.588 1.00 59.84 166 ASN B O 1
ATOM 2769 N N . GLY B 1 167 ? 8.390 42.608 47.905 1.00 59.53 167 GLY B N 1
ATOM 2770 C CA . GLY B 1 167 ? 7.125 42.608 48.624 1.00 59.53 167 GLY B CA 1
ATOM 2771 C C . GLY B 1 167 ? 6.050 43.519 48.055 1.00 59.58 167 GLY B C 1
ATOM 2772 O O . GLY B 1 167 ? 6.069 43.881 46.872 1.00 59.19 167 GLY B O 1
ATOM 2773 N N . PHE B 1 168 ? 5.107 43.866 48.928 1.00 59.81 168 PHE B N 1
ATOM 2774 C CA . PHE B 1 168 ? 4.003 44.787 48.651 1.00 59.72 168 PHE B CA 1
ATOM 2775 C C . PHE B 1 168 ? 4.517 46.183 48.314 1.00 59.43 168 PHE B C 1
ATOM 2776 O O . PHE B 1 168 ? 4.122 46.768 47.309 1.00 59.35 168 PHE B O 1
ATOM 2784 N N . ASP B 1 169 ? 5.398 46.701 49.167 1.00 59.09 169 ASP B N 1
ATOM 2785 C CA . ASP B 1 169 ? 5.920 48.061 49.036 1.00 58.82 169 ASP B CA 1
ATOM 2786 C C . ASP B 1 169 ? 6.756 48.247 47.767 1.00 58.37 169 ASP B C 1
ATOM 2787 O O . ASP B 1 169 ? 6.648 49.277 47.095 1.00 58.39 169 ASP B O 1
ATOM 2792 N N . GLY B 1 170 ? 7.575 47.244 47.442 1.00 57.71 170 GLY B N 1
ATOM 2793 C CA . GLY B 1 170 ? 8.311 47.209 46.173 1.00 57.03 170 GLY B CA 1
ATOM 2794 C C . GLY B 1 170 ? 7.394 47.148 44.950 1.00 56.43 170 GLY B C 1
ATOM 2795 O O . GLY B 1 170 ? 7.719 47.692 43.888 1.00 56.45 170 GLY B O 1
ATOM 2796 N N . GLY B 1 171 ?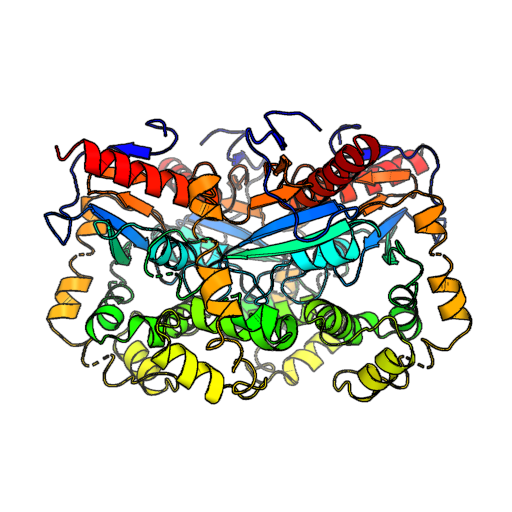 6.249 46.490 45.108 1.00 55.55 171 GLY B N 1
ATOM 2797 C CA . GLY B 1 171 ? 5.216 46.440 44.076 1.00 54.83 171 GLY B CA 1
ATOM 2798 C C . GLY B 1 171 ? 4.614 47.783 43.701 1.00 54.31 171 GLY B C 1
ATOM 2799 O O . GLY B 1 171 ? 4.680 48.188 42.536 1.00 54.14 171 GLY B O 1
ATOM 2800 N N . VAL B 1 172 ? 4.026 48.469 44.681 1.00 54.02 172 VAL B N 1
ATOM 2801 C CA . VAL B 1 172 ? 3.399 49.779 44.455 1.00 53.91 172 VAL B CA 1
ATOM 2802 C C . VAL B 1 172 ? 4.377 50.779 43.842 1.00 53.60 172 VAL B C 1
ATOM 2803 O O . VAL B 1 172 ? 4.006 51.547 42.952 1.00 53.30 172 VAL B O 1
ATOM 2807 N N . HIS B 1 173 ? 5.619 50.738 44.315 1.00 53.32 173 HIS B N 1
ATOM 2808 C CA . HIS B 1 173 ? 6.695 51.577 43.806 1.00 53.47 173 HIS B CA 1
ATOM 2809 C C . HIS B 1 173 ? 7.018 51.283 42.335 1.00 53.24 173 HIS B C 1
ATOM 2810 O O . HIS B 1 173 ? 7.236 52.208 41.544 1.00 53.18 173 HIS B O 1
ATOM 2817 N N . THR B 1 174 ? 7.050 50.000 41.978 1.00 52.96 174 THR B N 1
ATOM 2818 C CA . THR B 1 174 ? 7.383 49.587 40.617 1.00 52.37 174 THR B CA 1
ATOM 2819 C C . THR B 1 174 ? 6.260 49.988 39.675 1.00 52.33 174 THR B C 1
ATOM 2820 O O . THR B 1 174 ? 6.516 50.496 38.582 1.00 52.41 174 THR B O 1
ATOM 2824 N N . ILE B 1 175 ? 5.024 49.773 40.122 1.00 51.92 175 ILE B N 1
ATOM 2825 C CA . ILE B 1 175 ? 3.834 50.152 39.375 1.00 51.91 175 ILE B CA 1
ATOM 2826 C C . ILE B 1 175 ? 3.825 51.651 39.062 1.00 52.01 175 ILE B C 1
ATOM 2827 O O . ILE B 1 175 ? 3.651 52.046 37.910 1.00 52.10 175 ILE B O 1
ATOM 2832 N N . LYS B 1 176 ? 4.039 52.472 40.083 1.00 52.09 176 LYS B N 1
ATOM 2833 C CA . LYS B 1 176 ? 4.085 53.931 39.937 1.00 52.71 176 LYS B CA 1
ATOM 2834 C C . LYS B 1 176 ? 5.113 54.408 38.891 1.00 52.20 176 LYS B C 1
ATOM 2835 O O . LYS B 1 176 ? 4.868 55.370 38.155 1.00 52.17 176 LYS B O 1
ATOM 2841 N N . GLU B 1 177 ? 6.251 53.718 38.836 1.00 51.74 177 GLU B N 1
ATOM 2842 C CA . GLU B 1 177 ? 7.329 54.031 37.915 1.00 51.28 177 GLU B CA 1
ATOM 2843 C C . GLU B 1 177 ? 7.008 53.560 36.503 1.00 50.73 177 GLU B C 1
ATOM 2844 O O . GLU B 1 177 ? 7.343 54.222 35.513 1.00 50.72 177 GLU B O 1
ATOM 2850 N N . LEU B 1 178 ? 6.372 52.403 36.423 1.00 50.07 178 LEU B N 1
ATOM 2851 C CA . LEU B 1 178 ? 5.885 51.863 35.164 1.00 49.61 178 LEU B CA 1
ATOM 2852 C C . LEU B 1 178 ? 4.862 52.771 34.482 1.00 49.36 178 LEU B C 1
ATOM 2853 O O . LEU B 1 178 ? 4.909 52.927 33.261 1.00 49.13 178 LEU B O 1
ATOM 2858 N N . VAL B 1 179 ? 3.945 53.373 35.240 1.00 49.08 179 VAL B N 1
ATOM 2859 C CA . VAL B 1 179 ? 2.988 54.268 34.583 1.00 48.91 179 VAL B CA 1
ATOM 2860 C C . VAL B 1 179 ? 3.721 55.483 34.026 1.00 48.89 179 VAL B C 1
ATOM 2861 O O . VAL B 1 179 ? 3.458 55.887 32.889 1.00 49.08 179 VAL B O 1
ATOM 2865 N N . ALA B 1 180 ? 4.669 56.020 34.805 1.00 48.75 180 ALA B N 1
ATOM 2866 C CA . ALA B 1 180 ? 5.540 57.119 34.361 1.00 48.56 180 ALA B CA 1
ATOM 2867 C C . ALA B 1 180 ? 6.324 56.728 33.108 1.00 48.57 180 ALA B C 1
ATOM 2868 O O . ALA B 1 180 ? 6.361 57.477 32.144 1.00 48.63 180 ALA B O 1
ATOM 2870 N N . LYS B 1 181 ? 6.930 55.543 33.129 1.00 48.97 181 LYS B N 1
ATOM 2871 C CA . LYS B 1 181 ? 7.579 54.954 31.950 1.00 49.26 181 LYS B CA 1
ATOM 2872 C C . LYS B 1 181 ? 6.650 54.909 30.731 1.00 49.67 181 LYS B C 1
ATOM 2873 O O . LYS B 1 181 ? 7.050 55.306 29.633 1.00 50.14 181 LYS B O 1
ATOM 2879 N N . VAL B 1 182 ? 5.415 54.451 30.939 1.00 50.12 182 VAL B N 1
ATOM 2880 C CA . VAL B 1 182 ? 4.421 54.319 29.860 1.00 50.78 182 VAL B CA 1
ATOM 2881 C C . VAL B 1 182 ? 3.941 55.685 29.358 1.00 51.65 182 VAL B C 1
ATOM 2882 O O . VAL B 1 182 ? 3.806 55.895 28.146 1.00 51.83 182 VAL B O 1
ATOM 2886 N N . ARG B 1 183 ? 3.702 56.608 30.289 1.00 52.57 183 ARG B N 1
ATOM 2887 C CA . ARG B 1 183 ? 3.360 57.994 29.947 1.00 53.52 183 ARG B CA 1
ATOM 2888 C C . ARG B 1 183 ? 4.419 58.630 29.048 1.00 53.80 183 ARG B C 1
ATOM 2889 O O . ARG B 1 183 ? 4.074 59.272 28.052 1.00 53.87 183 ARG B O 1
ATOM 2897 N N . GLU B 1 184 ? 5.693 58.434 29.394 1.00 54.19 184 GLU B N 1
ATOM 2898 C CA . GLU B 1 184 ? 6.810 59.009 28.635 1.00 54.94 184 GLU B CA 1
ATOM 2899 C C . GLU B 1 184 ? 6.999 58.353 27.257 1.00 55.21 184 GLU B C 1
ATOM 2900 O O . GLU B 1 184 ? 7.316 59.040 26.291 1.00 55.07 184 GLU B O 1
ATOM 2906 N N . GLU B 1 185 ? 6.781 57.040 27.162 1.00 55.72 185 GLU B N 1
ATOM 2907 C CA . GLU B 1 185 ? 6.913 56.356 25.870 1.00 56.17 185 GLU B CA 1
ATOM 2908 C C . GLU B 1 185 ? 5.771 56.710 24.903 1.00 56.33 185 GLU B C 1
ATOM 2909 O O . GLU B 1 185 ? 5.972 56.735 23.687 1.00 56.12 185 GLU B O 1
ATOM 2915 N N . ARG B 1 186 ? 4.589 57.001 25.448 1.00 56.75 186 ARG B N 1
ATOM 2916 C CA . ARG B 1 186 ? 3.458 57.473 24.645 1.00 57.25 186 ARG B CA 1
ATOM 2917 C C . ARG B 1 186 ? 3.572 58.957 24.255 1.00 57.47 186 ARG B C 1
ATOM 2918 O O . ARG B 1 186 ? 2.592 59.702 24.342 1.00 57.76 186 ARG B O 1
ATOM 2926 N N . LYS B 1 187 ? 4.766 59.376 23.829 1.00 57.50 187 LYS B N 1
ATOM 2927 C CA . LYS B 1 187 ? 5.030 60.760 23.425 1.00 57.55 187 LYS B CA 1
ATOM 2928 C C . LYS B 1 187 ? 5.913 60.816 22.181 1.00 57.60 187 LYS B C 1
ATOM 2929 O O . LYS B 1 187 ? 7.078 60.410 22.213 1.00 57.57 187 LYS B O 1
ATOM 2935 N N . LEU C 1 3 ? 23.367 28.166 64.336 1.00 54.79 3 LEU C N 1
ATOM 2936 C CA . LEU C 1 3 ? 23.740 29.209 65.333 1.00 54.90 3 LEU C CA 1
ATOM 2937 C C . LEU C 1 3 ? 25.109 29.800 65.024 1.00 54.99 3 LEU C C 1
ATOM 2938 O O . LEU C 1 3 ? 26.118 29.115 65.130 1.00 54.99 3 LEU C O 1
ATOM 2943 N N . THR C 1 4 ? 25.131 31.069 64.632 1.00 55.34 4 THR C N 1
ATOM 2944 C CA . THR C 1 4 ? 26.368 31.832 64.554 1.00 55.61 4 THR C CA 1
ATOM 2945 C C . THR C 1 4 ? 26.256 32.976 65.552 1.00 55.91 4 THR C C 1
ATOM 2946 O O . THR C 1 4 ? 25.318 33.786 65.485 1.00 55.75 4 THR C O 1
ATOM 2950 N N . GLU C 1 5 ? 27.200 33.021 66.490 1.00 56.20 5 GLU C N 1
ATOM 2951 C CA . GLU C 1 5 ? 27.234 34.066 67.508 1.00 56.67 5 GLU C CA 1
ATOM 2952 C C . GLU C 1 5 ? 27.503 35.406 66.840 1.00 56.77 5 GLU C C 1
ATOM 2953 O O . GLU C 1 5 ? 28.373 35.508 65.969 1.00 56.83 5 GLU C O 1
ATOM 2959 N N . GLY C 1 6 ? 26.736 36.420 67.234 1.00 56.90 6 GLY C N 1
ATOM 2960 C CA . GLY C 1 6 ? 26.896 37.764 66.692 1.00 57.11 6 GLY C CA 1
ATOM 2961 C C . GLY C 1 6 ? 25.869 38.130 65.640 1.00 57.28 6 GLY C C 1
ATOM 2962 O O . GLY C 1 6 ? 25.678 39.311 65.342 1.00 57.36 6 GLY C O 1
ATOM 2963 N N . GLU C 1 7 ? 25.202 37.124 65.080 1.00 57.45 7 GLU C N 1
ATOM 2964 C CA . GLU C 1 7 ? 24.184 37.372 64.057 1.00 57.50 7 GLU C CA 1
ATOM 2965 C C . GLU C 1 7 ? 22.775 36.848 64.382 1.00 57.36 7 GLU C C 1
ATOM 2966 O O . GLU C 1 7 ? 21.786 37.519 64.074 1.00 57.43 7 GLU C O 1
ATOM 2972 N N . ASP C 1 8 ? 22.675 35.664 64.988 1.00 57.10 8 ASP C N 1
ATOM 2973 C CA . ASP C 1 8 ? 21.369 35.149 65.428 1.00 56.92 8 ASP C CA 1
ATOM 2974 C C . ASP C 1 8 ? 21.263 34.962 66.940 1.00 56.68 8 ASP C C 1
ATOM 2975 O O . ASP C 1 8 ? 20.194 34.606 67.449 1.00 56.59 8 ASP C O 1
ATOM 2980 N N . TYR C 1 9 ? 22.365 35.209 67.648 1.00 56.46 9 TYR C N 1
ATOM 2981 C CA . TYR C 1 9 ? 22.354 35.263 69.116 1.00 56.50 9 TYR C CA 1
ATOM 2982 C C . TYR C 1 9 ? 23.536 36.039 69.709 1.00 56.66 9 TYR C C 1
ATOM 2983 O O . TYR C 1 9 ? 24.533 36.306 69.029 1.00 56.60 9 TYR C O 1
ATOM 2992 N N . LEU C 1 10 ? 23.397 36.412 70.978 1.00 56.74 10 LEU C N 1
ATOM 2993 C CA . LEU C 1 10 ? 24.441 37.110 71.723 1.00 56.88 10 LEU C CA 1
ATOM 2994 C C . LEU C 1 10 ? 24.582 36.465 73.089 1.00 56.92 10 LEU C C 1
ATOM 2995 O O . LEU C 1 10 ? 23.582 36.083 73.704 1.00 56.96 10 LEU C O 1
ATOM 3000 N N . VAL C 1 11 ? 25.817 36.345 73.563 1.00 56.93 11 VAL C N 1
ATOM 3001 C CA . VAL C 1 11 ? 26.066 35.969 74.953 1.00 57.16 11 VAL C CA 1
ATOM 3002 C C . VAL C 1 11 ? 25.967 37.237 75.805 1.00 57.22 11 VAL C C 1
ATOM 3003 O O . VAL C 1 11 ? 26.586 38.256 75.489 1.00 57.07 11 VAL C O 1
ATOM 3007 N N . LEU C 1 12 ? 25.168 37.176 76.868 1.00 57.45 12 LEU C N 1
ATOM 3008 C CA . LEU C 1 12 ? 25.043 38.296 77.794 1.00 57.65 12 LEU C CA 1
ATOM 3009 C C . LEU C 1 12 ? 26.289 38.358 78.671 1.00 58.02 12 LEU C C 1
ATOM 3010 O O . LEU C 1 12 ? 26.804 37.317 79.114 1.00 57.82 12 LEU C O 1
ATOM 3015 N N . ASP C 1 13 ? 26.776 39.576 78.905 1.00 58.26 13 ASP C N 1
ATOM 3016 C CA . ASP C 1 13 ? 27.911 39.792 79.806 1.00 58.77 13 ASP C CA 1
ATOM 3017 C C . ASP C 1 13 ? 27.597 39.268 81.200 1.00 58.49 13 ASP C C 1
ATOM 3018 O O . ASP C 1 13 ? 28.408 38.565 81.811 1.00 58.69 13 ASP C O 1
ATOM 3023 N N . LYS C 1 14 ? 26.403 39.606 81.680 1.00 58.12 14 LYS C N 1
ATOM 3024 C CA . LYS C 1 14 ? 25.928 39.174 82.982 1.00 57.78 14 LYS C CA 1
ATOM 3025 C C . LYS C 1 14 ? 24.613 38.393 82.838 1.00 57.55 14 LYS C C 1
ATOM 3026 O O . LYS C 1 14 ? 23.588 38.956 82.417 1.00 57.67 14 LYS C O 1
ATOM 3032 N N . PRO C 1 15 ? 24.641 37.088 83.174 1.00 57.06 15 PRO C N 1
ATOM 3033 C CA . PRO C 1 15 ? 23.466 36.221 83.007 1.00 56.65 15 PRO C CA 1
ATOM 3034 C C . PRO C 1 15 ? 22.319 36.515 83.979 1.00 56.01 15 PRO C C 1
ATOM 3035 O O . PRO C 1 15 ? 22.557 36.938 85.107 1.00 55.87 15 PRO C O 1
ATOM 3039 N N . ILE C 1 16 ? 21.087 36.278 83.533 1.00 55.47 16 ILE C N 1
ATOM 3040 C CA . ILE C 1 16 ? 19.911 36.431 84.388 1.00 54.90 16 ILE C CA 1
ATOM 3041 C C . ILE C 1 16 ? 19.595 35.111 85.086 1.00 54.69 16 ILE C C 1
ATOM 3042 O O . ILE C 1 16 ? 19.396 34.097 84.419 1.00 54.58 16 ILE C O 1
ATOM 3047 N N . PRO C 1 17 ? 19.530 35.121 86.431 1.00 54.52 17 PRO C N 1
ATOM 3048 C CA . PRO C 1 17 ? 19.148 33.894 87.134 1.00 54.67 17 PRO C CA 1
ATOM 3049 C C . PRO C 1 17 ? 17.752 33.422 86.709 1.00 54.59 17 PRO C C 1
ATOM 3050 O O . PRO C 1 17 ? 16.813 34.225 86.645 1.00 54.65 17 PRO C O 1
ATOM 3054 N N . GLN C 1 18 ? 17.652 32.131 86.394 1.00 54.23 18 GLN C N 1
ATOM 3055 C CA . GLN C 1 18 ? 16.399 31.496 86.022 1.00 54.03 18 GLN C CA 1
ATOM 3056 C C . GLN C 1 18 ? 15.457 31.403 87.208 1.00 54.37 18 GLN C C 1
ATOM 3057 O O . GLN C 1 18 ? 15.891 31.449 88.354 1.00 54.50 18 GLN C O 1
ATOM 3063 N N . GLU C 1 19 ? 14.168 31.259 86.925 1.00 54.88 19 GLU C N 1
ATOM 3064 C CA . GLU C 1 19 ? 13.175 30.984 87.962 1.00 55.91 19 GLU C CA 1
ATOM 3065 C C . GLU C 1 19 ? 13.376 29.612 88.583 1.00 55.89 19 GLU C C 1
ATOM 3066 O O . GLU C 1 19 ? 13.120 29.428 89.766 1.00 56.17 19 GLU C O 1
ATOM 3072 N N . GLN C 1 20 ? 13.786 28.646 87.766 1.00 56.13 20 GLN C N 1
ATOM 3073 C CA . GLN C 1 20 ? 13.945 27.271 88.219 1.00 56.86 20 GLN C CA 1
ATOM 3074 C C . GLN C 1 20 ? 15.274 26.700 87.750 1.00 56.96 20 GLN C C 1
ATOM 3075 O O . GLN C 1 20 ? 15.585 26.710 86.553 1.00 57.32 20 GLN C O 1
ATOM 3081 N N . SER C 1 21 ? 16.055 26.225 88.713 1.00 56.71 21 SER C N 1
ATOM 3082 C CA . SER C 1 21 ? 17.232 25.420 88.445 1.00 56.58 21 SER C CA 1
ATOM 3083 C C . SER C 1 21 ? 16.786 24.015 88.021 1.00 56.01 21 SER C C 1
ATOM 3084 O O . SER C 1 21 ? 15.669 23.595 88.331 1.00 55.92 21 SER C O 1
ATOM 3087 N N . GLY C 1 22 ? 17.653 23.300 87.308 1.00 55.34 22 GLY C N 1
ATOM 3088 C CA . GLY C 1 22 ? 17.358 21.939 86.853 1.00 54.71 22 GLY C CA 1
ATOM 3089 C C . GLY C 1 22 ? 16.651 21.863 85.511 1.00 54.39 22 GLY C C 1
ATOM 3090 O O . GLY C 1 22 ? 16.465 20.774 84.951 1.00 54.55 22 GLY C O 1
ATOM 3091 N N . LYS C 1 23 ? 16.245 23.022 84.999 1.00 53.69 23 LYS C N 1
ATOM 3092 C CA . LYS C 1 23 ? 15.597 23.116 83.697 1.00 53.05 23 LYS C CA 1
ATOM 3093 C C . LYS C 1 23 ? 16.162 24.265 82.877 1.00 52.45 23 LYS C C 1
ATOM 3094 O O . LYS C 1 23 ? 16.845 25.148 83.401 1.00 52.26 23 LYS C O 1
ATOM 3100 N N . ILE C 1 24 ? 15.859 24.246 81.586 1.00 52.03 24 ILE C N 1
ATOM 3101 C CA . ILE C 1 24 ? 16.298 25.279 80.652 1.00 51.24 24 ILE C CA 1
ATOM 3102 C C . ILE C 1 24 ? 15.190 26.311 80.475 1.00 51.13 24 ILE C C 1
ATOM 3103 O O . ILE C 1 24 ? 14.085 25.992 80.053 1.00 51.31 24 ILE C O 1
ATOM 3108 N N . GLU C 1 25 ? 15.483 27.554 80.828 1.00 51.03 25 GLU C N 1
ATOM 3109 C CA . GLU C 1 25 ? 14.476 28.604 80.781 1.00 50.85 25 GLU C CA 1
ATOM 3110 C C . GLU C 1 25 ? 14.493 29.377 79.472 1.00 50.54 25 GLU C C 1
ATOM 3111 O O . GLU C 1 25 ? 15.548 29.785 79.007 1.00 50.95 25 GLU C O 1
ATOM 3117 N N . VAL C 1 26 ? 13.316 29.576 78.893 1.00 50.04 26 VAL C N 1
ATOM 3118 C CA . VAL C 1 26 ? 13.159 30.475 77.757 1.00 50.08 26 VAL C CA 1
ATOM 3119 C C . VAL C 1 26 ? 12.394 31.718 78.238 1.00 50.23 26 VAL C C 1
ATOM 3120 O O . VAL C 1 26 ? 11.180 31.668 78.445 1.00 49.89 26 VAL C O 1
ATOM 3124 N N . LEU C 1 27 ? 13.116 32.817 78.438 1.00 50.39 27 LEU C N 1
ATOM 3125 C CA . LEU C 1 27 ? 12.529 34.026 79.005 1.00 50.86 27 LEU C CA 1
ATOM 3126 C C . LEU C 1 27 ? 12.151 35.025 77.920 1.00 51.61 27 LEU C C 1
ATOM 3127 O O . LEU C 1 27 ? 12.974 35.357 77.069 1.00 52.59 27 LEU C O 1
ATOM 3132 N N . GLU C 1 28 ? 10.908 35.499 77.947 1.00 51.63 28 GLU C N 1
ATOM 3133 C CA . GLU C 1 28 ? 10.487 36.551 77.045 1.00 51.81 28 GLU C CA 1
ATOM 3134 C C . GLU C 1 28 ? 10.127 37.809 77.802 1.00 51.68 28 GLU C C 1
ATOM 3135 O O . GLU C 1 28 ? 9.230 37.806 78.632 1.00 51.83 28 GLU C O 1
ATOM 3141 N N . PHE C 1 29 ? 10.841 38.885 77.499 1.00 51.78 29 PHE C N 1
ATOM 3142 C CA . PHE C 1 29 ? 10.410 40.211 77.896 1.00 51.43 29 PHE C CA 1
ATOM 3143 C C . PHE C 1 29 ? 9.427 40.688 76.841 1.00 50.95 29 PHE C C 1
ATOM 3144 O O . PHE C 1 29 ? 9.700 40.629 75.643 1.00 51.07 29 PHE C O 1
ATOM 3152 N N . PHE C 1 30 ? 8.262 41.120 77.299 1.00 50.33 30 PHE C N 1
ATOM 3153 C CA . PHE C 1 30 ? 7.185 41.527 76.411 1.00 49.48 30 PHE C CA 1
ATOM 3154 C C . PHE C 1 30 ? 6.566 42.795 76.969 1.00 49.30 30 PHE C C 1
ATOM 3155 O O . PHE C 1 30 ? 6.995 43.286 78.009 1.00 49.08 30 PHE C O 1
ATOM 3163 N N . GLY C 1 31 ? 5.575 43.323 76.252 1.00 49.89 31 GLY C N 1
ATOM 3164 C CA . GLY C 1 31 ? 4.732 44.421 76.717 1.00 49.88 31 GLY C CA 1
ATOM 3165 C C . GLY C 1 31 ? 3.343 44.191 76.161 1.00 49.84 31 GLY C C 1
ATOM 3166 O O . GLY C 1 31 ? 3.198 43.563 75.127 1.00 49.88 31 GLY C O 1
ATOM 3167 N N . TYR C 1 32 ? 2.313 44.689 76.842 1.00 50.38 32 TYR C N 1
ATOM 3168 C CA . TYR C 1 32 ? 0.924 44.555 76.359 1.00 50.42 32 TYR C CA 1
ATOM 3169 C C . TYR C 1 32 ? 0.639 45.490 75.171 1.00 50.59 32 TYR C C 1
ATOM 3170 O O . TYR C 1 32 ? -0.432 45.441 74.569 1.00 50.76 32 TYR C O 1
ATOM 3179 N N . PHE C 1 33 ? 1.619 46.333 74.848 1.00 50.87 33 PHE C N 1
ATOM 3180 C CA . PHE C 1 33 ? 1.576 47.208 73.675 1.00 51.23 33 PHE C CA 1
ATOM 3181 C C . PHE C 1 33 ? 2.169 46.531 72.436 1.00 51.90 33 PHE C C 1
ATOM 3182 O O . PHE C 1 33 ? 2.267 47.155 71.380 1.00 51.82 33 PHE C O 1
ATOM 3190 N N . CYS C 1 34 ? 2.611 45.279 72.591 1.00 52.70 34 CYS C N 1
ATOM 3191 C CA . CYS C 1 34 ? 3.068 44.451 71.472 1.00 53.40 34 CYS C CA 1
ATOM 3192 C C . CYS C 1 34 ? 1.834 43.966 70.696 1.00 53.44 34 CYS C C 1
ATOM 3193 O O . CYS C 1 34 ? 0.986 43.274 71.255 1.00 54.05 34 CYS C O 1
ATOM 3196 N N . VAL C 1 35 ? 1.735 44.305 69.418 1.00 53.31 35 VAL C N 1
ATOM 3197 C CA . VAL C 1 35 ? 0.489 44.086 68.667 1.00 53.64 35 VAL C CA 1
ATOM 3198 C C . VAL C 1 35 ? 0.387 42.709 68.000 1.00 53.95 35 VAL C C 1
ATOM 3199 O O . VAL C 1 35 ? 1.260 42.299 67.241 1.00 53.83 35 VAL C O 1
ATOM 3203 N N . HIS C 1 36 ? -0.696 42.002 68.292 1.00 54.46 36 HIS C N 1
ATOM 3204 C CA . HIS C 1 36 ? -0.874 40.648 67.784 1.00 55.02 36 HIS C CA 1
ATOM 3205 C C . HIS C 1 36 ? -2.203 40.548 67.074 1.00 55.78 36 HIS C C 1
ATOM 3206 O O . HIS C 1 36 ? -3.197 41.117 67.518 1.00 55.72 36 HIS C O 1
ATOM 3213 N N . CYS C 1 37 ? -2.192 39.800 65.978 1.00 56.92 37 CYS C N 1
ATOM 3214 C CA . CYS C 1 37 ? -3.355 39.527 65.150 1.00 56.93 37 CYS C CA 1
ATOM 3215 C C . CYS C 1 37 ? -4.598 39.108 65.953 1.00 56.24 37 CYS C C 1
ATOM 3216 O O . CYS C 1 37 ? -5.654 39.743 65.843 1.00 56.51 37 CYS C O 1
ATOM 3219 N N . HIS C 1 38 ? -4.467 38.074 66.779 1.00 55.18 38 HIS C N 1
ATOM 3220 C CA . HIS C 1 38 ? -5.598 37.564 67.567 1.00 54.11 38 HIS C CA 1
ATOM 3221 C C . HIS C 1 38 ? -5.457 37.881 69.073 1.00 53.24 38 HIS C C 1
ATOM 3222 O O . HIS C 1 38 ? -6.016 37.171 69.918 1.00 52.88 38 HIS C O 1
ATOM 3229 N N . HIS C 1 39 ? -4.705 38.922 69.415 1.00 52.24 39 HIS C N 1
ATOM 3230 C CA . HIS C 1 39 ? -4.588 39.356 70.819 1.00 51.87 39 HIS C CA 1
ATOM 3231 C C . HIS C 1 39 ? -3.870 38.338 71.735 1.00 51.96 39 HIS C C 1
ATOM 3232 O O . HIS C 1 39 ? -4.035 38.371 72.962 1.00 52.32 39 HIS C O 1
ATOM 3239 N N . PHE C 1 40 ? -3.088 37.435 71.142 1.00 51.75 40 PHE C N 1
ATOM 3240 C CA . PHE C 1 40 ? -2.183 36.570 71.903 1.00 51.64 40 PHE C CA 1
ATOM 3241 C C . PHE C 1 40 ? -0.885 36.460 71.134 1.00 51.51 40 PHE C C 1
ATOM 3242 O O . PHE C 1 40 ? -0.900 36.556 69.922 1.00 51.77 40 PHE C O 1
ATOM 3250 N N . ASP C 1 41 ? 0.221 36.250 71.843 1.00 51.83 41 ASP C N 1
ATOM 3251 C CA . ASP C 1 41 ? 1.542 36.047 71.233 1.00 52.31 41 ASP C CA 1
ATOM 3252 C C . ASP C 1 41 ? 1.697 34.641 70.627 1.00 52.11 41 ASP C C 1
ATOM 3253 O O . ASP C 1 41 ? 1.679 33.657 71.366 1.00 52.52 41 ASP C O 1
ATOM 3258 N N . PRO C 1 42 ? 1.864 34.542 69.290 1.00 51.83 42 PRO C N 1
ATOM 3259 C CA . PRO C 1 42 ? 1.989 33.229 68.657 1.00 51.60 42 PRO C CA 1
ATOM 3260 C C . PRO C 1 42 ? 3.328 32.511 68.914 1.00 52.11 42 PRO C C 1
ATOM 3261 O O . PRO C 1 42 ? 3.380 31.277 68.862 1.00 52.26 42 PRO C O 1
ATOM 3265 N N . LEU C 1 43 ? 4.398 33.254 69.182 1.00 52.15 43 LEU C N 1
ATOM 3266 C CA . LEU C 1 43 ? 5.671 32.624 69.552 1.00 52.35 43 LEU C CA 1
ATOM 3267 C C . LEU C 1 43 ? 5.508 31.766 70.801 1.00 51.96 43 LEU C C 1
ATOM 3268 O O . LEU C 1 43 ? 5.909 30.598 70.818 1.00 52.31 43 LEU C O 1
ATOM 3273 N N . LEU C 1 44 ? 4.893 32.347 71.830 1.00 51.37 44 LEU C N 1
ATOM 3274 C CA . LEU C 1 44 ? 4.636 31.662 73.086 1.00 50.82 44 LEU C CA 1
ATOM 3275 C C . LEU C 1 44 ? 3.788 30.405 72.890 1.00 50.65 44 LEU C C 1
ATOM 3276 O O . LEU C 1 44 ? 4.009 29.398 73.562 1.00 50.19 44 LEU C O 1
ATOM 3281 N N . LEU C 1 45 ? 2.820 30.484 71.970 1.00 50.58 45 LEU C N 1
ATOM 3282 C CA . LEU C 1 45 ? 1.971 29.346 71.577 1.00 50.57 45 LEU C CA 1
ATOM 3283 C C . LEU C 1 45 ? 2.784 28.241 70.899 1.00 50.66 45 LEU C C 1
ATOM 3284 O O . LEU C 1 45 ? 2.720 27.082 71.319 1.00 50.97 45 LEU C O 1
ATOM 3289 N N . LYS C 1 46 ? 3.533 28.593 69.851 1.00 50.48 46 LYS C N 1
ATOM 3290 C CA . LYS C 1 46 ? 4.428 27.636 69.182 1.00 50.96 46 LYS C CA 1
ATOM 3291 C C . LYS C 1 46 ? 5.335 26.971 70.206 1.00 50.71 46 LYS C C 1
ATOM 3292 O O . LYS C 1 46 ? 5.296 25.754 70.377 1.00 50.86 46 LYS C O 1
ATOM 3298 N N . LEU C 1 47 ? 6.125 27.795 70.893 1.00 50.52 47 LEU C N 1
ATOM 3299 C CA . LEU C 1 47 ? 7.130 27.323 71.846 1.00 50.23 47 LEU C CA 1
ATOM 3300 C C . LEU C 1 47 ? 6.520 26.433 72.930 1.00 50.36 47 LEU C C 1
ATOM 3301 O O . LEU C 1 47 ? 7.114 25.436 73.325 1.00 50.43 47 LEU C O 1
ATOM 3306 N N . GLY C 1 48 ? 5.338 26.796 73.416 1.00 50.35 48 GLY C N 1
ATOM 3307 C CA . GLY C 1 48 ? 4.655 25.979 74.419 1.00 50.27 48 GLY C CA 1
ATOM 3308 C C . GLY C 1 48 ? 4.384 24.559 73.929 1.00 50.28 48 GLY C C 1
ATOM 3309 O O . GLY C 1 48 ? 4.292 23.627 74.736 1.00 50.19 48 GLY C O 1
ATOM 3310 N N . LYS C 1 49 ? 4.260 24.394 72.609 1.00 49.78 49 LYS C N 1
ATOM 3311 C CA . LYS C 1 49 ? 3.969 23.079 72.008 1.00 49.65 49 LYS C CA 1
ATOM 3312 C C . LYS C 1 49 ? 5.219 22.324 71.587 1.00 49.81 49 LYS C C 1
ATOM 3313 O O . LYS C 1 49 ? 5.248 21.092 71.627 1.00 49.61 49 LYS C O 1
ATOM 3319 N N . ALA C 1 50 ? 6.246 23.073 71.184 1.00 50.11 50 ALA C N 1
ATOM 3320 C CA . ALA C 1 50 ? 7.431 22.497 70.568 1.00 50.33 50 ALA C CA 1
ATOM 3321 C C . ALA C 1 50 ? 8.536 22.183 71.580 1.00 50.81 50 ALA C C 1
ATOM 3322 O O . ALA C 1 50 ? 9.362 21.305 71.348 1.00 50.50 50 ALA C O 1
ATOM 3324 N N . LEU C 1 51 ? 8.552 22.906 72.698 1.00 51.25 51 LEU C N 1
ATOM 3325 C CA . LEU C 1 51 ? 9.623 22.747 73.669 1.00 51.51 51 LEU C CA 1
ATOM 3326 C C . LEU C 1 51 ? 9.514 21.424 74.413 1.00 51.53 51 LEU C C 1
ATOM 3327 O O . LEU C 1 51 ? 8.410 21.013 74.801 1.00 51.70 51 LEU C O 1
ATOM 3332 N N . PRO C 1 52 ? 10.662 20.751 74.609 1.00 51.24 52 PRO C N 1
ATOM 3333 C CA . PRO C 1 52 ? 10.633 19.473 75.295 1.00 51.27 52 PRO C CA 1
ATOM 3334 C C . PRO C 1 52 ? 10.455 19.678 76.790 1.00 51.49 52 PRO C C 1
ATOM 3335 O O . PRO C 1 52 ? 10.525 20.810 77.288 1.00 51.25 52 PRO C O 1
ATOM 3339 N N . SER C 1 53 ? 10.264 18.575 77.495 1.00 51.92 53 SER C N 1
ATOM 3340 C CA . SER C 1 53 ? 9.877 18.590 78.898 1.00 52.54 53 SER C CA 1
ATOM 3341 C C . SER C 1 53 ? 10.860 19.283 79.841 1.00 52.30 53 SER C C 1
ATOM 3342 O O . SER C 1 53 ? 10.458 19.736 80.914 1.00 52.65 53 SER C O 1
ATOM 3345 N N . ASP C 1 54 ? 12.136 19.369 79.462 1.00 51.86 54 ASP C N 1
ATOM 3346 C CA . ASP C 1 54 ? 13.129 20.004 80.346 1.00 51.78 54 ASP C CA 1
ATOM 3347 C C . ASP C 1 54 ? 13.306 21.506 80.136 1.00 51.42 54 ASP C C 1
ATOM 3348 O O . ASP C 1 54 ? 14.208 22.113 80.702 1.00 51.77 54 ASP C O 1
ATOM 3353 N N . ALA C 1 55 ? 12.426 22.100 79.337 1.00 51.26 55 ALA C N 1
ATOM 3354 C CA . ALA C 1 55 ? 12.397 23.550 79.130 1.00 50.68 55 ALA C CA 1
ATOM 3355 C C . ALA C 1 55 ? 11.070 24.125 79.611 1.00 50.51 55 ALA C C 1
ATOM 3356 O O . ALA C 1 55 ? 10.066 23.409 79.687 1.00 50.32 55 ALA C O 1
ATOM 3358 N N . TYR C 1 56 ? 11.076 25.410 79.962 1.00 50.55 56 TYR C N 1
ATOM 3359 C CA . TYR C 1 56 ? 9.858 26.126 80.366 1.00 50.54 56 TYR C CA 1
ATOM 3360 C C . TYR C 1 56 ? 9.928 27.577 79.920 1.00 50.79 56 TYR C C 1
ATOM 3361 O O . TYR C 1 56 ? 11.011 28.123 79.703 1.00 50.64 56 TYR C O 1
ATOM 3370 N N . LEU C 1 57 ? 8.752 28.184 79.810 1.00 51.19 57 LEU C N 1
ATOM 3371 C CA . LEU C 1 57 ? 8.593 29.562 79.396 1.00 51.95 57 LEU C CA 1
ATOM 3372 C C . LEU C 1 57 ? 8.409 30.491 80.607 1.00 51.96 57 LEU C C 1
ATOM 3373 O O . LEU C 1 57 ? 7.660 30.201 81.549 1.00 52.03 57 LEU C O 1
ATOM 3378 N N . ARG C 1 58 ? 9.067 31.633 80.556 1.00 51.70 58 ARG C N 1
ATOM 3379 C CA . ARG C 1 58 ? 8.890 32.634 81.579 1.00 51.24 58 ARG C CA 1
ATOM 3380 C C . ARG C 1 58 ? 8.640 33.923 80.843 1.00 51.24 58 ARG C C 1
ATOM 3381 O O . ARG C 1 58 ? 9.326 34.203 79.859 1.00 51.67 58 ARG C O 1
ATOM 3389 N N . THR C 1 59 ? 7.659 34.700 81.293 1.00 51.16 59 THR C N 1
ATOM 3390 C CA . THR C 1 59 ? 7.412 36.016 80.706 1.00 51.39 59 THR C CA 1
ATOM 3391 C C . THR C 1 59 ? 7.527 37.120 81.748 1.00 52.00 59 THR C C 1
ATOM 3392 O O . THR C 1 59 ? 7.083 36.966 82.886 1.00 51.86 59 THR C O 1
ATOM 3396 N N . GLU C 1 60 ? 8.138 38.234 81.350 1.00 52.40 60 GLU C N 1
ATOM 3397 C CA . GLU C 1 60 ? 8.228 39.418 82.203 1.00 52.59 60 GLU C CA 1
ATOM 3398 C C . GLU C 1 60 ? 7.873 40.639 81.380 1.00 52.33 60 GLU C C 1
ATOM 3399 O O . GLU C 1 60 ? 8.397 40.831 80.284 1.00 52.12 60 GLU C O 1
ATOM 3405 N N . HIS C 1 61 ? 6.968 41.450 81.919 1.00 51.86 61 HIS C N 1
ATOM 3406 C CA . HIS C 1 61 ? 6.605 42.712 81.315 1.00 51.07 61 HIS C CA 1
ATOM 3407 C C . HIS C 1 61 ? 7.646 43.760 81.665 1.00 51.31 61 HIS C C 1
ATOM 3408 O O . HIS C 1 61 ? 7.951 44.006 82.832 1.00 52.06 61 HIS C O 1
ATOM 3415 N N . VAL C 1 62 ? 8.180 44.359 80.619 1.00 50.72 62 VAL C N 1
ATOM 3416 C CA . VAL C 1 62 ? 9.061 45.507 80.661 1.00 50.69 62 VAL C CA 1
ATOM 3417 C C . VAL C 1 62 ? 8.518 46.703 81.483 1.00 50.49 62 VAL C C 1
ATOM 3418 O O . VAL C 1 62 ? 7.311 46.913 81.572 1.00 50.35 62 VAL C O 1
ATOM 3422 N N . VAL C 1 63 ? 9.408 47.471 82.104 1.00 50.33 63 VAL C N 1
ATOM 3423 C CA . VAL C 1 63 ? 9.000 48.685 82.797 1.00 50.32 63 VAL C CA 1
ATOM 3424 C C . VAL C 1 63 ? 9.993 49.758 82.405 1.00 50.85 63 VAL C C 1
ATOM 3425 O O . VAL C 1 63 ? 11.093 49.817 82.952 1.00 51.10 63 VAL C O 1
ATOM 3429 N N . TRP C 1 64 ? 9.612 50.596 81.440 1.00 51.71 64 TRP C N 1
ATOM 3430 C CA . TRP C 1 64 ? 10.497 51.656 80.944 1.00 52.35 64 TRP C CA 1
ATOM 3431 C C . TRP C 1 64 ? 10.271 52.999 81.613 1.00 53.00 64 TRP C C 1
ATOM 3432 O O . TRP C 1 64 ? 11.205 53.806 81.713 1.00 53.59 64 TRP C O 1
ATOM 3443 N N . GLN C 1 65 ? 9.037 53.254 82.040 1.00 53.42 65 GLN C N 1
ATOM 3444 C CA . GLN C 1 65 ? 8.718 54.488 82.759 1.00 54.15 65 GLN C CA 1
ATOM 3445 C C . GLN C 1 65 ? 8.060 54.149 84.101 1.00 54.39 65 GLN C C 1
ATOM 3446 O O . GLN C 1 65 ? 7.434 53.094 84.212 1.00 54.21 65 GLN C O 1
ATOM 3452 N N . PRO C 1 66 ? 8.208 55.026 85.125 1.00 54.90 66 PRO C N 1
ATOM 3453 C CA . PRO C 1 66 ? 7.616 54.771 86.449 1.00 55.58 66 PRO C CA 1
ATOM 3454 C C . PRO C 1 66 ? 6.139 54.397 86.357 1.00 56.69 66 PRO C C 1
ATOM 3455 O O . PRO C 1 66 ? 5.653 53.568 87.137 1.00 56.63 66 PRO C O 1
ATOM 3459 N N . GLU C 1 67 ? 5.460 55.004 85.385 1.00 57.85 67 GLU C N 1
ATOM 3460 C CA . GLU C 1 67 ? 4.048 54.773 85.071 1.00 59.36 67 GLU C CA 1
ATOM 3461 C C . GLU C 1 67 ? 3.773 53.328 84.619 1.00 60.42 67 GLU C C 1
ATOM 3462 O O . GLU C 1 67 ? 2.701 52.777 84.899 1.00 60.77 67 GLU C O 1
ATOM 3476 N N . LEU C 1 69 ? 4.984 50.516 85.601 1.00 59.35 69 LEU C N 1
ATOM 3477 C CA . LEU C 1 69 ? 4.884 49.575 86.721 1.00 57.96 69 LEU C CA 1
ATOM 3478 C C . LEU C 1 69 ? 3.443 49.065 86.888 1.00 57.06 69 LEU C C 1
ATOM 3479 O O . LEU C 1 69 ? 3.226 47.918 87.275 1.00 56.67 69 LEU C O 1
ATOM 3484 N N . GLY C 1 70 ? 2.473 49.924 86.568 1.00 55.98 70 GLY C N 1
ATOM 3485 C CA . GLY C 1 70 ? 1.059 49.568 86.539 1.00 55.04 70 GLY C CA 1
ATOM 3486 C C . GLY C 1 70 ? 0.654 48.538 85.492 1.00 54.60 70 GLY C C 1
ATOM 3487 O O . GLY C 1 70 ? -0.291 47.784 85.711 1.00 54.76 70 GLY C O 1
ATOM 3488 N N . LEU C 1 71 ? 1.349 48.515 84.354 1.00 53.91 71 LEU C N 1
ATOM 3489 C CA . LEU C 1 71 ? 1.160 47.471 83.340 1.00 53.38 71 LEU C CA 1
ATOM 3490 C C . LEU C 1 71 ? 1.784 46.151 83.751 1.00 52.85 71 LEU C C 1
ATOM 3491 O O . LEU C 1 71 ? 1.167 45.100 83.580 1.00 52.90 71 LEU C O 1
ATOM 3496 N N . ALA C 1 72 ? 3.009 46.213 84.274 1.00 52.48 72 ALA C N 1
ATOM 3497 C CA . ALA C 1 72 ? 3.685 45.054 84.878 1.00 52.18 72 ALA C CA 1
ATOM 3498 C C . ALA C 1 72 ? 2.901 44.465 86.042 1.00 51.75 72 ALA C C 1
ATOM 3499 O O . ALA C 1 72 ? 2.891 43.255 86.246 1.00 52.13 72 ALA C O 1
ATOM 3501 N N . ARG C 1 73 ? 2.229 45.317 86.803 1.00 51.87 73 ARG C N 1
ATOM 3502 C CA . ARG C 1 73 ? 1.363 44.842 87.882 1.00 51.74 73 ARG C CA 1
ATOM 3503 C C . ARG C 1 73 ? 0.158 44.064 87.356 1.00 51.79 73 ARG C C 1
ATOM 3504 O O . ARG C 1 73 ? -0.257 43.070 87.957 1.00 51.48 73 ARG C O 1
ATOM 3520 N N . ALA C 1 75 ? 0.221 42.286 84.570 1.00 51.13 75 ALA C N 1
ATOM 3521 C CA . ALA C 1 75 ? 0.829 40.994 84.158 1.00 50.84 75 ALA C CA 1
ATOM 3522 C C . ALA C 1 75 ? 1.008 40.032 85.326 1.00 50.94 75 ALA C C 1
ATOM 3523 O O . ALA C 1 75 ? 0.740 38.828 85.205 1.00 51.00 75 ALA C O 1
ATOM 3525 N N . ALA C 1 76 ? 1.473 40.566 86.456 1.00 50.74 76 ALA C N 1
ATOM 3526 C CA . ALA C 1 76 ? 1.585 39.803 87.696 1.00 50.39 76 ALA C CA 1
ATOM 3527 C C . ALA C 1 76 ? 0.223 39.287 88.172 1.00 50.92 76 ALA C C 1
ATOM 3528 O O . ALA C 1 76 ? 0.092 38.103 88.521 1.00 50.84 76 ALA C O 1
ATOM 3530 N N . ALA C 1 77 ? -0.783 40.167 88.174 1.00 50.98 77 ALA C N 1
ATOM 3531 C CA . ALA C 1 77 ? -2.149 39.807 88.577 1.00 51.31 77 ALA C CA 1
ATOM 3532 C C . ALA C 1 77 ? -2.703 38.638 87.778 1.00 51.85 77 ALA C C 1
ATOM 3533 O O . ALA C 1 77 ? -3.213 37.670 88.345 1.00 52.06 77 ALA C O 1
ATOM 3535 N N . VAL C 1 78 ? -2.599 38.757 86.459 1.00 52.22 78 VAL C N 1
ATOM 3536 C CA . VAL C 1 78 ? -3.063 37.768 85.504 1.00 52.58 78 VAL C CA 1
ATOM 3537 C C . VAL C 1 78 ? -2.432 36.379 85.760 1.00 52.88 78 VAL C C 1
ATOM 3538 O O . VAL C 1 78 ? -3.136 35.371 85.786 1.00 53.49 78 VAL C O 1
ATOM 3542 N N . ASN C 1 79 ? -1.117 36.347 85.955 1.00 53.22 79 ASN C N 1
ATOM 3543 C CA . ASN C 1 79 ? -0.374 35.125 86.256 1.00 53.79 79 ASN C CA 1
ATOM 3544 C C . ASN C 1 79 ? -0.847 34.527 87.569 1.00 53.44 79 ASN C C 1
ATOM 3545 O O . ASN C 1 79 ? -1.357 33.412 87.600 1.00 53.46 79 ASN C O 1
ATOM 3550 N N . LEU C 1 80 ? -0.717 35.303 88.642 1.00 53.22 80 LEU C N 1
ATOM 3551 C CA . LEU C 1 80 ? -1.104 34.877 89.994 1.00 52.66 80 LEU C CA 1
ATOM 3552 C C . LEU C 1 80 ? -2.578 34.485 90.186 1.00 52.44 80 LEU C C 1
ATOM 3553 O O . LEU C 1 80 ? -2.879 33.643 91.041 1.00 51.91 80 LEU C O 1
ATOM 3558 N N . SER C 1 81 ? -3.492 35.085 89.418 1.00 52.09 81 SER C N 1
ATOM 3559 C CA . SER C 1 81 ? -4.914 34.730 89.526 1.00 52.12 81 SER C CA 1
ATOM 3560 C C . SER C 1 81 ? -5.275 33.476 88.715 1.00 52.36 81 SER C C 1
ATOM 3561 O O . SER C 1 81 ? -6.408 33.020 88.760 1.00 52.37 81 SER C O 1
ATOM 3564 N N . GLY C 1 82 ? -4.313 32.946 87.963 1.00 52.78 82 GLY C N 1
ATOM 3565 C CA . GLY C 1 82 ? -4.540 31.771 87.123 1.00 53.45 82 GLY C CA 1
ATOM 3566 C C . GLY C 1 82 ? -5.425 32.031 85.911 1.00 53.56 82 GLY C C 1
ATOM 3567 O O . GLY C 1 82 ? -6.078 31.119 85.412 1.00 52.96 82 GLY C O 1
ATOM 3568 N N . LEU C 1 83 ? -5.437 33.280 85.441 1.00 54.04 83 LEU C N 1
ATOM 3569 C CA . LEU C 1 83 ? -6.377 33.715 84.410 1.00 54.22 83 LEU C CA 1
ATOM 3570 C C . LEU C 1 83 ? -5.666 34.169 83.137 1.00 54.31 83 LEU C C 1
ATOM 3571 O O . LEU C 1 83 ? -6.219 34.956 82.380 1.00 54.05 83 LEU C O 1
ATOM 3576 N N . LYS C 1 84 ? -4.450 33.679 82.901 1.00 55.12 84 LYS C N 1
ATOM 3577 C CA . LYS C 1 84 ? -3.670 34.130 81.740 1.00 56.13 84 LYS C CA 1
ATOM 3578 C C . LYS C 1 84 ? -4.465 34.059 80.438 1.00 55.96 84 LYS C C 1
ATOM 3579 O O . LYS C 1 84 ? -4.553 35.045 79.701 1.00 56.29 84 LYS C O 1
ATOM 3585 N N . TYR C 1 85 ? -5.061 32.898 80.180 1.00 55.24 85 TYR C N 1
ATOM 3586 C CA . TYR C 1 85 ? -5.675 32.630 78.892 1.00 54.65 85 TYR C CA 1
ATOM 3587 C C . TYR C 1 85 ? -7.068 33.228 78.744 1.00 53.66 85 TYR C C 1
ATOM 3588 O O . TYR C 1 85 ? -7.473 33.562 77.635 1.00 53.18 85 TYR C O 1
ATOM 3597 N N . GLN C 1 86 ? -7.775 33.381 79.861 1.00 52.90 86 GLN C N 1
ATOM 3598 C CA . GLN C 1 86 ? -9.057 34.104 79.891 1.00 52.54 86 GLN C CA 1
ATOM 3599 C C . GLN C 1 86 ? -8.923 35.631 79.885 1.00 51.92 86 GLN C C 1
ATOM 3600 O O . GLN C 1 86 ? -9.785 36.321 79.339 1.00 52.08 86 GLN C O 1
ATOM 3606 N N . ALA C 1 87 ? -7.862 36.157 80.495 1.00 51.34 87 ALA C N 1
ATOM 3607 C CA . ALA C 1 87 ? -7.729 37.603 80.708 1.00 50.99 87 ALA C CA 1
ATOM 3608 C C . ALA C 1 87 ? -6.750 38.301 79.763 1.00 51.22 87 ALA C C 1
ATOM 3609 O O . ALA C 1 87 ? -6.996 39.441 79.365 1.00 52.10 87 ALA C O 1
ATOM 3611 N N . ASN C 1 88 ? -5.650 37.647 79.397 1.00 50.48 88 ASN C N 1
ATOM 3612 C CA . ASN C 1 88 ? -4.650 38.319 78.570 1.00 49.98 88 ASN C CA 1
ATOM 3613 C C . ASN C 1 88 ? -5.174 38.965 77.256 1.00 49.80 88 ASN C C 1
ATOM 3614 O O . ASN C 1 88 ? -4.821 40.111 76.964 1.00 49.92 88 ASN C O 1
ATOM 3619 N N . PRO C 1 89 ? -6.001 38.237 76.461 1.00 49.15 89 PRO C N 1
ATOM 3620 C CA . PRO C 1 89 ? -6.527 38.867 75.238 1.00 48.47 89 PRO C CA 1
ATOM 3621 C C . PRO C 1 89 ? -7.265 40.200 75.502 1.00 47.92 89 PRO C C 1
ATOM 3622 O O . PRO C 1 89 ? -7.146 41.137 74.707 1.00 47.54 89 PRO C O 1
ATOM 3626 N N . ALA C 1 90 ? -8.000 40.276 76.608 1.00 47.12 90 ALA C N 1
ATOM 3627 C CA . ALA C 1 90 ? -8.720 41.498 77.006 1.00 46.72 90 ALA C CA 1
ATOM 3628 C C . ALA C 1 90 ? -7.778 42.632 77.414 1.00 46.54 90 ALA C C 1
ATOM 3629 O O . ALA C 1 90 ? -8.075 43.805 77.180 1.00 46.73 90 ALA C O 1
ATOM 3631 N N . VAL C 1 91 ? -6.653 42.270 78.031 1.00 46.55 91 VAL C N 1
ATOM 3632 C CA . VAL C 1 91 ? -5.655 43.227 78.481 1.00 45.71 91 VAL C CA 1
ATOM 3633 C C . VAL C 1 91 ? -5.008 43.844 77.252 1.00 45.87 91 VAL C C 1
ATOM 3634 O O . VAL C 1 91 ? -4.956 45.064 77.103 1.00 45.32 91 VAL C O 1
ATOM 3638 N N . PHE C 1 92 ? -4.543 42.977 76.359 1.00 46.01 92 PHE C N 1
ATOM 3639 C CA . PHE C 1 92 ? -4.025 43.390 75.072 1.00 46.02 92 PHE C CA 1
ATOM 3640 C C . PHE C 1 92 ? -4.962 44.340 74.337 1.00 46.02 92 PHE C C 1
ATOM 3641 O O . PHE C 1 92 ? -4.522 45.363 73.842 1.00 46.81 92 PHE C O 1
ATOM 3649 N N . LYS C 1 93 ? -6.244 44.001 74.270 1.00 45.96 93 LYS C N 1
ATOM 3650 C CA . LYS C 1 93 ? -7.231 44.827 73.597 1.00 46.34 93 LYS C CA 1
ATOM 3651 C C . LYS C 1 93 ? -7.401 46.221 74.215 1.00 46.48 93 LYS C C 1
ATOM 3652 O O . LYS C 1 93 ? -7.534 47.200 73.478 1.00 47.07 93 LYS C O 1
ATOM 3658 N N . ALA C 1 94 ? -7.423 46.302 75.549 1.00 46.02 94 ALA C N 1
ATOM 3659 C CA . ALA C 1 94 ? -7.553 47.582 76.262 1.00 46.01 94 ALA C CA 1
ATOM 3660 C C . ALA C 1 94 ? -6.352 48.451 75.968 1.00 46.30 94 ALA C C 1
ATOM 3661 O O . ALA C 1 94 ? -6.478 49.661 75.818 1.00 46.14 94 ALA C O 1
ATOM 3663 N N . VAL C 1 95 ? -5.184 47.823 75.864 1.00 46.84 95 VAL C N 1
ATOM 3664 C CA . VAL C 1 95 ? -3.974 48.559 75.530 1.00 47.65 95 VAL C CA 1
ATOM 3665 C C . VAL C 1 95 ? -4.005 49.070 74.075 1.00 48.16 95 VAL C C 1
ATOM 3666 O O . VAL C 1 95 ? -3.777 50.259 73.831 1.00 48.73 95 VAL C O 1
ATOM 3670 N N . TYR C 1 96 ? -4.345 48.194 73.130 1.00 48.40 96 TYR C N 1
ATOM 3671 C CA . TYR C 1 96 ? -4.448 48.573 71.715 1.00 48.50 96 TYR C CA 1
ATOM 3672 C C . TYR C 1 96 ? -5.368 49.774 71.463 1.00 48.88 96 TYR C C 1
ATOM 3673 O O . TYR C 1 96 ? -5.005 50.705 70.731 1.00 48.94 96 TYR C O 1
ATOM 3682 N N . GLU C 1 97 ? -6.564 49.725 72.050 1.00 49.23 97 GLU C N 1
ATOM 3683 C CA . GLU C 1 97 ? -7.588 50.758 71.879 1.00 50.07 97 GLU C CA 1
ATOM 3684 C C . GLU C 1 97 ? -7.179 52.121 72.430 1.00 50.19 97 GLU C C 1
ATOM 3685 O O . GLU C 1 97 ? -7.504 53.151 71.841 1.00 50.57 97 GLU C O 1
ATOM 3691 N N . GLN C 1 98 ? -6.486 52.120 73.567 1.00 50.78 98 GLN C N 1
ATOM 3692 C CA . GLN C 1 98 ? -5.881 53.324 74.131 1.00 51.43 98 GLN C CA 1
ATOM 3693 C C . GLN C 1 98 ? -6.895 54.294 74.720 1.00 51.72 98 GLN C C 1
ATOM 3694 O O . GLN C 1 98 ? -6.537 55.421 75.072 1.00 51.98 98 GLN C O 1
ATOM 3700 N N . LYS C 1 99 ? -8.150 53.852 74.835 1.00 51.80 99 LYS C N 1
ATOM 3701 C CA . LYS C 1 99 ? -9.226 54.685 75.368 1.00 52.00 99 LYS C CA 1
ATOM 3702 C C . LYS C 1 99 ? -9.101 54.893 76.879 1.00 52.20 99 LYS C C 1
ATOM 3703 O O . LYS C 1 99 ? -9.514 55.924 77.392 1.00 52.14 99 LYS C O 1
ATOM 3709 N N . ILE C 1 100 ? -8.535 53.911 77.582 1.00 52.47 100 ILE C N 1
ATOM 3710 C CA . ILE C 1 100 ? -8.340 54.006 79.037 1.00 52.86 100 ILE C CA 1
ATOM 3711 C C . ILE C 1 100 ? -6.879 53.817 79.434 1.00 53.36 100 ILE C C 1
ATOM 3712 O O . ILE C 1 100 ? -6.110 53.159 78.729 1.00 53.27 100 ILE C O 1
ATOM 3717 N N . ARG C 1 101 ? -6.503 54.406 80.565 1.00 54.03 101 ARG C N 1
ATOM 3718 C CA . ARG C 1 101 ? -5.136 54.314 81.054 1.00 54.68 101 ARG C CA 1
ATOM 3719 C C . ARG C 1 101 ? -5.057 53.223 82.114 1.00 54.58 101 ARG C C 1
ATOM 3720 O O . ARG C 1 101 ? -5.307 53.454 83.299 1.00 54.14 101 ARG C O 1
ATOM 3728 N N . LEU C 1 102 ? -4.702 52.028 81.654 1.00 54.85 102 LEU C N 1
ATOM 3729 C CA . LEU C 1 102 ? -4.759 50.808 82.445 1.00 55.32 102 LEU C CA 1
ATOM 3730 C C . LEU C 1 102 ? -3.700 50.737 83.552 1.00 56.07 102 LEU C C 1
ATOM 3731 O O . LEU C 1 102 ? -3.786 49.876 84.435 1.00 56.32 102 LEU C O 1
ATOM 3736 N N . GLU C 1 103 ? -2.716 51.638 83.495 1.00 56.54 103 GLU C N 1
ATOM 3737 C CA . GLU C 1 103 ? -1.714 51.792 84.555 1.00 57.29 103 GLU C CA 1
ATOM 3738 C C . GLU C 1 103 ? -2.287 52.286 85.891 1.00 56.99 103 GLU C C 1
ATOM 3739 O O . GLU C 1 103 ? -1.663 52.081 86.940 1.00 57.21 103 GLU C O 1
ATOM 3745 N N . ASN C 1 104 ? -3.428 52.973 85.853 1.00 56.27 104 ASN C N 1
ATOM 3746 C CA . ASN C 1 104 ? -4.090 53.418 87.078 1.00 55.92 104 ASN C CA 1
ATOM 3747 C C . ASN C 1 104 ? -4.927 52.313 87.687 1.00 55.46 104 ASN C C 1
ATOM 3748 O O . ASN C 1 104 ? -5.742 51.687 86.997 1.00 55.56 104 ASN C O 1
ATOM 3753 N N . ARG C 1 105 ? -4.723 52.091 88.982 1.00 54.68 105 ARG C N 1
ATOM 3754 C CA . ARG C 1 105 ? -5.464 51.094 89.746 1.00 53.96 105 ARG C CA 1
ATOM 3755 C C . ARG C 1 105 ? -6.980 51.327 89.700 1.00 53.51 105 ARG C C 1
ATOM 3756 O O . ARG C 1 105 ? -7.748 50.375 89.551 1.00 53.39 105 ARG C O 1
ATOM 3764 N N . SER C 1 106 ? -7.404 52.581 89.834 1.00 52.86 106 SER C N 1
ATOM 3765 C CA . SER C 1 106 ? -8.826 52.902 89.783 1.00 52.55 106 SER C CA 1
ATOM 3766 C C . SER C 1 106 ? -9.396 52.491 88.419 1.00 52.29 106 SER C C 1
ATOM 3767 O O . SER C 1 106 ? -10.420 51.808 88.350 1.00 52.49 106 SER C O 1
ATOM 3770 N N . VAL C 1 107 ? -8.701 52.883 87.352 1.00 51.62 107 VAL C N 1
ATOM 3771 C CA . VAL C 1 107 ? -9.088 52.560 85.980 1.00 51.17 107 VAL C CA 1
ATOM 3772 C C . VAL C 1 107 ? -9.098 51.047 85.705 1.00 51.32 107 VAL C C 1
ATOM 3773 O O . VAL C 1 107 ? -10.086 50.522 85.183 1.00 51.19 107 VAL C O 1
ATOM 3777 N N . ALA C 1 108 ? -8.009 50.362 86.068 1.00 51.38 108 ALA C N 1
ATOM 3778 C CA . ALA C 1 108 ? -7.884 48.909 85.912 1.00 51.35 108 ALA C CA 1
ATOM 3779 C C . ALA C 1 108 ? -8.986 48.114 86.621 1.00 51.61 108 ALA C C 1
ATOM 3780 O O . ALA C 1 108 ? -9.501 47.138 86.075 1.00 52.10 108 ALA C O 1
ATOM 3782 N N . GLY C 1 109 ? -9.330 48.527 87.836 1.00 51.74 109 GLY C N 1
ATOM 3783 C CA . GLY C 1 109 ? -10.401 47.903 88.610 1.00 51.93 109 GLY C CA 1
ATOM 3784 C C . GLY C 1 109 ? -11.777 48.034 87.988 1.00 51.95 109 GLY C C 1
ATOM 3785 O O . GLY C 1 109 ? -12.513 47.048 87.904 1.00 52.26 109 GLY C O 1
ATOM 3786 N N . LYS C 1 110 ? -12.135 49.246 87.561 1.00 51.80 110 LYS C N 1
ATOM 3787 C CA . LYS C 1 110 ? -13.410 49.477 86.870 1.00 51.56 110 LYS C CA 1
ATOM 3788 C C . LYS C 1 110 ? -13.471 48.692 85.549 1.00 51.53 110 LYS C C 1
ATOM 3789 O O . LYS C 1 110 ? -14.506 48.119 85.211 1.00 51.90 110 LYS C O 1
ATOM 3795 N N . TRP C 1 111 ? -12.356 48.661 84.823 1.00 51.12 111 TRP C N 1
ATOM 3796 C CA . TRP C 1 111 ? -12.248 47.883 83.594 1.00 51.15 111 TRP C CA 1
ATOM 3797 C C . TRP C 1 111 ? -12.499 46.388 83.829 1.00 51.45 111 TRP C C 1
ATOM 3798 O O . TRP C 1 111 ? -13.216 45.750 83.055 1.00 51.66 111 TRP C O 1
ATOM 3809 N N . ALA C 1 112 ? -11.918 45.842 84.899 1.00 51.74 112 ALA C N 1
ATOM 3810 C CA . ALA C 1 112 ? -11.960 44.393 85.163 1.00 51.92 112 ALA C CA 1
ATOM 3811 C C . ALA C 1 112 ? -13.310 43.914 85.636 1.00 51.93 112 ALA C C 1
ATOM 3812 O O . ALA C 1 112 ? -13.738 42.827 85.277 1.00 52.14 112 ALA C O 1
ATOM 3814 N N . LEU C 1 113 ? -13.975 44.735 86.445 1.00 52.35 113 LEU C N 1
ATOM 3815 C CA . LEU C 1 113 ? -15.281 44.402 87.010 1.00 52.46 113 LEU C CA 1
ATOM 3816 C C . LEU C 1 113 ? -16.379 44.431 85.945 1.00 52.72 113 LEU C C 1
ATOM 3817 O O . LEU C 1 113 ? -17.430 43.796 86.103 1.00 52.63 113 LEU C O 1
ATOM 3822 N N . SER C 1 114 ? -16.122 45.171 84.864 1.00 52.92 114 SER C N 1
ATOM 3823 C CA . SER C 1 114 ? -17.033 45.250 83.722 1.00 53.22 114 SER C CA 1
ATOM 3824 C C . SER C 1 114 ? -16.730 44.159 82.678 1.00 53.48 114 SER C C 1
ATOM 3825 O O . SER C 1 114 ? -17.437 44.034 81.671 1.00 53.58 114 SER C O 1
ATOM 3828 N N . GLN C 1 115 ? -15.697 43.359 82.940 1.00 53.44 115 GLN C N 1
ATOM 3829 C CA . GLN C 1 115 ? -15.260 42.329 82.002 1.00 53.85 115 GLN C CA 1
ATOM 3830 C C . GLN C 1 115 ? -16.078 41.041 82.106 1.00 53.98 115 GLN C C 1
ATOM 3831 O O . GLN C 1 115 ? -16.270 40.497 83.197 1.00 54.07 115 GLN C O 1
ATOM 3837 N N . LYS C 1 116 ? -16.546 40.564 80.951 1.00 53.89 116 LYS C N 1
ATOM 3838 C CA . LYS C 1 116 ? -17.547 39.503 80.877 1.00 53.83 116 LYS C CA 1
ATOM 3839 C C . LYS C 1 116 ? -16.954 38.106 80.678 1.00 53.75 116 LYS C C 1
ATOM 3840 O O . LYS C 1 116 ? -17.601 37.104 80.987 1.00 53.83 116 LYS C O 1
ATOM 3846 N N . GLY C 1 117 ? -15.730 38.045 80.165 1.00 53.39 117 GLY C N 1
ATOM 3847 C CA . GLY C 1 117 ? -15.093 36.774 79.830 1.00 53.39 117 GLY C CA 1
ATOM 3848 C C . GLY C 1 117 ? -14.296 36.116 80.943 1.00 53.15 117 GLY C C 1
ATOM 3849 O O . GLY C 1 117 ? -13.608 35.129 80.707 1.00 53.53 117 GLY C O 1
ATOM 3850 N N . PHE C 1 118 ? -14.380 36.661 82.154 1.00 52.79 118 PHE C N 1
ATOM 3851 C CA . PHE C 1 118 ? -13.660 36.125 83.311 1.00 52.40 118 PHE C CA 1
ATOM 3852 C C . PHE C 1 118 ? -14.046 36.910 84.561 1.00 52.53 118 PHE C C 1
ATOM 3853 O O . PHE C 1 118 ? -14.635 37.982 84.456 1.00 52.19 118 PHE C O 1
ATOM 3861 N N . ASP C 1 119 ? -13.706 36.376 85.733 1.00 53.09 119 ASP C N 1
ATOM 3862 C CA . ASP C 1 119 ? -13.984 37.050 87.004 1.00 53.83 119 ASP C CA 1
ATOM 3863 C C . ASP C 1 119 ? -12.980 38.178 87.243 1.00 53.94 119 ASP C C 1
ATOM 3864 O O . ASP C 1 119 ? -11.790 37.928 87.441 1.00 54.07 119 ASP C O 1
ATOM 3869 N N . GLY C 1 120 ? -13.466 39.416 87.205 1.00 53.94 120 GLY C N 1
ATOM 3870 C CA . GLY C 1 120 ? -12.608 40.587 87.354 1.00 53.98 120 GLY C CA 1
ATOM 3871 C C . GLY C 1 120 ? -12.228 40.815 88.798 1.00 54.09 120 GLY C C 1
ATOM 3872 O O . GLY C 1 120 ? -11.144 41.318 89.092 1.00 53.51 120 GLY C O 1
ATOM 3873 N N . LYS C 1 121 ? -13.136 40.437 89.694 1.00 54.85 121 LYS C N 1
ATOM 3874 C CA . LYS C 1 121 ? -12.922 40.537 91.134 1.00 55.36 121 LYS C CA 1
ATOM 3875 C C . LYS C 1 121 ? -11.775 39.650 91.598 1.00 55.59 121 LYS C C 1
ATOM 3876 O O . LYS C 1 121 ? -10.986 40.054 92.453 1.00 55.58 121 LYS C O 1
ATOM 3882 N N . LYS C 1 122 ? -11.692 38.442 91.040 1.00 55.86 122 LYS C N 1
ATOM 3883 C CA . LYS C 1 122 ? -10.596 37.536 91.359 1.00 55.97 122 LYS C CA 1
ATOM 3884 C C . LYS C 1 122 ? -9.274 38.078 90.813 1.00 55.64 122 LYS C C 1
ATOM 3885 O O . LYS C 1 122 ? -8.259 38.054 91.508 1.00 55.69 122 LYS C O 1
ATOM 3891 N N . LEU C 1 123 ? -9.285 38.564 89.574 1.00 55.20 123 LEU C N 1
ATOM 3892 C CA . LEU C 1 123 ? -8.117 39.248 89.029 1.00 55.02 123 LEU C CA 1
ATOM 3893 C C . LEU C 1 123 ? -7.651 40.382 89.960 1.00 55.26 123 LEU C C 1
ATOM 3894 O O . LEU C 1 123 ? -6.458 40.498 90.255 1.00 55.04 123 LEU C O 1
ATOM 3907 N N . ARG C 1 125 ? -8.317 40.897 93.250 1.00 53.86 125 ARG C N 1
ATOM 3908 C CA . ARG C 1 125 ? -7.759 40.326 94.475 1.00 53.31 125 ARG C CA 1
ATOM 3909 C C . ARG C 1 125 ? -6.282 39.974 94.311 1.00 52.53 125 ARG C C 1
ATOM 3910 O O . ARG C 1 125 ? -5.478 40.189 95.217 1.00 52.33 125 ARG C O 1
ATOM 3918 N N . ALA C 1 126 ? -5.942 39.423 93.152 1.00 52.14 126 ALA C N 1
ATOM 3919 C CA . ALA C 1 126 ? -4.567 39.048 92.828 1.00 51.92 126 ALA C CA 1
ATOM 3920 C C . ALA C 1 126 ? -3.707 40.281 92.558 1.00 51.61 126 ALA C C 1
ATOM 3921 O O . ALA C 1 126 ? -2.558 40.340 92.978 1.00 51.79 126 ALA C O 1
ATOM 3923 N N . TYR C 1 127 ? -4.281 41.259 91.865 1.00 51.38 127 TYR C N 1
ATOM 3924 C CA . TYR C 1 127 ? -3.651 42.565 91.633 1.00 51.09 127 TYR C CA 1
ATOM 3925 C C . TYR C 1 127 ? -3.249 43.263 92.944 1.00 50.91 127 TYR C C 1
ATOM 3926 O O . TYR C 1 127 ? -2.139 43.790 93.058 1.00 50.84 127 TYR C O 1
ATOM 3935 N N . ASP C 1 128 ? -4.151 43.248 93.925 1.00 50.57 128 ASP C N 1
ATOM 3936 C CA . ASP C 1 128 ? -3.945 43.945 95.198 1.00 50.66 128 ASP C CA 1
ATOM 3937 C C . ASP C 1 128 ? -3.041 43.193 96.177 1.00 50.23 128 ASP C C 1
ATOM 3938 O O . ASP C 1 128 ? -2.679 43.729 97.221 1.00 50.54 128 ASP C O 1
ATOM 3943 N N . SER C 1 129 ? -2.684 41.958 95.846 1.00 49.80 129 SER C N 1
ATOM 3944 C CA . SER C 1 129 ? -1.885 41.124 96.738 1.00 49.36 129 SER C CA 1
ATOM 3945 C C . SER C 1 129 ? -0.433 41.600 96.808 1.00 49.09 129 SER C C 1
ATOM 3946 O O . SER C 1 129 ? 0.100 42.108 95.815 1.00 48.59 129 SER C O 1
ATOM 3949 N N . PRO C 1 130 ? 0.214 41.417 97.976 1.00 48.62 130 PRO C N 1
ATOM 3950 C CA . PRO C 1 130 ? 1.633 41.745 98.144 1.00 48.45 130 PRO C CA 1
ATOM 3951 C C . PRO C 1 130 ? 2.525 41.018 97.139 1.00 48.19 130 PRO C C 1
ATOM 3952 O O . PRO C 1 130 ? 3.483 41.609 96.628 1.00 47.85 130 PRO C O 1
ATOM 3956 N N . GLU C 1 131 ? 2.198 39.750 96.871 1.00 47.51 131 GLU C N 1
ATOM 3957 C CA . GLU C 1 131 ? 2.910 38.933 95.898 1.00 47.39 131 GLU C CA 1
ATOM 3958 C C . GLU C 1 131 ? 2.875 39.539 94.480 1.00 46.88 131 GLU C C 1
ATOM 3959 O O . GLU C 1 131 ? 3.830 39.375 93.714 1.00 46.91 131 GLU C O 1
ATOM 3965 N N . ALA C 1 132 ? 1.782 40.221 94.140 1.00 46.14 132 ALA C N 1
ATOM 3966 C CA . ALA C 1 132 ? 1.664 40.908 92.853 1.00 46.38 132 ALA C CA 1
ATOM 3967 C C . ALA C 1 132 ? 2.529 42.158 92.810 1.00 46.09 132 ALA C C 1
ATOM 3968 O O . ALA C 1 132 ? 3.112 42.485 91.768 1.00 46.43 132 ALA C O 1
ATOM 3970 N N . ALA C 1 133 ? 2.600 42.848 93.943 1.00 46.02 133 ALA C N 1
ATOM 3971 C CA . ALA C 1 133 ? 3.403 44.064 94.091 1.00 46.26 133 ALA C CA 1
ATOM 3972 C C . ALA C 1 133 ? 4.884 43.739 93.909 1.00 46.53 133 ALA C C 1
ATOM 3973 O O . ALA C 1 133 ? 5.577 44.384 93.121 1.00 45.86 133 ALA C O 1
ATOM 3975 N N . ALA C 1 134 ? 5.343 42.718 94.637 1.00 47.19 134 ALA C N 1
ATOM 3976 C CA . ALA C 1 134 ? 6.714 42.213 94.546 1.00 47.68 134 ALA C CA 1
ATOM 3977 C C . ALA C 1 134 ? 7.055 41.715 93.142 1.00 48.09 134 ALA C C 1
ATOM 3978 O O . ALA C 1 134 ? 8.160 41.949 92.660 1.00 48.89 134 ALA C O 1
ATOM 3980 N N . ALA C 1 135 ? 6.111 41.050 92.480 1.00 47.92 135 ALA C N 1
ATOM 3981 C CA . ALA C 1 135 ? 6.351 40.561 91.122 1.00 48.17 135 ALA C CA 1
ATOM 3982 C C . ALA C 1 135 ? 6.531 41.688 90.113 1.00 48.31 135 ALA C C 1
ATOM 3983 O O . ALA C 1 135 ? 7.359 41.576 89.204 1.00 48.41 135 ALA C O 1
ATOM 3985 N N . ALA C 1 136 ? 5.744 42.758 90.261 1.00 48.13 136 ALA C N 1
ATOM 3986 C CA . ALA C 1 136 ? 5.832 43.921 89.369 1.00 47.91 136 ALA C CA 1
ATOM 3987 C C . ALA C 1 136 ? 7.158 44.661 89.565 1.00 48.03 136 ALA C C 1
ATOM 3988 O O . ALA C 1 136 ? 7.780 45.118 88.588 1.00 47.08 136 ALA C O 1
ATOM 3990 N N . LEU C 1 137 ? 7.578 44.756 90.832 1.00 48.27 137 LEU C N 1
ATOM 3991 C CA . LEU C 1 137 ? 8.867 45.346 91.209 1.00 49.06 137 LEU C CA 1
ATOM 3992 C C . LEU C 1 137 ? 10.030 44.539 90.653 1.00 49.95 137 LEU C C 1
ATOM 3993 O O . LEU C 1 137 ? 10.944 45.099 90.051 1.00 49.55 137 LEU C O 1
ATOM 3998 N N . LYS C 1 138 ? 9.965 43.218 90.812 1.00 51.78 138 LYS C N 1
ATOM 3999 C CA . LYS C 1 138 ? 10.941 42.324 90.193 1.00 53.68 138 LYS C CA 1
ATOM 4000 C C . LYS C 1 138 ? 11.072 42.606 88.684 1.00 54.83 138 LYS C C 1
ATOM 4001 O O . LYS C 1 138 ? 12.184 42.668 88.157 1.00 55.09 138 LYS C O 1
ATOM 4015 N N . GLN C 1 140 ? 10.476 45.394 87.122 1.00 55.67 140 GLN C N 1
ATOM 4016 C CA . GLN C 1 140 ? 11.146 46.692 87.019 1.00 54.69 140 GLN C CA 1
ATOM 4017 C C . GLN C 1 140 ? 12.653 46.533 87.228 1.00 54.29 140 GLN C C 1
ATOM 4018 O O . GLN C 1 140 ? 13.443 47.109 86.487 1.00 53.82 140 GLN C O 1
ATOM 4024 N N . LYS C 1 141 ? 13.031 45.732 88.226 1.00 54.21 141 LYS C N 1
ATOM 4025 C CA . LYS C 1 141 ? 14.442 45.439 88.532 1.00 54.17 141 LYS C CA 1
ATOM 4026 C C . LYS C 1 141 ? 15.151 44.743 87.372 1.00 53.43 141 LYS C C 1
ATOM 4027 O O . LYS C 1 141 ? 16.256 45.133 87.008 1.00 53.01 141 LYS C O 1
ATOM 4033 N N . LEU C 1 142 ? 14.500 43.726 86.795 1.00 52.84 142 LEU C N 1
ATOM 4034 C CA . LEU C 1 142 ? 15.027 42.992 85.634 1.00 52.44 142 LEU C CA 1
ATOM 4035 C C . LEU C 1 142 ? 15.268 43.883 84.409 1.00 51.89 142 LEU C C 1
ATOM 4036 O O . LEU C 1 142 ? 16.284 43.751 83.731 1.00 51.85 142 LEU C O 1
ATOM 4041 N N . THR C 1 143 ? 14.332 44.790 84.146 1.00 51.34 143 THR C N 1
ATOM 4042 C CA . THR C 1 143 ? 14.416 45.728 83.020 1.00 51.11 143 THR C CA 1
ATOM 4043 C C . THR C 1 143 ? 15.549 46.744 83.188 1.00 50.94 143 THR C C 1
ATOM 4044 O O . THR C 1 143 ? 16.223 47.100 82.213 1.00 50.13 143 THR C O 1
ATOM 4048 N N . GLU C 1 144 ? 15.734 47.202 84.427 1.00 51.21 144 GLU C N 1
ATOM 4049 C CA . GLU C 1 144 ? 16.773 48.182 84.768 1.00 51.87 144 GLU C CA 1
ATOM 4050 C C . GLU C 1 144 ? 18.176 47.563 84.910 1.00 51.88 144 GLU C C 1
ATOM 4051 O O . GLU C 1 144 ? 19.163 48.139 84.454 1.00 52.14 144 GLU C O 1
ATOM 4057 N N . GLN C 1 145 ? 18.261 46.392 85.526 1.00 52.13 145 GLN C N 1
ATOM 4058 C CA . GLN C 1 145 ? 19.560 45.763 85.794 1.00 52.61 145 GLN C CA 1
ATOM 4059 C C . GLN C 1 145 ? 20.170 45.100 84.549 1.00 52.66 145 GLN C C 1
ATOM 4060 O O . GLN C 1 145 ? 21.388 45.101 84.370 1.00 52.38 145 GLN C O 1
ATOM 4066 N N . TYR C 1 146 ? 19.320 44.551 83.685 1.00 52.92 146 TYR C N 1
ATOM 4067 C CA . TYR C 1 146 ? 19.801 43.876 82.483 1.00 53.14 146 TYR C CA 1
ATOM 4068 C C . TYR C 1 146 ? 19.551 44.692 81.220 1.00 53.56 146 TYR C C 1
ATOM 4069 O O . TYR C 1 146 ? 19.661 44.180 80.101 1.00 53.37 146 TYR C O 1
ATOM 4078 N N . ARG C 1 147 ? 19.237 45.971 81.430 1.00 54.19 147 ARG C N 1
ATOM 4079 C CA . ARG C 1 147 ? 19.049 46.964 80.368 1.00 55.21 147 ARG C CA 1
ATOM 4080 C C . ARG C 1 147 ? 18.208 46.462 79.175 1.00 55.57 147 ARG C C 1
ATOM 4081 O O . ARG C 1 147 ? 18.615 46.576 78.010 1.00 55.47 147 ARG C O 1
ATOM 4089 N N . ILE C 1 148 ? 17.039 45.903 79.473 1.00 56.16 148 ILE C N 1
ATOM 4090 C CA . ILE C 1 148 ? 16.119 45.460 78.412 1.00 57.12 148 ILE C CA 1
ATOM 4091 C C . ILE C 1 148 ? 15.432 46.663 77.744 1.00 57.57 148 ILE C C 1
ATOM 4092 O O . ILE C 1 148 ? 14.650 47.388 78.375 1.00 57.26 148 ILE C O 1
ATOM 4097 N N . ASP C 1 149 ? 15.741 46.844 76.458 1.00 58.50 149 ASP C N 1
ATOM 4098 C CA . ASP C 1 149 ? 15.485 48.092 75.723 1.00 59.30 149 ASP C CA 1
ATOM 4099 C C . ASP C 1 149 ? 14.374 48.004 74.700 1.00 59.17 149 ASP C C 1
ATOM 4100 O O . ASP C 1 149 ? 13.884 49.029 74.220 1.00 59.33 149 ASP C O 1
ATOM 4105 N N . SER C 1 150 ? 14.011 46.779 74.346 1.00 59.06 150 SER C N 1
ATOM 4106 C CA . SER C 1 150 ? 13.084 46.527 73.262 1.00 58.69 150 SER C CA 1
ATOM 4107 C C . SER C 1 150 ? 12.292 45.287 73.578 1.00 58.46 150 SER C C 1
ATOM 4108 O O . SER C 1 150 ? 12.714 44.474 74.400 1.00 58.43 150 SER C O 1
ATOM 4111 N N . THR C 1 151 ? 11.128 45.174 72.939 1.00 58.29 151 THR C N 1
ATOM 4112 C CA . THR C 1 151 ? 10.250 44.013 73.040 1.00 57.92 151 THR C CA 1
ATOM 4113 C C . THR C 1 151 ? 9.898 43.547 71.625 1.00 57.72 151 THR C C 1
ATOM 4114 O O . THR C 1 151 ? 9.789 44.375 70.723 1.00 57.76 151 THR C O 1
ATOM 4118 N N . PRO C 1 152 ? 9.768 42.220 71.411 1.00 57.42 152 PRO C N 1
ATOM 4119 C CA . PRO C 1 152 ? 10.096 41.167 72.372 1.00 57.12 152 PRO C CA 1
ATOM 4120 C C . PRO C 1 152 ? 11.598 40.819 72.375 1.00 57.07 152 PRO C C 1
ATOM 4121 O O . PRO C 1 152 ? 12.232 40.714 71.318 1.00 56.70 152 PRO C O 1
ATOM 4125 N N . THR C 1 153 ? 12.161 40.658 73.570 1.00 56.99 153 THR C N 1
ATOM 4126 C CA . THR C 1 153 ? 13.512 40.105 73.713 1.00 56.07 153 THR C CA 1
ATOM 4127 C C . THR C 1 153 ? 13.462 38.740 74.400 1.00 55.09 153 THR C C 1
ATOM 4128 O O . THR C 1 153 ? 12.834 38.582 75.439 1.00 55.32 153 THR C O 1
ATOM 4132 N N . VAL C 1 154 ? 14.113 37.756 73.787 1.00 54.50 154 VAL C N 1
ATOM 4133 C CA . VAL C 1 154 ? 14.104 36.375 74.276 1.00 53.59 154 VAL C CA 1
ATOM 4134 C C . VAL C 1 154 ? 15.495 35.902 74.703 1.00 53.31 154 VAL C C 1
ATOM 4135 O O . VAL C 1 154 ? 16.461 35.976 73.933 1.00 53.08 154 VAL C O 1
ATOM 4139 N N . ILE C 1 155 ? 15.585 35.424 75.943 1.00 52.87 155 ILE C N 1
ATOM 4140 C CA . ILE C 1 155 ? 16.846 34.942 76.505 1.00 52.80 155 ILE C CA 1
ATOM 4141 C C . ILE C 1 155 ? 16.744 33.459 76.888 1.00 52.33 155 ILE C C 1
ATOM 4142 O O . ILE C 1 155 ? 15.791 33.034 77.529 1.00 52.22 155 ILE C O 1
ATOM 4147 N N . VAL C 1 156 ? 17.724 32.672 76.464 1.00 52.26 156 VAL C N 1
ATOM 4148 C CA . VAL C 1 156 ? 17.703 31.227 76.708 1.00 51.75 156 VAL C CA 1
ATOM 4149 C C . VAL C 1 156 ? 18.759 30.825 77.748 1.00 51.73 156 VAL C C 1
ATOM 4150 O O . VAL C 1 156 ? 19.924 31.217 77.651 1.00 51.86 156 VAL C O 1
ATOM 4154 N N . GLY C 1 157 ? 18.323 30.067 78.753 1.00 51.66 157 GLY C N 1
ATOM 4155 C CA . GLY C 1 157 ? 19.207 29.537 79.790 1.00 51.61 157 GLY C CA 1
ATOM 4156 C C . GLY C 1 157 ? 19.811 30.636 80.636 1.00 51.65 157 GLY C C 1
ATOM 4157 O O . GLY C 1 157 ? 20.815 30.421 81.304 1.00 51.75 157 GLY C O 1
ATOM 4158 N N . GLY C 1 158 ? 19.198 31.819 80.580 1.00 51.60 158 GLY C N 1
ATOM 4159 C CA . GLY C 1 158 ? 19.660 32.999 81.306 1.00 51.62 158 GLY C CA 1
ATOM 4160 C C . GLY C 1 158 ? 20.907 33.626 80.715 1.00 51.57 158 GLY C C 1
ATOM 4161 O O . GLY C 1 158 ? 21.416 34.605 81.250 1.00 51.57 158 GLY C O 1
ATOM 4162 N N . LYS C 1 159 ? 21.357 33.083 79.583 1.00 51.56 159 LYS C N 1
ATOM 4163 C CA . LYS C 1 159 ? 22.721 33.266 79.084 1.00 51.68 159 LYS C CA 1
ATOM 4164 C C . LYS C 1 159 ? 22.772 33.801 77.644 1.00 51.60 159 LYS C C 1
ATOM 4165 O O . LYS C 1 159 ? 23.671 34.573 77.307 1.00 51.26 159 LYS C O 1
ATOM 4171 N N . TYR C 1 160 ? 21.805 33.397 76.811 1.00 51.59 160 TYR C N 1
ATOM 4172 C CA . TYR C 1 160 ? 21.828 33.699 75.372 1.00 51.66 160 TYR C CA 1
ATOM 4173 C C . TYR C 1 160 ? 20.617 34.486 74.846 1.00 51.81 160 TYR C C 1
ATOM 4174 O O . TYR C 1 160 ? 19.485 34.002 74.893 1.00 51.72 160 TYR C O 1
ATOM 4183 N N . ARG C 1 161 ? 20.875 35.688 74.327 1.00 51.89 161 ARG C N 1
ATOM 4184 C CA . ARG C 1 161 ? 19.844 36.525 73.714 1.00 52.01 161 ARG C CA 1
ATOM 4185 C C . ARG C 1 161 ? 19.678 36.194 72.241 1.00 51.93 161 ARG C C 1
ATOM 4186 O O . ARG C 1 161 ? 20.651 36.204 71.494 1.00 52.01 161 ARG C O 1
ATOM 4194 N N . VAL C 1 162 ? 18.440 35.921 71.830 1.00 52.07 162 VAL C N 1
ATOM 4195 C CA . VAL C 1 162 ? 18.107 35.717 70.421 1.00 52.07 162 VAL C CA 1
ATOM 4196 C C . VAL C 1 162 ? 18.262 37.026 69.642 1.00 52.24 162 VAL C C 1
ATOM 4197 O O . VAL C 1 162 ? 17.845 38.088 70.102 1.00 52.05 162 VAL C O 1
ATOM 4201 N N . ILE C 1 163 ? 18.907 36.949 68.484 1.00 52.67 163 ILE C N 1
ATOM 4202 C CA . ILE C 1 163 ? 18.846 38.031 67.507 1.00 52.91 163 ILE C CA 1
ATOM 4203 C C . ILE C 1 163 ? 17.876 37.563 66.425 1.00 53.14 163 ILE C C 1
ATOM 4204 O O . ILE C 1 163 ? 18.117 36.558 65.739 1.00 52.83 163 ILE C O 1
ATOM 4209 N N . PHE C 1 164 ? 16.756 38.275 66.319 1.00 53.37 164 PHE C N 1
ATOM 4210 C CA . PHE C 1 164 ? 15.719 37.954 65.352 1.00 53.85 164 PHE C CA 1
ATOM 4211 C C . PHE C 1 164 ? 16.151 38.469 63.981 1.00 54.37 164 PHE C C 1
ATOM 4212 O O . PHE C 1 164 ? 15.760 39.551 63.566 1.00 54.48 164 PHE C O 1
ATOM 4220 N N . ASN C 1 165 ? 16.989 37.684 63.303 1.00 55.40 165 ASN C N 1
ATOM 4221 C CA . ASN C 1 165 ? 17.605 38.074 62.025 1.00 56.16 165 ASN C CA 1
ATOM 4222 C C . ASN C 1 165 ? 16.939 37.437 60.807 1.00 56.67 165 ASN C C 1
ATOM 4223 O O . ASN C 1 165 ? 17.275 37.756 59.659 1.00 56.59 165 ASN C O 1
ATOM 4228 N N . ASN C 1 166 ? 16.001 36.529 61.069 1.00 57.36 166 ASN C N 1
ATOM 4229 C CA . ASN C 1 166 ? 15.308 35.804 60.013 1.00 57.98 166 ASN C CA 1
ATOM 4230 C C . ASN C 1 166 ? 13.807 35.719 60.277 1.00 58.15 166 ASN C C 1
ATOM 4231 O O . ASN C 1 166 ? 13.145 34.759 59.883 1.00 58.28 166 ASN C O 1
ATOM 4236 N N . GLY C 1 167 ? 13.280 36.736 60.952 1.00 58.38 167 GLY C N 1
ATOM 4237 C CA . GLY C 1 167 ? 11.860 36.802 61.267 1.00 58.84 167 GLY C CA 1
ATOM 4238 C C . GLY C 1 167 ? 11.395 35.868 62.371 1.00 58.99 167 GLY C C 1
ATOM 4239 O O . GLY C 1 167 ? 12.162 35.515 63.269 1.00 59.21 167 GLY C O 1
ATOM 4240 N N . PHE C 1 168 ? 10.122 35.483 62.287 1.00 59.17 168 PHE C N 1
ATOM 4241 C CA . PHE C 1 168 ? 9.453 34.632 63.267 1.00 58.95 168 PHE C CA 1
ATOM 4242 C C . PHE C 1 168 ? 9.880 33.164 63.193 1.00 59.00 168 PHE C C 1
ATOM 4243 O O . PHE C 1 168 ? 10.095 32.537 64.232 1.00 58.83 168 PHE C O 1
ATOM 4251 N N . ASP C 1 169 ? 9.972 32.614 61.981 1.00 58.71 169 ASP C N 1
ATOM 4252 C CA . ASP C 1 169 ? 10.330 31.204 61.798 1.00 58.55 169 ASP C CA 1
ATOM 4253 C C . ASP C 1 169 ? 11.784 30.961 62.203 1.00 58.49 169 ASP C C 1
ATOM 4254 O O . ASP C 1 169 ? 12.109 29.924 62.796 1.00 58.39 169 ASP C O 1
ATOM 4259 N N . GLY C 1 170 ? 12.646 31.928 61.879 1.00 58.19 170 GLY C N 1
ATOM 4260 C CA . GLY C 1 170 ? 14.064 31.898 62.244 1.00 57.44 170 GLY C CA 1
ATOM 4261 C C . GLY C 1 170 ? 14.269 32.083 63.736 1.00 57.18 170 GLY C C 1
ATOM 4262 O O . GLY C 1 170 ? 15.224 31.561 64.307 1.00 57.05 170 GLY C O 1
ATOM 4263 N N . GLY C 1 171 ? 13.364 32.830 64.367 1.00 56.94 171 GLY C N 1
ATOM 4264 C CA . GLY C 1 171 ? 13.348 32.988 65.820 1.00 56.35 171 GLY C CA 1
ATOM 4265 C C . GLY C 1 171 ? 13.069 31.700 66.583 1.00 56.10 171 GLY C C 1
ATOM 4266 O O . GLY C 1 171 ? 13.800 31.365 67.514 1.00 56.23 171 GLY C O 1
ATOM 4267 N N . VAL C 1 172 ? 12.021 30.972 66.193 1.00 55.62 172 VAL C N 1
ATOM 4268 C CA . VAL C 1 172 ? 11.696 29.700 66.850 1.00 55.37 172 VAL C CA 1
ATOM 4269 C C . VAL C 1 172 ? 12.786 28.641 66.664 1.00 55.21 172 VAL C C 1
ATOM 4270 O O . VAL C 1 172 ? 13.040 27.859 67.579 1.00 55.29 172 VAL C O 1
ATOM 4274 N N . HIS C 1 173 ? 13.431 28.649 65.497 1.00 54.68 173 HIS C N 1
ATOM 4275 C CA . HIS C 1 173 ? 14.550 27.770 65.194 1.00 54.48 173 HIS C CA 1
ATOM 4276 C C . HIS C 1 173 ? 15.741 28.040 66.132 1.00 53.95 173 HIS C C 1
ATOM 4277 O O . HIS C 1 173 ? 16.191 27.139 66.848 1.00 53.67 173 HIS C O 1
ATOM 4284 N N . THR C 1 174 ? 16.215 29.288 66.138 1.00 53.31 174 THR C N 1
ATOM 4285 C CA . THR C 1 174 ? 17.295 29.743 67.018 1.00 52.49 174 THR C CA 1
ATOM 4286 C C . THR C 1 174 ? 17.035 29.390 68.485 1.00 52.29 174 THR C C 1
ATOM 4287 O O . THR C 1 174 ? 17.935 28.938 69.184 1.00 52.43 174 THR C O 1
ATOM 4291 N N . ILE C 1 175 ? 15.808 29.604 68.945 1.00 51.95 175 ILE C N 1
ATOM 4292 C CA . ILE C 1 175 ? 15.445 29.275 70.320 1.00 51.78 175 ILE C CA 1
ATOM 4293 C C . ILE C 1 175 ? 15.667 27.793 70.609 1.00 52.01 175 ILE C C 1
ATOM 4294 O O . ILE C 1 175 ? 16.392 27.467 71.537 1.00 52.05 175 ILE C O 1
ATOM 4299 N N . LYS C 1 176 ? 15.081 26.921 69.785 1.00 52.52 176 LYS C N 1
ATOM 4300 C CA . LYS C 1 176 ? 15.151 25.460 69.941 1.00 53.21 176 LYS C CA 1
ATOM 4301 C C . LYS C 1 176 ? 16.579 24.937 69.965 1.00 53.34 176 LYS C C 1
ATOM 4302 O O . LYS C 1 176 ? 16.910 24.024 70.734 1.00 53.65 176 LYS C O 1
ATOM 4308 N N . GLU C 1 177 ? 17.415 25.520 69.110 1.00 53.33 177 GLU C N 1
ATOM 4309 C CA . GLU C 1 177 ? 18.821 25.175 69.039 1.00 53.32 177 GLU C CA 1
ATOM 4310 C C . GLU C 1 177 ? 19.522 25.654 70.293 1.00 52.75 177 GLU C C 1
ATOM 4311 O O . GLU C 1 177 ? 20.396 24.970 70.808 1.00 52.83 177 GLU C O 1
ATOM 4317 N N . LEU C 1 178 ? 19.137 26.837 70.768 1.00 52.29 178 LEU C N 1
ATOM 4318 C CA . LEU C 1 178 ? 19.714 27.425 71.972 1.00 51.82 178 LEU C CA 1
ATOM 4319 C C . LEU C 1 178 ? 19.431 26.607 73.224 1.00 51.98 178 LEU C C 1
ATOM 4320 O O . LEU C 1 178 ? 20.310 26.485 74.073 1.00 52.20 178 LEU C O 1
ATOM 4325 N N . VAL C 1 179 ? 18.229 26.034 73.347 1.00 52.12 179 VAL C N 1
ATOM 4326 C CA . VAL C 1 179 ? 17.959 25.132 74.484 1.00 52.17 179 VAL C CA 1
ATOM 4327 C C . VAL C 1 179 ? 18.774 23.845 74.394 1.00 52.19 179 VAL C C 1
ATOM 4328 O O . VAL C 1 179 ? 19.211 23.329 75.419 1.00 52.95 179 VAL C O 1
ATOM 4332 N N . ALA C 1 180 ? 18.981 23.337 73.179 1.00 52.10 180 ALA C N 1
ATOM 4333 C CA . ALA C 1 180 ? 19.788 22.135 72.971 1.00 52.27 180 ALA C CA 1
ATOM 4334 C C . ALA C 1 180 ? 21.254 22.398 73.301 1.00 52.52 180 ALA C C 1
ATOM 4335 O O . ALA C 1 180 ? 21.934 21.525 73.855 1.00 52.67 180 ALA C O 1
ATOM 4337 N N . LYS C 1 181 ? 21.727 23.599 72.958 1.00 52.61 181 LYS C N 1
ATOM 4338 C CA . LYS C 1 181 ? 23.086 24.051 73.279 1.00 52.67 181 LYS C CA 1
ATOM 4339 C C . LYS C 1 181 ? 23.277 24.149 74.788 1.00 52.71 181 LYS C C 1
ATOM 4340 O O . LYS C 1 181 ? 24.299 23.719 75.316 1.00 52.53 181 LYS C O 1
ATOM 4346 N N . VAL C 1 182 ? 22.286 24.722 75.471 1.00 53.10 182 VAL C N 1
ATOM 4347 C CA . VAL C 1 182 ? 22.316 24.846 76.928 1.00 53.26 182 VAL C CA 1
ATOM 4348 C C . VAL C 1 182 ? 22.258 23.470 77.594 1.00 53.97 182 VAL C C 1
ATOM 4349 O O . VAL C 1 182 ? 23.028 23.191 78.521 1.00 53.84 182 VAL C O 1
ATOM 4353 N N . ARG C 1 183 ? 21.378 22.601 77.097 1.00 54.62 183 ARG C N 1
ATOM 4354 C CA . ARG C 1 183 ? 21.349 21.206 77.544 1.00 55.43 183 ARG C CA 1
ATOM 4355 C C . ARG C 1 183 ? 22.724 20.526 77.424 1.00 55.79 183 ARG C C 1
ATOM 4356 O O . ARG C 1 183 ? 23.153 19.829 78.351 1.00 55.60 183 ARG C O 1
ATOM 4364 N N . GLU C 1 184 ? 23.397 20.737 76.290 1.00 56.33 184 GLU C N 1
ATOM 4365 C CA . GLU C 1 184 ? 24.710 20.139 76.029 1.00 57.10 184 GLU C CA 1
ATOM 4366 C C . GLU C 1 184 ? 25.799 20.711 76.926 1.00 57.39 184 GLU C C 1
ATOM 4367 O O . GLU C 1 184 ? 26.615 19.966 77.463 1.00 57.42 184 GLU C O 1
ATOM 4373 N N . GLU C 1 185 ? 25.800 22.029 77.098 1.00 57.89 185 GLU C N 1
ATOM 4374 C CA . GLU C 1 185 ? 26.791 22.674 77.949 1.00 58.57 185 GLU C CA 1
ATOM 4375 C C . GLU C 1 185 ? 26.525 22.414 79.438 1.00 58.87 185 GLU C C 1
ATOM 4376 O O . GLU C 1 185 ? 27.375 22.691 80.290 1.00 58.87 185 GLU C O 1
ATOM 4382 N N . ARG C 1 186 ? 25.347 21.879 79.741 1.00 59.28 186 ARG C N 1
ATOM 4383 C CA . ARG C 1 186 ? 25.041 21.442 81.099 1.00 59.93 186 ARG C CA 1
ATOM 4384 C C . ARG C 1 186 ? 25.150 19.919 81.276 1.00 60.32 186 ARG C C 1
ATOM 4385 O O . ARG C 1 186 ? 24.690 19.371 82.274 1.00 60.49 186 ARG C O 1
ATOM 4393 N N . LYS C 1 187 ? 25.761 19.250 80.300 1.00 60.84 187 LYS C N 1
ATOM 4394 C CA . LYS C 1 187 ? 26.175 17.850 80.438 1.00 61.42 187 LYS C CA 1
ATOM 4395 C C . LYS C 1 187 ? 27.695 17.758 80.538 1.00 61.75 187 LYS C C 1
ATOM 4396 O O . LYS C 1 187 ? 28.229 17.201 81.505 1.00 62.05 187 LYS C O 1
ATOM 4402 N N . ARG C 1 188 ? 28.391 18.311 79.544 1.00 62.05 188 ARG C N 1
ATOM 4403 C CA . ARG C 1 188 ? 29.858 18.293 79.526 1.00 62.35 188 ARG C CA 1
ATOM 4404 C C . ARG C 1 188 ? 30.454 19.290 80.524 1.00 62.35 188 ARG C C 1
ATOM 4405 O O . ARG C 1 188 ? 29.770 20.203 80.997 1.00 62.47 188 ARG C O 1
ATOM 4413 N N . LEU D 1 3 ? 23.767 52.957 63.733 1.00 66.47 3 LEU D N 1
ATOM 4414 C CA . LEU D 1 3 ? 23.165 53.653 62.559 1.00 66.62 3 LEU D CA 1
ATOM 4415 C C . LEU D 1 3 ? 24.161 53.766 61.415 1.00 66.68 3 LEU D C 1
ATOM 4416 O O . LEU D 1 3 ? 25.360 53.908 61.642 1.00 66.76 3 LEU D O 1
ATOM 4421 N N . THR D 1 4 ? 23.656 53.707 60.185 1.00 66.80 4 THR D N 1
ATOM 4422 C CA . THR D 1 4 ? 24.487 53.925 59.001 1.00 66.72 4 THR D CA 1
ATOM 4423 C C . THR D 1 4 ? 23.748 54.790 57.972 1.00 66.73 4 THR D C 1
ATOM 4424 O O . THR D 1 4 ? 22.747 54.364 57.383 1.00 66.74 4 THR D O 1
ATOM 4428 N N . GLU D 1 5 ? 24.251 56.010 57.780 1.00 66.69 5 GLU D N 1
ATOM 4429 C CA . GLU D 1 5 ? 23.670 56.977 56.850 1.00 66.61 5 GLU D CA 1
ATOM 4430 C C . GLU D 1 5 ? 23.697 56.455 55.417 1.00 66.49 5 GLU D C 1
ATOM 4431 O O . GLU D 1 5 ? 24.748 56.054 54.909 1.00 66.53 5 GLU D O 1
ATOM 4437 N N . GLY D 1 6 ? 22.533 56.457 54.780 1.00 66.27 6 GLY D N 1
ATOM 4438 C CA . GLY D 1 6 ? 22.399 55.946 53.424 1.00 66.16 6 GLY D CA 1
ATOM 4439 C C . GLY D 1 6 ? 21.645 54.631 53.328 1.00 66.19 6 GLY D C 1
ATOM 4440 O O . GLY D 1 6 ? 21.037 54.335 52.296 1.00 66.01 6 GLY D O 1
ATOM 4441 N N . GLU D 1 7 ? 21.682 53.843 54.402 1.00 66.26 7 GLU D N 1
ATOM 4442 C CA . GLU D 1 7 ? 21.043 52.520 54.415 1.00 66.36 7 GLU D CA 1
ATOM 4443 C C . GLU D 1 7 ? 19.963 52.350 55.489 1.00 66.27 7 GLU D C 1
ATOM 4444 O O . GLU D 1 7 ? 19.064 51.519 55.332 1.00 66.28 7 GLU D O 1
ATOM 4450 N N . ASP D 1 8 ? 20.042 53.132 56.567 1.00 66.15 8 ASP D N 1
ATOM 4451 C CA . ASP D 1 8 ? 18.965 53.149 57.569 1.00 65.82 8 ASP D CA 1
ATOM 4452 C C . ASP D 1 8 ? 18.442 54.542 57.970 1.00 65.70 8 ASP D C 1
ATOM 4453 O O . ASP D 1 8 ? 17.388 54.643 58.605 1.00 65.64 8 ASP D O 1
ATOM 4458 N N . TYR D 1 9 ? 19.166 55.601 57.596 1.00 65.46 9 TYR D N 1
ATOM 4459 C CA . TYR D 1 9 ? 18.650 56.978 57.704 1.00 65.37 9 TYR D CA 1
ATOM 4460 C C . TYR D 1 9 ? 19.203 57.961 56.651 1.00 65.23 9 TYR D C 1
ATOM 4461 O O . TYR D 1 9 ? 20.269 57.734 56.070 1.00 65.04 9 TYR D O 1
ATOM 4470 N N . LEU D 1 10 ? 18.453 59.039 56.409 1.00 65.02 10 LEU D N 1
ATOM 4471 C CA . LEU D 1 10 ? 18.847 60.083 55.460 1.00 64.81 10 LEU D CA 1
ATOM 4472 C C . LEU D 1 10 ? 18.752 61.480 56.069 1.00 64.62 10 LEU D C 1
ATOM 4473 O O . LEU D 1 10 ? 17.932 61.731 56.952 1.00 64.32 10 LEU D O 1
ATOM 4478 N N . VAL D 1 11 ? 19.595 62.386 55.581 1.00 64.54 11 VAL D N 1
ATOM 4479 C CA . VAL D 1 11 ? 19.571 63.775 56.022 1.00 64.60 11 VAL D CA 1
ATOM 4480 C C . VAL D 1 11 ? 18.788 64.592 54.998 1.00 64.94 11 VAL D C 1
ATOM 4481 O O . VAL D 1 11 ? 19.065 64.528 53.797 1.00 65.04 11 VAL D O 1
ATOM 4485 N N . LEU D 1 12 ? 17.794 65.336 55.474 1.00 65.22 12 LEU D N 1
ATOM 4486 C CA . LEU D 1 12 ? 17.002 66.206 54.605 1.00 65.39 12 LEU D CA 1
ATOM 4487 C C . LEU D 1 12 ? 17.739 67.529 54.413 1.00 65.46 12 LEU D C 1
ATOM 4488 O O . LEU D 1 12 ? 18.327 68.050 55.361 1.00 65.49 12 LEU D O 1
ATOM 4493 N N . ASP D 1 13 ? 17.711 68.062 53.193 1.00 65.59 13 ASP D N 1
ATOM 4494 C CA . ASP D 1 13 ? 18.401 69.319 52.877 1.00 65.67 13 ASP D CA 1
ATOM 4495 C C . ASP D 1 13 ? 17.866 70.500 53.689 1.00 65.46 13 ASP D C 1
ATOM 4496 O O . ASP D 1 13 ? 18.641 71.264 54.272 1.00 65.40 13 ASP D O 1
ATOM 4501 N N . LYS D 1 14 ? 16.544 70.636 53.725 1.00 65.26 14 LYS D N 1
ATOM 4502 C CA . LYS D 1 14 ? 15.895 71.696 54.489 1.00 65.02 14 LYS D CA 1
ATOM 4503 C C . LYS D 1 14 ? 15.022 71.048 55.556 1.00 64.61 14 LYS D C 1
ATOM 4504 O O . LYS D 1 14 ? 14.201 70.184 55.240 1.00 64.64 14 LYS D O 1
ATOM 4510 N N . PRO D 1 15 ? 15.206 71.448 56.828 1.00 64.30 15 PRO D N 1
ATOM 4511 C CA . PRO D 1 15 ? 14.473 70.810 57.923 1.00 63.91 15 PRO D CA 1
ATOM 4512 C C . PRO D 1 15 ? 12.991 71.185 57.968 1.00 63.57 15 PRO D C 1
ATOM 4513 O O . PRO D 1 15 ? 12.624 72.303 57.601 1.00 63.59 15 PRO D O 1
ATOM 4517 N N . ILE D 1 16 ? 12.157 70.244 58.408 1.00 63.01 16 ILE D N 1
ATOM 4518 C CA . ILE D 1 16 ? 10.753 70.518 58.700 1.00 62.58 16 ILE D CA 1
ATOM 4519 C C . ILE D 1 16 ? 10.666 71.167 60.079 1.00 62.48 16 ILE D C 1
ATOM 4520 O O . ILE D 1 16 ? 11.173 70.603 61.053 1.00 62.90 16 ILE D O 1
ATOM 4525 N N . PRO D 1 17 ? 10.043 72.359 60.175 1.00 62.30 17 PRO D N 1
ATOM 4526 C CA . PRO D 1 17 ? 9.857 72.968 61.499 1.00 62.06 17 PRO D CA 1
ATOM 4527 C C . PRO D 1 17 ? 8.990 72.080 62.391 1.00 61.87 17 PRO D C 1
ATOM 4528 O O . PRO D 1 17 ? 8.017 71.490 61.914 1.00 61.99 17 PRO D O 1
ATOM 4532 N N . GLN D 1 18 ? 9.361 71.964 63.663 1.00 61.66 18 GLN D N 1
ATOM 4533 C CA . GLN D 1 18 ? 8.612 71.137 64.609 1.00 61.47 18 GLN D CA 1
ATOM 4534 C C . GLN D 1 18 ? 7.358 71.871 65.100 1.00 61.69 18 GLN D C 1
ATOM 4535 O O . GLN D 1 18 ? 7.230 73.084 64.907 1.00 61.67 18 GLN D O 1
ATOM 4541 N N . GLU D 1 19 ? 6.429 71.136 65.715 1.00 61.52 19 GLU D N 1
ATOM 4542 C CA . GLU D 1 19 ? 5.270 71.754 66.362 1.00 61.42 19 GLU D CA 1
ATOM 4543 C C . GLU D 1 19 ? 5.656 72.328 67.722 1.00 61.07 19 GLU D C 1
ATOM 4544 O O . GLU D 1 19 ? 5.013 73.251 68.227 1.00 60.81 19 GLU D O 1
ATOM 4550 N N . GLN D 1 20 ? 6.707 71.759 68.303 1.00 60.62 20 GLN D N 1
ATOM 4551 C CA . GLN D 1 20 ? 7.182 72.126 69.622 1.00 60.31 20 GLN D CA 1
ATOM 4552 C C . GLN D 1 20 ? 8.697 72.250 69.627 1.00 59.92 20 GLN D C 1
ATOM 4553 O O . GLN D 1 20 ? 9.408 71.308 69.257 1.00 60.04 20 GLN D O 1
ATOM 4559 N N . SER D 1 21 ? 9.188 73.409 70.056 1.00 59.14 21 SER D N 1
ATOM 4560 C CA . SER D 1 21 ? 10.617 73.590 70.286 1.00 58.20 21 SER D CA 1
ATOM 4561 C C . SER D 1 21 ? 11.023 72.959 71.614 1.00 57.61 21 SER D C 1
ATOM 4562 O O . SER D 1 21 ? 10.209 72.854 72.536 1.00 57.35 21 SER D O 1
ATOM 4565 N N . GLY D 1 22 ? 12.276 72.518 71.700 1.00 57.12 22 GLY D N 1
ATOM 4566 C CA . GLY D 1 22 ? 12.800 71.937 72.937 1.00 56.53 22 GLY D CA 1
ATOM 4567 C C . GLY D 1 22 ? 12.578 70.441 73.057 1.00 56.20 22 GLY D C 1
ATOM 4568 O O . GLY D 1 22 ? 13.479 69.710 73.480 1.00 56.29 22 GLY D O 1
ATOM 4569 N N . LYS D 1 23 ? 11.374 69.989 72.705 1.00 55.49 23 LYS D N 1
ATOM 4570 C CA . LYS D 1 23 ? 11.067 68.558 72.623 1.00 55.09 23 LYS D CA 1
ATOM 4571 C C . LYS D 1 23 ? 11.500 68.012 71.265 1.00 54.27 23 LYS D C 1
ATOM 4572 O O . LYS D 1 23 ? 11.525 68.748 70.280 1.00 54.43 23 LYS D O 1
ATOM 4578 N N . ILE D 1 24 ? 11.865 66.736 71.221 1.00 53.29 24 ILE D N 1
ATOM 4579 C CA . ILE D 1 24 ? 12.266 66.109 69.969 1.00 52.54 24 ILE D CA 1
ATOM 4580 C C . ILE D 1 24 ? 11.034 65.520 69.292 1.00 52.10 24 ILE D C 1
ATOM 4581 O O . ILE D 1 24 ? 10.260 64.779 69.901 1.00 51.56 24 ILE D O 1
ATOM 4586 N N . GLU D 1 25 ? 10.848 65.880 68.028 1.00 51.67 25 GLU D N 1
ATOM 4587 C CA . GLU D 1 25 ? 9.679 65.458 67.285 1.00 51.14 25 GLU D CA 1
ATOM 4588 C C . GLU D 1 25 ? 9.961 64.191 66.491 1.00 50.48 25 GLU D C 1
ATOM 4589 O O . GLU D 1 25 ? 10.985 64.081 65.812 1.00 50.07 25 GLU D O 1
ATOM 4595 N N . VAL D 1 26 ? 9.046 63.236 66.619 1.00 49.54 26 VAL D N 1
ATOM 4596 C CA . VAL D 1 26 ? 9.005 62.063 65.757 1.00 48.95 26 VAL D CA 1
ATOM 4597 C C . VAL D 1 26 ? 7.728 62.162 64.926 1.00 48.67 26 VAL D C 1
ATOM 4598 O O . VAL D 1 26 ? 6.619 61.938 65.424 1.00 48.29 26 VAL D O 1
ATOM 4602 N N . LEU D 1 27 ? 7.900 62.522 63.659 1.00 48.51 27 LEU D N 1
ATOM 4603 C CA . LEU D 1 27 ? 6.781 62.783 62.766 1.00 48.34 27 LEU D CA 1
ATOM 4604 C C . LEU D 1 27 ? 6.519 61.602 61.825 1.00 48.30 27 LEU D C 1
ATOM 4605 O O . LEU D 1 27 ? 7.407 61.174 61.091 1.00 48.39 27 LEU D O 1
ATOM 4610 N N . GLU D 1 28 ? 5.298 61.076 61.872 1.00 48.50 28 GLU D N 1
ATOM 4611 C CA . GLU D 1 28 ? 4.852 60.045 60.933 1.00 48.98 28 GLU D CA 1
ATOM 4612 C C . GLU D 1 28 ? 3.896 60.589 59.877 1.00 48.95 28 GLU D C 1
ATOM 4613 O O . GLU D 1 28 ? 2.834 61.118 60.202 1.00 49.18 28 GLU D O 1
ATOM 4619 N N . PHE D 1 29 ? 4.302 60.468 58.618 1.00 48.71 29 PHE D N 1
ATOM 4620 C CA . PHE D 1 29 ? 3.403 60.612 57.495 1.00 49.06 29 PHE D CA 1
ATOM 4621 C C . PHE D 1 29 ? 2.698 59.275 57.236 1.00 49.41 29 PHE D C 1
ATOM 4622 O O . PHE D 1 29 ? 3.347 58.235 57.089 1.00 49.27 29 PHE D O 1
ATOM 4630 N N . PHE D 1 30 ? 1.369 59.335 57.173 1.00 49.52 30 PHE D N 1
ATOM 4631 C CA . PHE D 1 30 ? 0.515 58.170 57.063 1.00 49.64 30 PHE D CA 1
ATOM 4632 C C . PHE D 1 30 ? -0.633 58.447 56.102 1.00 49.35 30 PHE D C 1
ATOM 4633 O O . PHE D 1 30 ? -0.817 59.567 55.667 1.00 50.54 30 PHE D O 1
ATOM 4641 N N . GLY D 1 31 ? -1.394 57.413 55.780 1.00 49.10 31 GLY D N 1
ATOM 4642 C CA . GLY D 1 31 ? -2.643 57.531 55.053 1.00 49.20 31 GLY D CA 1
ATOM 4643 C C . GLY D 1 31 ? -3.678 56.577 55.646 1.00 49.72 31 GLY D C 1
ATOM 4644 O O . GLY D 1 31 ? -3.340 55.505 56.134 1.00 49.81 31 GLY D O 1
ATOM 4645 N N . TYR D 1 32 ? -4.945 56.960 55.604 1.00 50.13 32 TYR D N 1
ATOM 4646 C CA . TYR D 1 32 ? -6.029 56.081 56.024 1.00 51.03 32 TYR D CA 1
ATOM 4647 C C . TYR D 1 32 ? -6.221 54.853 55.109 1.00 51.37 32 TYR D C 1
ATOM 4648 O O . TYR D 1 32 ? -6.979 53.937 55.436 1.00 51.60 32 TYR D O 1
ATOM 4657 N N . PHE D 1 33 ? -5.539 54.851 53.963 1.00 51.68 33 PHE D N 1
ATOM 4658 C CA . PHE D 1 33 ? -5.493 53.696 53.065 1.00 51.92 33 PHE D CA 1
ATOM 4659 C C . PHE D 1 33 ? -4.437 52.665 53.501 1.00 51.82 33 PHE D C 1
ATOM 4660 O O . PHE D 1 33 ? -4.281 51.633 52.845 1.00 51.83 33 PHE D O 1
ATOM 4668 N N . CYS D 1 34 ? -3.711 52.952 54.587 1.00 51.30 34 CYS D N 1
ATOM 4669 C CA . CYS D 1 34 ? -2.757 52.003 55.161 1.00 51.74 34 CYS D CA 1
ATOM 4670 C C . CYS D 1 34 ? -3.533 50.930 55.936 1.00 50.94 34 CYS D C 1
ATOM 4671 O O . CYS D 1 34 ? -4.298 51.255 56.858 1.00 50.05 34 CYS D O 1
ATOM 4674 N N . VAL D 1 35 ? -3.323 49.665 55.564 1.00 50.21 35 VAL D N 1
ATOM 4675 C CA . VAL D 1 35 ? -4.102 48.553 56.111 1.00 50.51 35 VAL D CA 1
ATOM 4676 C C . VAL D 1 35 ? -3.443 47.920 57.337 1.00 51.11 35 VAL D C 1
ATOM 4677 O O . VAL D 1 35 ? -2.320 47.407 57.273 1.00 50.63 35 VAL D O 1
ATOM 4681 N N . HIS D 1 36 ? -4.160 47.976 58.453 1.00 51.93 36 HIS D N 1
ATOM 4682 C CA . HIS D 1 36 ? -3.697 47.418 59.721 1.00 52.64 36 HIS D CA 1
ATOM 4683 C C . HIS D 1 36 ? -4.755 46.435 60.206 1.00 53.31 36 HIS D C 1
ATOM 4684 O O . HIS D 1 36 ? -5.953 46.663 60.001 1.00 53.43 36 HIS D O 1
ATOM 4691 N N . CYS D 1 37 ? -4.322 45.365 60.864 1.00 53.94 37 CYS D N 1
ATOM 4692 C CA . CYS D 1 37 ? -5.230 44.287 61.244 1.00 54.91 37 CYS D CA 1
ATOM 4693 C C . CYS D 1 37 ? -6.309 44.727 62.234 1.00 54.39 37 CYS D C 1
ATOM 4694 O O . CYS D 1 37 ? -7.427 44.212 62.184 1.00 55.07 37 CYS D O 1
ATOM 4697 N N . HIS D 1 38 ? -5.987 45.680 63.108 1.00 53.44 38 HIS D N 1
ATOM 4698 C CA . HIS D 1 38 ? -6.948 46.167 64.096 1.00 52.79 38 HIS D CA 1
ATOM 4699 C C . HIS D 1 38 ? -7.452 47.602 63.863 1.00 52.34 38 HIS D C 1
ATOM 4700 O O . HIS D 1 38 ? -8.006 48.224 64.781 1.00 52.56 38 HIS D O 1
ATOM 4707 N N . HIS D 1 39 ? -7.255 48.128 62.655 1.00 51.53 39 HIS D N 1
ATOM 4708 C CA . HIS D 1 39 ? -7.675 49.505 62.312 1.00 50.74 39 HIS D CA 1
ATOM 4709 C C . HIS D 1 39 ? -6.918 50.586 63.112 1.00 50.77 39 HIS D C 1
ATOM 4710 O O . HIS D 1 39 ? -7.419 51.700 63.317 1.00 51.14 39 HIS D O 1
ATOM 4717 N N . PHE D 1 40 ? -5.712 50.259 63.566 1.00 50.39 40 PHE D N 1
ATOM 4718 C CA . PHE D 1 40 ? -4.839 51.265 64.166 1.00 50.14 40 PHE D CA 1
ATOM 4719 C C . PHE D 1 40 ? -3.411 50.941 63.794 1.00 49.83 40 PHE D C 1
ATOM 4720 O O . PHE D 1 40 ? -3.068 49.777 63.557 1.00 49.23 40 PHE D O 1
ATOM 4728 N N . ASP D 1 41 ? -2.595 51.987 63.753 1.00 49.56 41 ASP D N 1
ATOM 4729 C CA . ASP D 1 41 ? -1.184 51.889 63.432 1.00 49.98 41 ASP D CA 1
ATOM 4730 C C . ASP D 1 41 ? -0.364 51.302 64.607 1.00 49.25 41 ASP D C 1
ATOM 4731 O O . ASP D 1 41 ? -0.217 51.948 65.642 1.00 49.36 41 ASP D O 1
ATOM 4736 N N . PRO D 1 42 ? 0.142 50.063 64.462 1.00 48.97 42 PRO D N 1
ATOM 4737 C CA . PRO D 1 42 ? 0.894 49.453 65.569 1.00 48.73 42 PRO D CA 1
ATOM 4738 C C . PRO D 1 42 ? 2.243 50.131 65.856 1.00 48.55 42 PRO D C 1
ATOM 4739 O O . PRO D 1 42 ? 2.736 50.057 66.978 1.00 48.25 42 PRO D O 1
ATOM 4743 N N . LEU D 1 43 ? 2.830 50.777 64.853 1.00 48.80 43 LEU D N 1
ATOM 4744 C CA . LEU D 1 43 ? 4.073 51.535 65.040 1.00 49.45 43 LEU D CA 1
ATOM 4745 C C . LEU D 1 43 ? 3.898 52.733 65.993 1.00 49.25 43 LEU D C 1
ATOM 4746 O O . LEU D 1 43 ? 4.739 52.970 66.863 1.00 49.42 43 LEU D O 1
ATOM 4751 N N . LEU D 1 44 ? 2.800 53.463 65.839 1.00 49.18 44 LEU D N 1
ATOM 4752 C CA . LEU D 1 44 ? 2.471 54.581 66.731 1.00 49.50 44 LEU D CA 1
ATOM 4753 C C . LEU D 1 44 ? 2.306 54.155 68.196 1.00 49.12 44 LEU D C 1
ATOM 4754 O O . LEU D 1 44 ? 2.855 54.804 69.092 1.00 49.24 44 LEU D O 1
ATOM 4759 N N . LEU D 1 45 ? 1.538 53.080 68.422 1.00 48.45 45 LEU D N 1
ATOM 4760 C CA . LEU D 1 45 ? 1.307 52.529 69.752 1.00 48.23 45 LEU D CA 1
ATOM 4761 C C . LEU D 1 45 ? 2.636 52.181 70.425 1.00 48.50 45 LEU D C 1
ATOM 4762 O O . LEU D 1 45 ? 2.897 52.595 71.549 1.00 48.53 45 LEU D O 1
ATOM 4767 N N . LYS D 1 46 ? 3.471 51.428 69.710 1.00 48.72 46 LYS D N 1
ATOM 4768 C CA . LYS D 1 46 ? 4.789 51.012 70.169 1.00 48.57 46 LYS D CA 1
ATOM 4769 C C . LYS D 1 46 ? 5.654 52.221 70.558 1.00 48.48 46 LYS D C 1
ATOM 4770 O O . LYS D 1 46 ? 6.212 52.278 71.655 1.00 49.07 46 LYS D O 1
ATOM 4776 N N . LEU D 1 47 ? 5.759 53.179 69.645 1.00 48.21 47 LEU D N 1
ATOM 4777 C CA . LEU D 1 47 ? 6.528 54.397 69.854 1.00 48.49 47 LEU D CA 1
ATOM 4778 C C . LEU D 1 47 ? 6.006 55.199 71.030 1.00 48.44 47 LEU D C 1
ATOM 4779 O O . LEU D 1 47 ? 6.787 55.756 71.800 1.00 48.40 47 LEU D O 1
ATOM 4784 N N . GLY D 1 48 ? 4.682 55.240 71.171 1.00 48.60 48 GLY D N 1
ATOM 4785 C CA . GLY D 1 48 ? 4.043 55.923 72.292 1.00 48.26 48 GLY D CA 1
ATOM 4786 C C . GLY D 1 48 ? 4.575 55.434 73.613 1.00 48.37 48 GLY D C 1
ATOM 4787 O O . GLY D 1 48 ? 4.674 56.200 74.571 1.00 48.78 48 GLY D O 1
ATOM 4788 N N . LYS D 1 49 ? 4.935 54.157 73.657 1.00 48.09 49 LYS D N 1
ATOM 4789 C CA . LYS D 1 49 ? 5.410 53.530 74.880 1.00 48.25 49 LYS D CA 1
ATOM 4790 C C . LYS D 1 49 ? 6.932 53.382 74.909 1.00 47.81 49 LYS D C 1
ATOM 4791 O O . LYS D 1 49 ? 7.544 53.443 75.969 1.00 47.73 49 LYS D O 1
ATOM 4797 N N . ALA D 1 50 ? 7.538 53.201 73.737 1.00 47.86 50 ALA D N 1
ATOM 4798 C CA . ALA D 1 50 ? 8.986 52.969 73.637 1.00 47.46 50 ALA D CA 1
ATOM 4799 C C . ALA D 1 50 ? 9.813 54.260 73.620 1.00 47.52 50 ALA D C 1
ATOM 4800 O O . ALA D 1 50 ? 10.967 54.261 74.040 1.00 47.48 50 ALA D O 1
ATOM 4802 N N . LEU D 1 51 ? 9.231 55.352 73.129 1.00 47.62 51 LEU D N 1
ATOM 4803 C CA . LEU D 1 51 ? 9.955 56.626 73.062 1.00 47.69 51 LEU D CA 1
ATOM 4804 C C . LEU D 1 51 ? 10.289 57.201 74.446 1.00 47.85 51 LEU D C 1
ATOM 4805 O O . LEU D 1 51 ? 9.492 57.058 75.391 1.00 47.82 51 LEU D O 1
ATOM 4810 N N . PRO D 1 52 ? 11.453 57.875 74.562 1.00 47.78 52 PRO D N 1
ATOM 4811 C CA . PRO D 1 52 ? 11.841 58.500 75.828 1.00 47.73 52 PRO D CA 1
ATOM 4812 C C . PRO D 1 52 ? 11.034 59.772 76.098 1.00 47.90 52 PRO D C 1
ATOM 4813 O O . PRO D 1 52 ? 10.409 60.317 75.187 1.00 47.18 52 PRO D O 1
ATOM 4817 N N . SER D 1 53 ? 11.078 60.235 77.344 1.00 48.42 53 SER D N 1
ATOM 4818 C CA . SER D 1 53 ? 10.198 61.306 77.846 1.00 49.08 53 SER D CA 1
ATOM 4819 C C . SER D 1 53 ? 10.219 62.660 77.104 1.00 49.02 53 SER D C 1
ATOM 4820 O O . SER D 1 53 ? 9.188 63.329 77.000 1.00 48.60 53 SER D O 1
ATOM 4823 N N . ASP D 1 54 ? 11.384 63.051 76.603 1.00 49.22 54 ASP D N 1
ATOM 4824 C CA . ASP D 1 54 ? 11.521 64.324 75.899 1.00 49.85 54 ASP D CA 1
ATOM 4825 C C . ASP D 1 54 ? 11.104 64.294 74.408 1.00 50.15 54 ASP D C 1
ATOM 4826 O O . ASP D 1 54 ? 11.174 65.316 73.713 1.00 50.30 54 ASP D O 1
ATOM 4831 N N . ALA D 1 55 ? 10.652 63.131 73.933 1.00 50.16 55 ALA D N 1
ATOM 4832 C CA . ALA D 1 55 ? 10.186 62.978 72.550 1.00 49.90 55 ALA D CA 1
ATOM 4833 C C . ALA D 1 55 ? 8.663 62.962 72.477 1.00 50.25 55 ALA D C 1
ATOM 4834 O O . ALA D 1 55 ? 7.991 62.503 73.405 1.00 50.18 55 ALA D O 1
ATOM 4836 N N . TYR D 1 56 ? 8.125 63.482 71.376 1.00 50.28 56 TYR D N 1
ATOM 4837 C CA . TYR D 1 56 ? 6.685 63.435 71.131 1.00 50.93 56 TYR D CA 1
ATOM 4838 C C . TYR D 1 56 ? 6.362 63.007 69.687 1.00 50.88 56 TYR D C 1
ATOM 4839 O O . TYR D 1 56 ? 7.169 63.190 68.768 1.00 50.38 56 TYR D O 1
ATOM 4848 N N . LEU D 1 57 ? 5.171 62.439 69.520 1.00 51.29 57 LEU D N 1
ATOM 4849 C CA . LEU D 1 57 ? 4.680 61.936 68.238 1.00 51.87 57 LEU D CA 1
ATOM 4850 C C . LEU D 1 57 ? 3.861 62.983 67.489 1.00 52.06 57 LEU D C 1
ATOM 4851 O O . LEU D 1 57 ? 3.086 63.727 68.085 1.00 52.48 57 LEU D O 1
ATOM 4856 N N . ARG D 1 58 ? 4.036 63.029 66.177 1.00 52.24 58 ARG D N 1
ATOM 4857 C CA . ARG D 1 58 ? 3.288 63.932 65.326 1.00 52.27 58 ARG D CA 1
ATOM 4858 C C . ARG D 1 58 ? 2.928 63.163 64.061 1.00 52.77 58 ARG D C 1
ATOM 4859 O O . ARG D 1 58 ? 3.765 62.464 63.505 1.00 52.71 58 ARG D O 1
ATOM 4867 N N . THR D 1 59 ? 1.682 63.291 63.616 1.00 53.14 59 THR D N 1
ATOM 4868 C CA . THR D 1 59 ? 1.226 62.592 62.429 1.00 53.18 59 THR D CA 1
ATOM 4869 C C . THR D 1 59 ? 0.654 63.578 61.436 1.00 53.53 59 THR D C 1
ATOM 4870 O O . THR D 1 59 ? 0.007 64.536 61.839 1.00 53.88 59 THR D O 1
ATOM 4874 N N . GLU D 1 60 ? 0.919 63.349 60.145 1.00 53.47 60 GLU D N 1
ATOM 4875 C CA . GLU D 1 60 ? 0.313 64.108 59.056 1.00 53.16 60 GLU D CA 1
ATOM 4876 C C . GLU D 1 60 ? -0.113 63.136 57.961 1.00 53.01 60 GLU D C 1
ATOM 4877 O O . GLU D 1 60 ? 0.588 62.151 57.667 1.00 53.06 60 GLU D O 1
ATOM 4883 N N . HIS D 1 61 ? -1.262 63.411 57.360 1.00 52.16 61 HIS D N 1
ATOM 4884 C CA . HIS D 1 61 ? -1.750 62.623 56.244 1.00 51.95 61 HIS D CA 1
ATOM 4885 C C . HIS D 1 61 ? -1.118 63.122 54.943 1.00 51.81 61 HIS D C 1
ATOM 4886 O O . HIS D 1 61 ? -1.212 64.298 54.616 1.00 52.20 61 HIS D O 1
ATOM 4893 N N . VAL D 1 62 ? -0.475 62.222 54.205 1.00 51.93 62 VAL D N 1
ATOM 4894 C CA . VAL D 1 62 ? 0.040 62.525 52.862 1.00 51.90 62 VAL D CA 1
ATOM 4895 C C . VAL D 1 62 ? -1.057 63.037 51.942 1.00 52.33 62 VAL D C 1
ATOM 4896 O O . VAL D 1 62 ? -2.236 62.705 52.111 1.00 52.64 62 VAL D O 1
ATOM 4900 N N . VAL D 1 63 ? -0.681 63.868 50.973 1.00 52.57 63 VAL D N 1
ATOM 4901 C CA . VAL D 1 63 ? -1.637 64.320 49.958 1.00 52.35 63 VAL D CA 1
ATOM 4902 C C . VAL D 1 63 ? -1.017 64.111 48.584 1.00 52.53 63 VAL D C 1
ATOM 4903 O O . VAL D 1 63 ? -0.281 64.972 48.070 1.00 52.29 63 VAL D O 1
ATOM 4907 N N . TRP D 1 64 ? -1.328 62.953 48.004 1.00 52.71 64 TRP D N 1
ATOM 4908 C CA . TRP D 1 64 ? -0.734 62.516 46.748 1.00 53.21 64 TRP D CA 1
ATOM 4909 C C . TRP D 1 64 ? -1.501 62.956 45.498 1.00 53.63 64 TRP D C 1
ATOM 4910 O O . TRP D 1 64 ? -0.909 63.117 44.438 1.00 53.25 64 TRP D O 1
ATOM 4921 N N . GLN D 1 65 ? -2.814 63.118 45.629 1.00 54.15 65 GLN D N 1
ATOM 4922 C CA . GLN D 1 65 ? -3.658 63.611 44.543 1.00 54.73 65 GLN D CA 1
ATOM 4923 C C . GLN D 1 65 ? -4.520 64.712 45.133 1.00 55.05 65 GLN D C 1
ATOM 4924 O O . GLN D 1 65 ? -4.783 64.695 46.334 1.00 54.59 65 GLN D O 1
ATOM 4930 N N . PRO D 1 66 ? -4.974 65.664 44.296 1.00 55.67 66 PRO D N 1
ATOM 4931 C CA . PRO D 1 66 ? -5.758 66.784 44.827 1.00 56.33 66 PRO D CA 1
ATOM 4932 C C . PRO D 1 66 ? -6.975 66.322 45.626 1.00 56.72 66 PRO D C 1
ATOM 4933 O O . PRO D 1 66 ? -7.316 66.945 46.628 1.00 56.46 66 PRO D O 1
ATOM 4937 N N . GLU D 1 67 ? -7.592 65.227 45.188 1.00 57.63 67 GLU D N 1
ATOM 4938 C CA . GLU D 1 67 ? -8.753 64.635 45.849 1.00 59.05 67 GLU D CA 1
ATOM 4939 C C . GLU D 1 67 ? -8.456 64.199 47.285 1.00 59.87 67 GLU D C 1
ATOM 4940 O O . GLU D 1 67 ? -9.354 64.186 48.129 1.00 60.05 67 GLU D O 1
ATOM 4954 N N . LEU D 1 69 ? -6.916 65.679 49.541 1.00 59.16 69 LEU D N 1
ATOM 4955 C CA . LEU D 1 69 ? -7.084 66.800 50.467 1.00 57.90 69 LEU D CA 1
ATOM 4956 C C . LEU D 1 69 ? -8.251 66.517 51.422 1.00 56.44 69 LEU D C 1
ATOM 4957 O O . LEU D 1 69 ? -8.174 66.814 52.610 1.00 55.92 69 LEU D O 1
ATOM 4962 N N . GLY D 1 70 ? -9.303 65.897 50.901 1.00 55.42 70 GLY D N 1
ATOM 4963 C CA . GLY D 1 70 ? -10.434 65.449 51.716 1.00 54.69 70 GLY D CA 1
ATOM 4964 C C . GLY D 1 70 ? -10.085 64.470 52.827 1.00 53.73 70 GLY D C 1
ATOM 4965 O O . GLY D 1 70 ? -10.671 64.527 53.911 1.00 53.60 70 GLY D O 1
ATOM 4966 N N . LEU D 1 71 ? -9.128 63.578 52.569 1.00 53.09 71 LEU D N 1
ATOM 4967 C CA . LEU D 1 71 ? -8.675 62.634 53.592 1.00 52.98 71 LEU D CA 1
ATOM 4968 C C . LEU D 1 71 ? -7.838 63.339 54.665 1.00 52.78 71 LEU D C 1
ATOM 4969 O O . LEU D 1 71 ? -7.951 63.031 55.861 1.00 52.63 71 LEU D O 1
ATOM 4974 N N . ALA D 1 72 ? -7.003 64.276 54.218 1.00 52.18 72 ALA D N 1
ATOM 4975 C CA . ALA D 1 72 ? -6.167 65.095 55.094 1.00 52.31 72 ALA D CA 1
ATOM 4976 C C . ALA D 1 72 ? -7.028 65.933 56.050 1.00 52.69 72 ALA D C 1
ATOM 4977 O O . ALA D 1 72 ? -6.751 66.009 57.252 1.00 53.03 72 ALA D O 1
ATOM 4979 N N . ARG D 1 73 ? -8.074 66.558 55.509 1.00 52.82 73 ARG D N 1
ATOM 4980 C CA . ARG D 1 73 ? -9.014 67.327 56.319 1.00 52.83 73 ARG D CA 1
ATOM 4981 C C . ARG D 1 73 ? -9.707 66.474 57.404 1.00 52.91 73 ARG D C 1
ATOM 4982 O O . ARG D 1 73 ? -9.872 66.922 58.537 1.00 52.57 73 ARG D O 1
ATOM 4998 N N . ALA D 1 75 ? -8.231 63.894 58.767 1.00 52.55 75 ALA D N 1
ATOM 4999 C CA . ALA D 1 75 ? -7.133 63.644 59.710 1.00 51.83 75 ALA D CA 1
ATOM 5000 C C . ALA D 1 75 ? -7.006 64.827 60.655 1.00 51.36 75 ALA D C 1
ATOM 5001 O O . ALA D 1 75 ? -7.006 64.663 61.873 1.00 51.31 75 ALA D O 1
ATOM 5003 N N . ALA D 1 76 ? -6.941 66.029 60.090 1.00 51.23 76 ALA D N 1
ATOM 5004 C CA . ALA D 1 76 ? -6.942 67.239 60.900 1.00 51.06 76 ALA D CA 1
ATOM 5005 C C . ALA D 1 76 ? -8.167 67.334 61.830 1.00 51.03 76 ALA D C 1
ATOM 5006 O O . ALA D 1 76 ? -8.034 67.766 62.975 1.00 51.22 76 ALA D O 1
ATOM 5008 N N . ALA D 1 77 ? -9.336 66.909 61.353 1.00 51.04 77 ALA D N 1
ATOM 5009 C CA . ALA D 1 77 ? -10.580 66.974 62.145 1.00 51.58 77 ALA D CA 1
ATOM 5010 C C . ALA D 1 77 ? -10.536 66.072 63.378 1.00 51.83 77 ALA D C 1
ATOM 5011 O O . ALA D 1 77 ? -10.834 66.515 64.484 1.00 51.99 77 ALA D O 1
ATOM 5013 N N . VAL D 1 78 ? -10.165 64.808 63.175 1.00 52.28 78 VAL D N 1
ATOM 5014 C CA . VAL D 1 78 ? -9.918 63.862 64.282 1.00 52.84 78 VAL D CA 1
ATOM 5015 C C . VAL D 1 78 ? -8.897 64.388 65.328 1.00 52.75 78 VAL D C 1
ATOM 5016 O O . VAL D 1 78 ? -9.156 64.354 66.534 1.00 52.27 78 VAL D O 1
ATOM 5020 N N . ASN D 1 79 ? -7.751 64.867 64.848 1.00 53.23 79 ASN D N 1
ATOM 5021 C CA . ASN D 1 79 ? -6.760 65.534 65.699 1.00 53.66 79 ASN D CA 1
ATOM 5022 C C . ASN D 1 79 ? -7.382 66.637 66.544 1.00 53.47 79 ASN D C 1
ATOM 5023 O O . ASN D 1 79 ? -7.375 66.572 67.769 1.00 53.09 79 ASN D O 1
ATOM 5028 N N . LEU D 1 80 ? -7.949 67.635 65.872 1.00 53.64 80 LEU D N 1
ATOM 5029 C CA . LEU D 1 80 ? -8.412 68.846 66.543 1.00 53.26 80 LEU D CA 1
ATOM 5030 C C . LEU D 1 80 ? -9.577 68.599 67.494 1.00 53.36 80 LEU D C 1
ATOM 5031 O O . LEU D 1 80 ? -9.707 69.280 68.519 1.00 53.46 80 LEU D O 1
ATOM 5036 N N . SER D 1 81 ? -10.410 67.616 67.166 1.00 53.28 81 SER D N 1
ATOM 5037 C CA . SER D 1 81 ? -11.567 67.277 68.002 1.00 53.23 81 SER D CA 1
ATOM 5038 C C . SER D 1 81 ? -11.159 66.404 69.190 1.00 53.15 81 SER D C 1
ATOM 5039 O O . SER D 1 81 ? -11.981 66.091 70.054 1.00 53.21 81 SER D O 1
ATOM 5042 N N . GLY D 1 82 ? -9.888 66.018 69.223 1.00 53.19 82 GLY D N 1
ATOM 5043 C CA . GLY D 1 82 ? -9.380 65.098 70.238 1.00 53.94 82 GLY D CA 1
ATOM 5044 C C . GLY D 1 82 ? -10.081 63.742 70.255 1.00 54.07 82 GLY D C 1
ATOM 5045 O O . GLY D 1 82 ? -10.213 63.120 71.308 1.00 53.54 82 GLY D O 1
ATOM 5046 N N . LEU D 1 83 ? -10.531 63.282 69.090 1.00 54.39 83 LEU D N 1
ATOM 5047 C CA . LEU D 1 83 ? -11.260 62.014 69.014 1.00 55.01 83 LEU D CA 1
ATOM 5048 C C . LEU D 1 83 ? -10.424 60.860 68.452 1.00 55.33 83 LEU D C 1
ATOM 5049 O O . LEU D 1 83 ? -10.963 59.799 68.159 1.00 55.37 83 LEU D O 1
ATOM 5054 N N . LYS D 1 84 ? -9.111 61.075 68.336 1.00 56.08 84 LYS D N 1
ATOM 5055 C CA . LYS D 1 84 ? -8.163 60.094 67.783 1.00 56.99 84 LYS D CA 1
ATOM 5056 C C . LYS D 1 84 ? -8.506 58.652 68.112 1.00 56.31 84 LYS D C 1
ATOM 5057 O O . LYS D 1 84 ? -8.688 57.835 67.217 1.00 56.64 84 LYS D O 1
ATOM 5063 N N . TYR D 1 85 ? -8.607 58.335 69.396 1.00 55.68 85 TYR D N 1
ATOM 5064 C CA . TYR D 1 85 ? -8.782 56.941 69.806 1.00 54.95 85 TYR D CA 1
ATOM 5065 C C . TYR D 1 85 ? -10.203 56.410 69.595 1.00 54.20 85 TYR D C 1
ATOM 5066 O O . TYR D 1 85 ? -10.397 55.218 69.339 1.00 53.99 85 TYR D O 1
ATOM 5075 N N . GLN D 1 86 ? -11.182 57.304 69.676 1.00 53.32 86 GLN D N 1
ATOM 5076 C CA . GLN D 1 86 ? -12.580 56.940 69.468 1.00 52.95 86 GLN D CA 1
ATOM 5077 C C . GLN D 1 86 ? -12.950 56.809 67.990 1.00 52.24 86 GLN D C 1
ATOM 5078 O O . GLN D 1 86 ? -13.817 56.022 67.635 1.00 52.09 86 GLN D O 1
ATOM 5084 N N . ALA D 1 87 ? -12.278 57.570 67.130 1.00 51.97 87 ALA D N 1
ATOM 5085 C CA . ALA D 1 87 ? -12.776 57.825 65.773 1.00 51.32 87 ALA D CA 1
ATOM 5086 C C . ALA D 1 87 ? -11.905 57.262 64.665 1.00 51.05 87 ALA D C 1
ATOM 5087 O O . ALA D 1 87 ? -12.415 56.906 63.594 1.00 51.36 87 ALA D O 1
ATOM 5089 N N . ASN D 1 88 ? -10.597 57.202 64.902 1.00 50.61 88 ASN D N 1
ATOM 5090 C CA . ASN D 1 88 ? -9.667 56.711 63.888 1.00 50.06 88 ASN D CA 1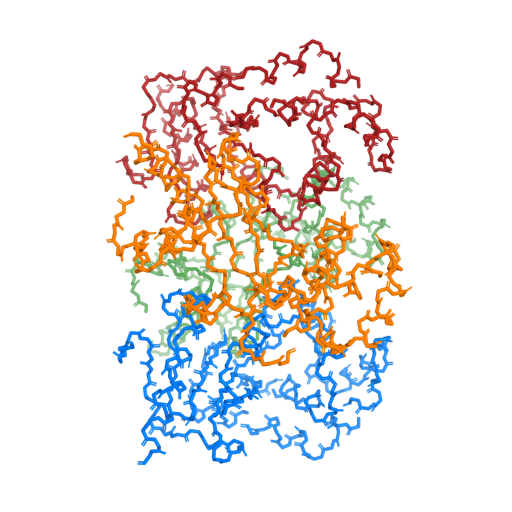
ATOM 5091 C C . ASN D 1 88 ? -9.933 55.262 63.442 1.00 49.94 88 ASN D C 1
ATOM 5092 O O . ASN D 1 88 ? -9.857 54.974 62.243 1.00 50.36 88 ASN D O 1
ATOM 5097 N N . PRO D 1 89 ? -10.220 54.342 64.388 1.00 49.51 89 PRO D N 1
ATOM 5098 C CA . PRO D 1 89 ? -10.595 53.002 63.921 1.00 49.52 89 PRO D CA 1
ATOM 5099 C C . PRO D 1 89 ? -11.740 53.002 62.913 1.00 49.54 89 PRO D C 1
ATOM 5100 O O . PRO D 1 89 ? -11.714 52.207 61.960 1.00 49.18 89 PRO D O 1
ATOM 5104 N N . ALA D 1 90 ? -12.715 53.897 63.108 1.00 49.76 90 ALA D N 1
ATOM 5105 C CA . ALA D 1 90 ? -13.878 54.019 62.206 1.00 49.53 90 ALA D CA 1
ATOM 5106 C C . ALA D 1 90 ? -13.535 54.667 60.867 1.00 49.67 90 ALA D C 1
ATOM 5107 O O . ALA D 1 90 ? -14.143 54.345 59.849 1.00 50.10 90 ALA D O 1
ATOM 5109 N N . VAL D 1 91 ? -12.572 55.587 60.864 1.00 49.87 91 VAL D N 1
ATOM 5110 C CA . VAL D 1 91 ? -12.115 56.228 59.620 1.00 49.81 91 VAL D CA 1
ATOM 5111 C C . VAL D 1 91 ? -11.358 55.221 58.739 1.00 50.04 91 VAL D C 1
ATOM 5112 O O . VAL D 1 91 ? -11.660 55.090 57.548 1.00 50.46 91 VAL D O 1
ATOM 5116 N N . PHE D 1 92 ? -10.375 54.530 59.322 1.00 49.72 92 PHE D N 1
ATOM 5117 C CA . PHE D 1 92 ? -9.689 53.436 58.634 1.00 49.39 92 PHE D CA 1
ATOM 5118 C C . PHE D 1 92 ? -10.705 52.471 58.055 1.00 49.10 92 PHE D C 1
ATOM 5119 O O . PHE D 1 92 ? -10.635 52.146 56.884 1.00 49.41 92 PHE D O 1
ATOM 5127 N N . LYS D 1 93 ? -11.657 52.019 58.863 1.00 49.35 93 LYS D N 1
ATOM 5128 C CA . LYS D 1 93 ? -12.649 51.084 58.362 1.00 50.38 93 LYS D CA 1
ATOM 5129 C C . LYS D 1 93 ? -13.382 51.678 57.159 1.00 50.19 93 LYS D C 1
ATOM 5130 O O . LYS D 1 93 ? -13.410 51.060 56.094 1.00 50.59 93 LYS D O 1
ATOM 5136 N N . ALA D 1 94 ? -13.945 52.882 57.309 1.00 49.87 94 ALA D N 1
ATOM 5137 C CA . ALA D 1 94 ? -14.681 53.507 56.198 1.00 49.33 94 ALA D CA 1
ATOM 5138 C C . ALA D 1 94 ? -13.807 53.591 54.947 1.00 49.05 94 ALA D C 1
ATOM 5139 O O . ALA D 1 94 ? -14.249 53.245 53.860 1.00 49.51 94 ALA D O 1
ATOM 5141 N N . VAL D 1 95 ? -12.561 54.024 55.104 1.00 48.69 95 VAL D N 1
ATOM 5142 C CA . VAL D 1 95 ? -11.642 54.097 53.974 1.00 48.52 95 VAL D CA 1
ATOM 5143 C C . VAL D 1 95 ? -11.427 52.700 53.342 1.00 48.50 95 VAL D C 1
ATOM 5144 O O . VAL D 1 95 ? -11.557 52.538 52.113 1.00 47.20 95 VAL D O 1
ATOM 5148 N N . TYR D 1 96 ? -11.143 51.700 54.190 1.00 48.12 96 TYR D N 1
ATOM 5149 C CA . TYR D 1 96 ? -10.901 50.329 53.716 1.00 48.62 96 TYR D CA 1
ATOM 5150 C C . TYR D 1 96 ? -12.017 49.782 52.833 1.00 48.92 96 TYR D C 1
ATOM 5151 O O . TYR D 1 96 ? -11.738 49.134 51.827 1.00 49.07 96 TYR D O 1
ATOM 5160 N N . GLU D 1 97 ? -13.270 50.048 53.208 1.00 48.93 97 GLU D N 1
ATOM 5161 C CA . GLU D 1 97 ? -14.428 49.440 52.547 1.00 48.75 97 GLU D CA 1
ATOM 5162 C C . GLU D 1 97 ? -14.741 50.037 51.189 1.00 48.71 97 GLU D C 1
ATOM 5163 O O . GLU D 1 97 ? -15.320 49.365 50.326 1.00 48.42 97 GLU D O 1
ATOM 5169 N N . GLN D 1 98 ? -14.362 51.304 51.013 1.00 48.72 98 GLN D N 1
ATOM 5170 C CA . GLN D 1 98 ? -14.545 52.022 49.754 1.00 48.19 98 GLN D CA 1
ATOM 5171 C C . GLN D 1 98 ? -16.023 52.063 49.343 1.00 48.27 98 GLN D C 1
ATOM 5172 O O . GLN D 1 98 ? -16.351 52.247 48.160 1.00 48.70 98 GLN D O 1
ATOM 5178 N N . LYS D 1 99 ? -16.914 51.903 50.317 1.00 47.58 99 LYS D N 1
ATOM 5179 C CA . LYS D 1 99 ? -18.350 51.964 50.057 1.00 47.76 99 LYS D CA 1
ATOM 5180 C C . LYS D 1 99 ? -18.832 53.409 49.829 1.00 47.74 99 LYS D C 1
ATOM 5181 O O . LYS D 1 99 ? -19.730 53.645 49.029 1.00 47.60 99 LYS D O 1
ATOM 5187 N N . ILE D 1 100 ? -18.215 54.364 50.522 1.00 47.85 100 ILE D N 1
ATOM 5188 C CA . ILE D 1 100 ? -18.597 55.772 50.419 1.00 48.01 100 ILE D CA 1
ATOM 5189 C C . ILE D 1 100 ? -17.370 56.627 50.102 1.00 48.77 100 ILE D C 1
ATOM 5190 O O . ILE D 1 100 ? -16.234 56.237 50.405 1.00 49.08 100 ILE D O 1
ATOM 5195 N N . ARG D 1 101 ? -17.598 57.794 49.512 1.00 49.24 101 ARG D N 1
ATOM 5196 C CA . ARG D 1 101 ? -16.499 58.688 49.167 1.00 50.37 101 ARG D CA 1
ATOM 5197 C C . ARG D 1 101 ? -16.220 59.694 50.294 1.00 50.18 101 ARG D C 1
ATOM 5198 O O . ARG D 1 101 ? -16.689 60.839 50.274 1.00 50.24 101 ARG D O 1
ATOM 5206 N N . LEU D 1 102 ? -15.449 59.240 51.274 1.00 50.13 102 LEU D N 1
ATOM 5207 C CA . LEU D 1 102 ? -15.187 59.997 52.484 1.00 50.08 102 LEU D CA 1
ATOM 5208 C C . LEU D 1 102 ? -14.353 61.269 52.208 1.00 50.34 102 LEU D C 1
ATOM 5209 O O . LEU D 1 102 ? -14.317 62.184 53.027 1.00 50.35 102 LEU D O 1
ATOM 5214 N N . GLU D 1 103 ? -13.699 61.326 51.048 1.00 50.46 103 GLU D N 1
ATOM 5215 C CA . GLU D 1 103 ? -13.073 62.562 50.564 1.00 50.86 103 GLU D CA 1
ATOM 5216 C C . GLU D 1 103 ? -14.052 63.752 50.483 1.00 50.45 103 GLU D C 1
ATOM 5217 O O . GLU D 1 103 ? -13.660 64.905 50.661 1.00 50.67 103 GLU D O 1
ATOM 5223 N N . ASN D 1 104 ? -15.319 63.454 50.206 1.00 49.95 104 ASN D N 1
ATOM 5224 C CA . ASN D 1 104 ? -16.356 64.455 50.020 1.00 49.19 104 ASN D CA 1
ATOM 5225 C C . ASN D 1 104 ? -16.980 64.889 51.346 1.00 48.59 104 ASN D C 1
ATOM 5226 O O . ASN D 1 104 ? -17.467 64.057 52.112 1.00 48.15 104 ASN D O 1
ATOM 5231 N N . ARG D 1 105 ? -16.971 66.197 51.597 1.00 48.22 105 ARG D N 1
ATOM 5232 C CA . ARG D 1 105 ? -17.462 66.771 52.862 1.00 48.06 105 ARG D CA 1
ATOM 5233 C C . ARG D 1 105 ? -18.891 66.338 53.216 1.00 48.20 105 ARG D C 1
ATOM 5234 O O . ARG D 1 105 ? -19.119 65.849 54.320 1.00 48.55 105 ARG D O 1
ATOM 5242 N N . SER D 1 106 ? -19.829 66.508 52.279 1.00 47.95 106 SER D N 1
ATOM 5243 C CA . SER D 1 106 ? -21.213 66.040 52.439 1.00 47.97 106 SER D CA 1
ATOM 5244 C C . SER D 1 106 ? -21.292 64.576 52.878 1.00 47.90 106 SER D C 1
ATOM 5245 O O . SER D 1 106 ? -22.019 64.242 53.813 1.00 48.01 106 SER D O 1
ATOM 5248 N N . VAL D 1 107 ? -20.548 63.716 52.186 1.00 47.72 107 VAL D N 1
ATOM 5249 C CA . VAL D 1 107 ? -20.541 62.282 52.456 1.00 47.72 107 VAL D CA 1
ATOM 5250 C C . VAL D 1 107 ? -19.943 62.006 53.839 1.00 47.49 107 VAL D C 1
ATOM 5251 O O . VAL D 1 107 ? -20.559 61.334 54.662 1.00 47.32 107 VAL D O 1
ATOM 5255 N N . ALA D 1 108 ? -18.761 62.562 54.088 1.00 47.60 108 ALA D N 1
ATOM 5256 C CA . ALA D 1 108 ? -18.110 62.471 55.394 1.00 47.94 108 ALA D CA 1
ATOM 5257 C C . ALA D 1 108 ? -19.015 62.949 56.536 1.00 47.79 108 ALA D C 1
ATOM 5258 O O . ALA D 1 108 ? -19.027 62.344 57.600 1.00 48.29 108 ALA D O 1
ATOM 5260 N N . GLY D 1 109 ? -19.775 64.014 56.301 1.00 47.76 109 GLY D N 1
ATOM 5261 C CA . GLY D 1 109 ? -20.696 64.565 57.303 1.00 48.00 109 GLY D CA 1
ATOM 5262 C C . GLY D 1 109 ? -21.832 63.626 57.676 1.00 48.11 109 GLY D C 1
ATOM 5263 O O . GLY D 1 109 ? -22.103 63.409 58.859 1.00 48.38 109 GLY D O 1
ATOM 5264 N N . LYS D 1 110 ? -22.494 63.065 56.666 1.00 47.86 110 LYS D N 1
ATOM 5265 C CA . LYS D 1 110 ? -23.546 62.071 56.877 1.00 47.81 110 LYS D CA 1
ATOM 5266 C C . LYS D 1 110 ? -22.985 60.769 57.456 1.00 47.78 110 LYS D C 1
ATOM 5267 O O . LYS D 1 110 ? -23.671 60.072 58.206 1.00 47.70 110 LYS D O 1
ATOM 5269 N N . TRP D 1 111 ? -21.740 60.448 57.106 1.00 47.61 111 TRP D N 1
ATOM 5270 C CA . TRP D 1 111 ? -21.036 59.317 57.718 1.00 47.89 111 TRP D CA 1
ATOM 5271 C C . TRP D 1 111 ? -20.828 59.518 59.223 1.00 47.89 111 TRP D C 1
ATOM 5272 O O . TRP D 1 111 ? -21.278 58.699 60.022 1.00 47.99 111 TRP D O 1
ATOM 5283 N N . ALA D 1 112 ? -20.165 60.612 59.596 1.00 48.06 112 ALA D N 1
ATOM 5284 C CA . ALA D 1 112 ? -19.867 60.913 61.001 1.00 48.36 112 ALA D CA 1
ATOM 5285 C C . ALA D 1 112 ? -21.109 60.984 61.871 1.00 48.55 112 ALA D C 1
ATOM 5286 O O . ALA D 1 112 ? -21.114 60.460 62.977 1.00 48.40 112 ALA D O 1
ATOM 5288 N N . LEU D 1 113 ? -22.156 61.628 61.357 1.00 49.19 113 LEU D N 1
ATOM 5289 C CA . LEU D 1 113 ? -23.402 61.833 62.100 1.00 49.83 113 LEU D CA 1
ATOM 5290 C C . LEU D 1 113 ? -24.175 60.540 62.380 1.00 49.99 113 LEU D C 1
ATOM 5291 O O . LEU D 1 113 ? -25.007 60.496 63.291 1.00 49.87 113 LEU D O 1
ATOM 5296 N N . SER D 1 114 ? -23.901 59.504 61.586 1.00 50.34 114 SER D N 1
ATOM 5297 C CA . SER D 1 114 ? -24.556 58.198 61.721 1.00 50.75 114 SER D CA 1
ATOM 5298 C C . SER D 1 114 ? -23.773 57.257 62.648 1.00 51.23 114 SER D C 1
ATOM 5299 O O . SER D 1 114 ? -24.314 56.257 63.130 1.00 51.27 114 SER D O 1
ATOM 5302 N N . GLN D 1 115 ? -22.508 57.589 62.895 1.00 51.55 115 GLN D N 1
ATOM 5303 C CA . GLN D 1 115 ? -21.631 56.775 63.747 1.00 52.32 115 GLN D CA 1
ATOM 5304 C C . GLN D 1 115 ? -22.119 56.657 65.192 1.00 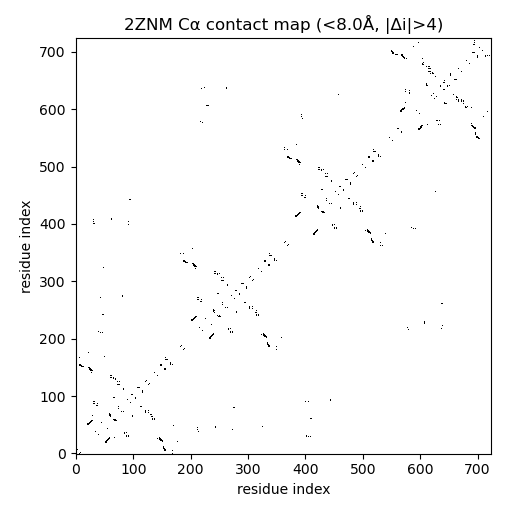52.55 115 GLN D C 1
ATOM 5305 O O . GLN D 1 115 ? -22.439 57.658 65.841 1.00 52.49 115 GLN D O 1
ATOM 5311 N N . LYS D 1 116 ? -22.185 55.416 65.674 1.00 52.90 116 LYS D N 1
ATOM 5312 C CA . LYS D 1 116 ? -22.804 55.108 66.961 1.00 53.24 116 LYS D CA 1
ATOM 5313 C C . LYS D 1 116 ? -21.792 54.844 68.083 1.00 53.40 116 LYS D C 1
ATOM 5314 O O . LYS D 1 116 ? -22.179 54.458 69.190 1.00 53.78 116 LYS D O 1
ATOM 5317 N N . GLY D 1 117 ? -20.508 55.063 67.798 1.00 53.34 117 GLY D N 1
ATOM 5318 C CA . GLY D 1 117 ? -19.434 54.807 68.763 1.00 53.40 117 GLY D CA 1
ATOM 5319 C C . GLY D 1 117 ? -18.617 56.016 69.199 1.00 53.36 117 GLY D C 1
ATOM 5320 O O . GLY D 1 117 ? -17.784 55.903 70.093 1.00 53.54 117 GLY D O 1
ATOM 5321 N N . PHE D 1 118 ? -18.838 57.165 68.558 1.00 53.33 118 PHE D N 1
ATOM 5322 C CA . PHE D 1 118 ? -18.218 58.438 68.962 1.00 53.18 118 PHE D CA 1
ATOM 5323 C C . PHE D 1 118 ? -19.138 59.613 68.625 1.00 53.16 118 PHE D C 1
ATOM 5324 O O . PHE D 1 118 ? -20.092 59.442 67.869 1.00 53.39 118 PHE D O 1
ATOM 5332 N N . ASP D 1 119 ? -18.856 60.789 69.200 1.00 53.07 119 ASP D N 1
ATOM 5333 C CA . ASP D 1 119 ? -19.592 62.027 68.900 1.00 52.87 119 ASP D CA 1
ATOM 5334 C C . ASP D 1 119 ? -19.264 62.526 67.490 1.00 52.66 119 ASP D C 1
ATOM 5335 O O . ASP D 1 119 ? -18.225 63.161 67.264 1.00 52.37 119 ASP D O 1
ATOM 5340 N N . GLY D 1 120 ? -20.156 62.225 66.547 1.00 52.45 120 GLY D N 1
ATOM 5341 C CA . GLY D 1 120 ? -19.982 62.620 65.146 1.00 52.22 120 GLY D CA 1
ATOM 5342 C C . GLY D 1 120 ? -20.126 64.116 64.929 1.00 51.94 120 GLY D C 1
ATOM 5343 O O . GLY D 1 120 ? -19.486 64.681 64.039 1.00 51.94 120 GLY D O 1
ATOM 5344 N N . LYS D 1 121 ? -20.956 64.750 65.755 1.00 51.62 121 LYS D N 1
ATOM 5345 C CA . LYS D 1 121 ? -21.157 66.202 65.722 1.00 51.63 121 LYS D CA 1
ATOM 5346 C C . LYS D 1 121 ? -19.913 66.988 66.149 1.00 51.61 121 LYS D C 1
ATOM 5347 O O . LYS D 1 121 ? -19.554 67.974 65.503 1.00 51.58 121 LYS D O 1
ATOM 5353 N N . LYS D 1 122 ? -19.253 66.546 67.221 1.00 51.69 122 LYS D N 1
ATOM 5354 C CA . LYS D 1 122 ? -17.983 67.149 67.651 1.00 51.85 122 LYS D CA 1
ATOM 5355 C C . LYS D 1 122 ? -16.925 67.069 66.559 1.00 51.57 122 LYS D C 1
ATOM 5356 O O . LYS D 1 122 ? -16.151 68.005 66.367 1.00 51.55 122 LYS D O 1
ATOM 5362 N N . LEU D 1 123 ? -16.905 65.948 65.846 1.00 51.46 123 LEU D N 1
ATOM 5363 C CA . LEU D 1 123 ? -15.936 65.726 64.784 1.00 51.55 123 LEU D CA 1
ATOM 5364 C C . LEU D 1 123 ? -16.170 66.694 63.626 1.00 51.73 123 LEU D C 1
ATOM 5365 O O . LEU D 1 123 ? -15.234 67.315 63.117 1.00 51.10 123 LEU D O 1
ATOM 5378 N N . ARG D 1 125 ? -17.807 69.466 63.734 1.00 51.97 125 ARG D N 1
ATOM 5379 C CA . ARG D 1 125 ? -17.579 70.820 64.225 1.00 52.11 125 ARG D CA 1
ATOM 5380 C C . ARG D 1 125 ? -16.109 71.226 64.032 1.00 51.65 125 ARG D C 1
ATOM 5381 O O . ARG D 1 125 ? -15.820 72.362 63.646 1.00 51.76 125 ARG D O 1
ATOM 5389 N N . ALA D 1 126 ? -15.197 70.288 64.291 1.00 51.23 126 ALA D N 1
ATOM 5390 C CA . ALA D 1 126 ? -13.762 70.441 64.000 1.00 50.96 126 ALA D CA 1
ATOM 5391 C C . ALA D 1 126 ? -13.445 70.443 62.488 1.00 50.70 126 ALA D C 1
ATOM 5392 O O . ALA D 1 126 ? -12.648 71.256 62.015 1.00 50.63 126 ALA D O 1
ATOM 5394 N N . TYR D 1 127 ? -14.073 69.525 61.755 1.00 50.02 127 TYR D N 1
ATOM 5395 C CA . TYR D 1 127 ? -13.936 69.397 60.303 1.00 50.11 127 TYR D CA 1
ATOM 5396 C C . TYR D 1 127 ? -14.217 70.694 59.532 1.00 50.37 127 TYR D C 1
ATOM 5397 O O . TYR D 1 127 ? -13.581 70.949 58.504 1.00 50.19 127 TYR D O 1
ATOM 5406 N N . ASP D 1 128 ? -15.162 71.497 60.033 1.00 50.35 128 ASP D N 1
ATOM 5407 C CA . ASP D 1 128 ? -15.626 72.703 59.346 1.00 50.60 128 ASP D CA 1
ATOM 5408 C C . ASP D 1 128 ? -15.082 73.999 59.946 1.00 50.66 128 ASP D C 1
ATOM 5409 O O . ASP D 1 128 ? -15.586 75.080 59.644 1.00 50.64 128 ASP D O 1
ATOM 5414 N N . SER D 1 129 ? -14.063 73.888 60.794 1.00 50.79 129 SER D N 1
ATOM 5415 C CA . SER D 1 129 ? -13.386 75.059 61.352 1.00 50.90 129 SER D CA 1
ATOM 5416 C C . SER D 1 129 ? -12.218 75.470 60.441 1.00 51.21 129 SER D C 1
ATOM 5417 O O . SER D 1 129 ? -11.741 74.647 59.635 1.00 50.99 129 SER D O 1
ATOM 5420 N N . PRO D 1 130 ? -11.761 76.739 60.549 1.00 51.62 130 PRO D N 1
ATOM 5421 C CA . PRO D 1 130 ? -10.613 77.197 59.750 1.00 51.88 130 PRO D CA 1
ATOM 5422 C C . PRO D 1 130 ? -9.325 76.416 60.031 1.00 51.93 130 PRO D C 1
ATOM 5423 O O . PRO D 1 130 ? -8.575 76.116 59.099 1.00 51.88 130 PRO D O 1
ATOM 5427 N N . GLU D 1 131 ? -9.098 76.066 61.296 1.00 52.06 131 GLU D N 1
ATOM 5428 C CA . GLU D 1 131 ? -7.938 75.264 61.701 1.00 51.80 131 GLU D CA 1
ATOM 5429 C C . GLU D 1 131 ? -7.787 73.967 60.894 1.00 51.80 131 GLU D C 1
ATOM 5430 O O . GLU D 1 131 ? -6.698 73.657 60.411 1.00 51.96 131 GLU D O 1
ATOM 5436 N N . ALA D 1 132 ? -8.883 73.226 60.735 1.00 51.53 132 ALA D N 1
ATOM 5437 C CA . ALA D 1 132 ? -8.855 71.915 60.081 1.00 50.99 132 ALA D CA 1
ATOM 5438 C C . ALA D 1 132 ? -8.580 71.986 58.581 1.00 50.85 132 ALA D C 1
ATOM 5439 O O . ALA D 1 132 ? -7.801 71.190 58.049 1.00 50.90 132 ALA D O 1
ATOM 5441 N N . ALA D 1 133 ? -9.233 72.925 57.909 1.00 50.47 133 ALA D N 1
ATOM 5442 C CA . ALA D 1 133 ? -9.009 73.157 56.486 1.00 50.92 133 ALA D CA 1
ATOM 5443 C C . ALA D 1 133 ? -7.561 73.573 56.231 1.00 50.96 133 ALA D C 1
ATOM 5444 O O . ALA D 1 133 ? -6.936 73.073 55.291 1.00 51.42 133 ALA D O 1
ATOM 5446 N N . ALA D 1 134 ? -7.043 74.467 57.080 1.00 50.80 134 ALA D N 1
ATOM 5447 C CA . ALA D 1 134 ? -5.670 74.962 56.971 1.00 50.92 134 ALA D CA 1
ATOM 5448 C C . ALA D 1 134 ? -4.669 73.813 57.082 1.00 50.92 134 ALA D C 1
ATOM 5449 O O . ALA D 1 134 ? -3.856 73.600 56.181 1.00 51.15 134 ALA D O 1
ATOM 5451 N N . ALA D 1 135 ? -4.765 73.064 58.179 1.00 51.01 135 ALA D N 1
ATOM 5452 C CA . ALA D 1 135 ? -3.944 71.880 58.423 1.00 51.14 135 ALA D CA 1
ATOM 5453 C C . ALA D 1 135 ? -3.871 70.939 57.217 1.00 51.46 135 ALA D C 1
ATOM 5454 O O . ALA D 1 135 ? -2.803 70.401 56.914 1.00 51.93 135 ALA D O 1
ATOM 5456 N N . ALA D 1 136 ? -5.001 70.736 56.535 1.00 51.56 136 ALA D N 1
ATOM 5457 C CA . ALA D 1 136 ? -5.049 69.844 55.371 1.00 51.49 136 ALA D CA 1
ATOM 5458 C C . ALA D 1 136 ? -4.233 70.384 54.199 1.00 51.53 136 ALA D C 1
ATOM 5459 O O . ALA D 1 136 ? -3.618 69.605 53.467 1.00 51.07 136 ALA D O 1
ATOM 5461 N N . LEU D 1 137 ? -4.246 71.709 54.019 1.00 51.27 137 LEU D N 1
ATOM 5462 C CA . LEU D 1 137 ? -3.441 72.343 52.973 1.00 51.75 137 LEU D CA 1
ATOM 5463 C C . LEU D 1 137 ? -1.950 72.253 53.309 1.00 51.95 137 LEU D C 1
ATOM 5464 O O . LEU D 1 137 ? -1.134 71.961 52.434 1.00 51.88 137 LEU D O 1
ATOM 5469 N N . LYS D 1 138 ? -1.604 72.507 54.571 1.00 52.08 138 LYS D N 1
ATOM 5470 C CA . LYS D 1 138 ? -0.226 72.368 55.040 1.00 52.77 138 LYS D CA 1
ATOM 5471 C C . LYS D 1 138 ? 0.327 70.944 54.804 1.00 53.34 138 LYS D C 1
ATOM 5472 O O . LYS D 1 138 ? 1.471 70.781 54.384 1.00 52.86 138 LYS D O 1
ATOM 5486 N N . GLN D 1 140 ? -0.535 68.888 52.429 1.00 52.82 140 GLN D N 1
ATOM 5487 C CA . GLN D 1 140 ? -0.225 68.848 51.007 1.00 51.35 140 GLN D CA 1
ATOM 5488 C C . GLN D 1 140 ? 1.119 69.525 50.728 1.00 50.87 140 GLN D C 1
ATOM 5489 O O . GLN D 1 140 ? 1.941 68.991 49.988 1.00 50.86 140 GLN D O 1
ATOM 5495 N N . LYS D 1 141 ? 1.346 70.689 51.330 1.00 49.77 141 LYS D N 1
ATOM 5496 C CA . LYS D 1 141 ? 2.606 71.394 51.143 1.00 49.47 141 LYS D CA 1
ATOM 5497 C C . LYS D 1 141 ? 3.778 70.543 51.660 1.00 48.87 141 LYS D C 1
ATOM 5498 O O . LYS D 1 141 ? 4.836 70.487 51.024 1.00 48.26 141 LYS D O 1
ATOM 5504 N N . LEU D 1 142 ? 3.570 69.875 52.795 1.00 48.23 142 LEU D N 1
ATOM 5505 C CA . LEU D 1 142 ? 4.600 69.025 53.395 1.00 48.58 142 LEU D CA 1
ATOM 5506 C C . LEU D 1 142 ? 4.947 67.865 52.467 1.00 48.63 142 LEU D C 1
ATOM 5507 O O . LEU D 1 142 ? 6.114 67.615 52.177 1.00 48.86 142 LEU D O 1
ATOM 5512 N N . THR D 1 143 ? 3.912 67.187 51.984 1.00 49.07 143 THR D N 1
ATOM 5513 C CA . THR D 1 143 ? 4.053 66.092 51.036 1.00 49.20 143 THR D CA 1
ATOM 5514 C C . THR D 1 143 ? 4.867 66.519 49.816 1.00 49.69 143 THR D C 1
ATOM 5515 O O . THR D 1 143 ? 5.853 65.866 49.471 1.00 49.77 143 THR D O 1
ATOM 5519 N N . GLU D 1 144 ? 4.473 67.628 49.196 1.00 49.96 144 GLU D N 1
ATOM 5520 C CA . GLU D 1 144 ? 5.096 68.080 47.958 1.00 51.30 144 GLU D CA 1
ATOM 5521 C C . GLU D 1 144 ? 6.512 68.605 48.161 1.00 51.20 144 GLU D C 1
ATOM 5522 O O . GLU D 1 144 ? 7.415 68.280 47.384 1.00 51.57 144 GLU D O 1
ATOM 5528 N N . GLN D 1 145 ? 6.699 69.414 49.203 1.00 51.19 145 GLN D N 1
ATOM 5529 C CA . GLN D 1 145 ? 7.986 70.070 49.470 1.00 51.21 145 GLN D CA 1
ATOM 5530 C C . GLN D 1 145 ? 9.083 69.069 49.792 1.00 50.86 145 GLN D C 1
ATOM 5531 O O . GLN D 1 145 ? 10.210 69.198 49.314 1.00 50.71 145 GLN D O 1
ATOM 5537 N N . TYR D 1 146 ? 8.734 68.076 50.604 1.00 50.65 146 TYR D N 1
ATOM 5538 C CA . TYR D 1 146 ? 9.691 67.089 51.089 1.00 50.72 146 TYR D CA 1
ATOM 5539 C C . TYR D 1 146 ? 9.597 65.754 50.349 1.00 50.80 146 TYR D C 1
ATOM 5540 O O . TYR D 1 146 ? 10.288 64.800 50.696 1.00 50.49 146 TYR D O 1
ATOM 5549 N N . ARG D 1 147 ? 8.762 65.714 49.311 1.00 51.00 147 ARG D N 1
ATOM 5550 C CA . ARG D 1 147 ? 8.683 64.579 48.395 1.00 51.45 147 ARG D CA 1
ATOM 5551 C C . ARG D 1 147 ? 8.401 63.288 49.160 1.00 51.67 147 ARG D C 1
ATOM 5552 O O . ARG D 1 147 ? 9.142 62.303 49.055 1.00 51.75 147 ARG D O 1
ATOM 5560 N N . ILE D 1 148 ? 7.334 63.327 49.955 1.00 51.77 148 ILE D N 1
ATOM 5561 C CA . ILE D 1 148 ? 6.878 62.174 50.716 1.00 51.84 148 ILE D CA 1
ATOM 5562 C C . ILE D 1 148 ? 6.076 61.261 49.782 1.00 52.42 148 ILE D C 1
ATOM 5563 O O . ILE D 1 148 ? 4.879 61.485 49.533 1.00 51.74 148 ILE D O 1
ATOM 5568 N N . ASP D 1 149 ? 6.754 60.246 49.252 1.00 52.87 149 ASP D N 1
ATOM 5569 C CA . ASP D 1 149 ? 6.168 59.418 48.213 1.00 53.50 149 ASP D CA 1
ATOM 5570 C C . ASP D 1 149 ? 5.703 58.068 48.730 1.00 53.84 149 ASP D C 1
ATOM 5571 O O . ASP D 1 149 ? 5.028 57.333 48.015 1.00 54.33 149 ASP D O 1
ATOM 5576 N N . SER D 1 150 ? 6.045 57.749 49.972 1.00 54.11 150 SER D N 1
ATOM 5577 C CA . SER D 1 150 ? 5.635 56.477 50.551 1.00 54.53 150 SER D CA 1
ATOM 5578 C C . SER D 1 150 ? 5.111 56.607 51.978 1.00 54.80 150 SER D C 1
ATOM 5579 O O . SER D 1 150 ? 5.469 57.542 52.707 1.00 54.72 150 SER D O 1
ATOM 5582 N N . THR D 1 151 ? 4.231 55.679 52.352 1.00 55.04 151 THR D N 1
ATOM 5583 C CA . THR D 1 151 ? 3.709 55.603 53.714 1.00 55.60 151 THR D CA 1
ATOM 5584 C C . THR D 1 151 ? 3.986 54.234 54.312 1.00 55.52 151 THR D C 1
ATOM 5585 O O . THR D 1 151 ? 3.850 53.220 53.623 1.00 55.77 151 THR D O 1
ATOM 5589 N N . PRO D 1 152 ? 4.405 54.198 55.590 1.00 55.57 152 PRO D N 1
ATOM 5590 C CA . PRO D 1 152 ? 4.742 55.373 56.409 1.00 55.11 152 PRO D CA 1
ATOM 5591 C C . PRO D 1 152 ? 6.155 55.915 56.151 1.00 54.72 152 PRO D C 1
ATOM 5592 O O . PRO D 1 152 ? 7.041 55.170 55.725 1.00 54.25 152 PRO D O 1
ATOM 5596 N N . THR D 1 153 ? 6.332 57.221 56.344 1.00 54.30 153 THR D N 1
ATOM 5597 C CA . THR D 1 153 ? 7.670 57.794 56.458 1.00 54.17 153 THR D CA 1
ATOM 5598 C C . THR D 1 153 ? 7.760 58.459 57.816 1.00 53.75 153 THR D C 1
ATOM 5599 O O . THR D 1 153 ? 6.820 59.106 58.270 1.00 53.46 153 THR D O 1
ATOM 5603 N N . VAL D 1 154 ? 8.884 58.242 58.483 1.00 53.75 154 VAL D N 1
ATOM 5604 C CA . VAL D 1 154 ? 9.114 58.813 59.796 1.00 53.44 154 VAL D CA 1
ATOM 5605 C C . VAL D 1 154 ? 10.286 59.772 59.703 1.00 53.36 154 VAL D C 1
ATOM 5606 O O . VAL D 1 154 ? 11.361 59.401 59.230 1.00 53.16 154 VAL D O 1
ATOM 5610 N N . ILE D 1 155 ? 10.054 61.012 60.127 1.00 53.27 155 ILE D N 1
ATOM 5611 C CA . ILE D 1 155 ? 11.117 62.007 60.231 1.00 53.16 155 ILE D CA 1
ATOM 5612 C C . ILE D 1 155 ? 11.358 62.425 61.697 1.00 53.03 155 ILE D C 1
ATOM 5613 O O . ILE D 1 155 ? 10.442 62.911 62.373 1.00 52.79 155 ILE D O 1
ATOM 5618 N N . VAL D 1 156 ? 12.591 62.213 62.166 1.00 52.55 156 VAL D N 1
ATOM 5619 C CA . VAL D 1 156 ? 12.990 62.549 63.536 1.00 52.80 156 VAL D CA 1
ATOM 5620 C C . VAL D 1 156 ? 13.731 63.888 63.609 1.00 52.85 156 VAL D C 1
ATOM 5621 O O . VAL D 1 156 ? 14.708 64.111 62.887 1.00 52.74 156 VAL D O 1
ATOM 5625 N N . GLY D 1 157 ? 13.254 64.759 64.497 1.00 53.00 157 GLY D N 1
ATOM 5626 C CA . GLY D 1 157 ? 13.866 66.057 64.759 1.00 53.21 157 GLY D CA 1
ATOM 5627 C C . GLY D 1 157 ? 13.793 67.002 63.577 1.00 53.65 157 GLY D C 1
ATOM 5628 O O . GLY D 1 157 ? 14.581 67.942 63.490 1.00 53.77 157 GLY D O 1
ATOM 5629 N N . GLY D 1 158 ? 12.853 66.742 62.666 1.00 53.65 158 GLY D N 1
ATOM 5630 C CA . GLY D 1 158 ? 12.686 67.540 61.451 1.00 53.80 158 GLY D CA 1
ATOM 5631 C C . GLY D 1 158 ? 13.785 67.363 60.413 1.00 53.93 158 GLY D C 1
ATOM 5632 O O . GLY D 1 158 ? 13.655 67.849 59.285 1.00 53.95 158 GLY D O 1
ATOM 5633 N N . LYS D 1 159 ? 14.860 66.661 60.783 1.00 53.89 159 LYS D N 1
ATOM 5634 C CA . LYS D 1 159 ? 16.068 66.593 59.952 1.00 53.93 159 LYS D CA 1
ATOM 5635 C C . LYS D 1 159 ? 16.355 65.216 59.364 1.00 54.01 159 LYS D C 1
ATOM 5636 O O . LYS D 1 159 ? 16.934 65.109 58.283 1.00 54.11 159 LYS D O 1
ATOM 5642 N N . TYR D 1 160 ? 15.971 64.163 60.076 1.00 54.28 160 TYR D N 1
ATOM 5643 C CA . TYR D 1 160 ? 16.391 62.816 59.699 1.00 54.77 160 TYR D CA 1
ATOM 5644 C C . TYR D 1 160 ? 15.235 61.906 59.316 1.00 55.05 160 TYR D C 1
ATOM 5645 O O . TYR D 1 160 ? 14.297 61.705 60.090 1.00 55.10 160 TYR D O 1
ATOM 5654 N N . ARG D 1 161 ? 15.325 61.377 58.101 1.00 55.45 161 ARG D N 1
ATOM 5655 C CA . ARG D 1 161 ? 14.317 60.501 57.527 1.00 56.14 161 ARG D CA 1
ATOM 5656 C C . ARG D 1 161 ? 14.755 59.063 57.748 1.00 56.06 161 ARG D C 1
ATOM 5657 O O . ARG D 1 161 ? 15.940 58.745 57.607 1.00 56.19 161 ARG D O 1
ATOM 5665 N N . VAL D 1 162 ? 13.803 58.200 58.091 1.00 55.96 162 VAL D N 1
ATOM 5666 C CA . VAL D 1 162 ? 14.090 56.795 58.386 1.00 56.07 162 VAL D CA 1
ATOM 5667 C C . VAL D 1 162 ? 14.021 55.914 57.129 1.00 56.67 162 VAL D C 1
ATOM 5668 O O . VAL D 1 162 ? 13.152 56.104 56.275 1.00 56.61 162 VAL D O 1
ATOM 5672 N N . ILE D 1 163 ? 14.940 54.952 57.031 1.00 57.43 163 ILE D N 1
ATOM 5673 C CA . ILE D 1 163 ? 14.897 53.919 55.990 1.00 58.13 163 ILE D CA 1
ATOM 5674 C C . ILE D 1 163 ? 14.530 52.552 56.580 1.00 58.70 163 ILE D C 1
ATOM 5675 O O . ILE D 1 163 ? 15.278 51.991 57.384 1.00 58.68 163 ILE D O 1
ATOM 5680 N N . PHE D 1 164 ? 13.381 52.023 56.164 1.00 59.47 164 PHE D N 1
ATOM 5681 C CA . PHE D 1 164 ? 12.872 50.748 56.668 1.00 60.27 164 PHE D CA 1
ATOM 5682 C C . PHE D 1 164 ? 13.423 49.537 55.907 1.00 61.01 164 PHE D C 1
ATOM 5683 O O . PHE D 1 164 ? 13.000 49.251 54.782 1.00 61.22 164 PHE D O 1
ATOM 5691 N N . ASN D 1 165 ? 14.360 48.829 56.535 1.00 61.67 165 ASN D N 1
ATOM 5692 C CA . ASN D 1 165 ? 15.002 47.667 55.914 1.00 62.53 165 ASN D CA 1
ATOM 5693 C C . ASN D 1 165 ? 15.188 46.445 56.825 1.00 63.11 165 ASN D C 1
ATOM 5694 O O . ASN D 1 165 ? 15.695 45.410 56.385 1.00 63.12 165 ASN D O 1
ATOM 5699 N N . ASN D 1 166 ? 14.788 46.569 58.088 1.00 63.87 166 ASN D N 1
ATOM 5700 C CA . ASN D 1 166 ? 14.749 45.421 58.994 1.00 64.64 166 ASN D CA 1
ATOM 5701 C C . ASN D 1 166 ? 13.340 45.125 59.497 1.00 64.88 166 ASN D C 1
ATOM 5702 O O . ASN D 1 166 ? 13.140 44.718 60.651 1.00 64.79 166 ASN D O 1
ATOM 5707 N N . GLY D 1 167 ? 12.373 45.317 58.602 1.00 65.27 167 GLY D N 1
ATOM 5708 C CA . GLY D 1 167 ? 10.967 45.101 58.910 1.00 65.74 167 GLY D CA 1
ATOM 5709 C C . GLY D 1 167 ? 10.375 46.216 59.750 1.00 65.85 167 GLY D C 1
ATOM 5710 O O . GLY D 1 167 ? 10.269 47.362 59.298 1.00 66.10 167 GLY D O 1
ATOM 5711 N N . PHE D 1 168 ? 10.017 45.864 60.985 1.00 65.92 168 PHE D N 1
ATOM 5712 C CA . PHE D 1 168 ? 9.233 46.711 61.895 1.00 65.66 168 PHE D CA 1
ATOM 5713 C C . PHE D 1 168 ? 10.097 47.156 63.076 1.00 65.32 168 PHE D C 1
ATOM 5714 O O . PHE D 1 168 ? 10.093 48.321 63.468 1.00 65.21 168 PHE D O 1
ATOM 5722 N N . ASP D 1 169 ? 10.862 46.206 63.605 1.00 65.06 169 ASP D N 1
ATOM 5723 C CA . ASP D 1 169 ? 11.549 46.334 64.884 1.00 64.66 169 ASP D CA 1
ATOM 5724 C C . ASP D 1 169 ? 12.871 47.063 64.752 1.00 64.03 169 ASP D C 1
ATOM 5725 O O . ASP D 1 169 ? 13.332 47.713 65.695 1.00 64.04 169 ASP D O 1
ATOM 5730 N N . GLY D 1 170 ? 13.487 46.936 63.582 1.00 63.29 170 GLY D N 1
ATOM 5731 C CA . GLY D 1 170 ? 14.650 47.742 63.240 1.00 62.29 170 GLY D CA 1
ATOM 5732 C C . GLY D 1 170 ? 14.218 49.194 63.189 1.00 61.45 170 GLY D C 1
ATOM 5733 O O . GLY D 1 170 ? 14.985 50.089 63.563 1.00 61.46 170 GLY D O 1
ATOM 5734 N N . GLY D 1 171 ? 12.975 49.405 62.738 1.00 60.64 171 GLY D N 1
ATOM 5735 C CA . GLY D 1 171 ? 12.343 50.716 62.644 1.00 59.00 171 GLY D CA 1
ATOM 5736 C C . GLY D 1 171 ? 12.305 51.494 63.946 1.00 58.25 171 GLY D C 1
ATOM 5737 O O . GLY D 1 171 ? 12.791 52.625 63.993 1.00 58.34 171 GLY D O 1
ATOM 5738 N N . VAL D 1 172 ? 11.737 50.905 65.003 1.00 57.22 172 VAL D N 1
ATOM 5739 C CA . VAL D 1 172 ? 11.710 51.571 66.319 1.00 56.27 172 VAL D CA 1
ATOM 5740 C C . VAL D 1 172 ? 13.130 51.797 66.875 1.00 55.62 172 VAL D C 1
ATOM 5741 O O . VAL D 1 172 ? 13.392 52.805 67.537 1.00 55.03 172 VAL D O 1
ATOM 5745 N N . HIS D 1 173 ? 14.039 50.865 66.585 1.00 55.22 173 HIS D N 1
ATOM 5746 C CA . HIS D 1 173 ? 15.433 50.978 67.023 1.00 55.10 173 HIS D CA 1
ATOM 5747 C C . HIS D 1 173 ? 16.159 52.130 66.337 1.00 55.01 173 HIS D C 1
ATOM 5748 O O . HIS D 1 173 ? 16.903 52.869 66.986 1.00 54.74 173 HIS D O 1
ATOM 5755 N N . THR D 1 174 ? 15.933 52.266 65.027 1.00 54.94 174 THR D N 1
ATOM 5756 C CA . THR D 1 174 ? 16.491 53.357 64.229 1.00 54.89 174 THR D CA 1
ATOM 5757 C C . THR D 1 174 ? 15.946 54.689 64.728 1.00 54.72 174 THR D C 1
ATOM 5758 O O . THR D 1 174 ? 16.707 55.640 64.939 1.00 54.73 174 THR D O 1
ATOM 5762 N N . ILE D 1 175 ? 14.631 54.739 64.924 1.00 54.34 175 ILE D N 1
ATOM 5763 C CA . ILE D 1 175 ? 13.960 55.929 65.441 1.00 54.32 175 ILE D CA 1
ATOM 5764 C C . ILE D 1 175 ? 14.535 56.334 66.800 1.00 54.57 175 ILE D C 1
ATOM 5765 O O . ILE D 1 175 ? 15.017 57.458 66.956 1.00 54.92 175 ILE D O 1
ATOM 5770 N N . LYS D 1 176 ? 14.508 55.418 67.765 1.00 54.54 176 LYS D N 1
ATOM 5771 C CA . LYS D 1 176 ? 15.031 55.702 69.103 1.00 54.68 176 LYS D CA 1
ATOM 5772 C C . LYS D 1 176 ? 16.491 56.150 69.086 1.00 54.63 176 LYS D C 1
ATOM 5773 O O . LYS D 1 176 ? 16.881 57.031 69.859 1.00 54.60 176 LYS D O 1
ATOM 5779 N N . GLU D 1 177 ? 17.282 55.560 68.191 1.00 54.58 177 GLU D N 1
ATOM 5780 C CA . GLU D 1 177 ? 18.682 55.954 68.006 1.00 54.58 177 GLU D CA 1
ATOM 5781 C C . GLU D 1 177 ? 18.801 57.372 67.460 1.00 54.30 177 GLU D C 1
ATOM 5782 O O . GLU D 1 177 ? 19.677 58.128 67.882 1.00 54.30 177 GLU D O 1
ATOM 5788 N N . LEU D 1 178 ? 17.912 57.714 66.524 1.00 54.04 178 LEU D N 1
ATOM 5789 C CA . LEU D 1 178 ? 17.853 59.045 65.913 1.00 53.69 178 LEU D CA 1
ATOM 5790 C C . LEU D 1 178 ? 17.488 60.156 66.901 1.00 53.56 178 LEU D C 1
ATOM 5791 O O . LEU D 1 178 ? 18.060 61.243 66.835 1.00 53.54 178 LEU D O 1
ATOM 5796 N N . VAL D 1 179 ? 16.547 59.894 67.810 1.00 53.39 179 VAL D N 1
ATOM 5797 C CA . VAL D 1 179 ? 16.183 60.892 68.831 1.00 53.16 179 VAL D CA 1
ATOM 5798 C C . VAL D 1 179 ? 17.311 61.162 69.838 1.00 53.25 179 VAL D C 1
ATOM 5799 O O . VAL D 1 179 ? 17.425 62.277 70.357 1.00 53.18 179 VAL D O 1
ATOM 5803 N N . ALA D 1 180 ? 18.147 60.150 70.088 1.00 53.16 180 ALA D N 1
ATOM 5804 C CA . ALA D 1 180 ? 19.342 60.319 70.919 1.00 53.18 180 ALA D CA 1
ATOM 5805 C C . ALA D 1 180 ? 20.339 61.207 70.190 1.00 53.29 180 ALA D C 1
ATOM 5806 O O . ALA D 1 180 ? 20.964 62.081 70.795 1.00 53.25 180 ALA D O 1
ATOM 5808 N N . LYS D 1 181 ? 20.463 60.974 68.883 1.00 53.45 181 LYS D N 1
ATOM 5809 C CA . LYS D 1 181 ? 21.325 61.753 67.992 1.00 53.54 181 LYS D CA 1
ATOM 5810 C C . LYS D 1 181 ? 20.923 63.225 67.967 1.00 53.58 181 LYS D C 1
ATOM 5811 O O . LYS D 1 181 ? 21.775 64.100 67.998 1.00 53.73 181 LYS D O 1
ATOM 5817 N N . VAL D 1 182 ? 19.620 63.489 67.921 1.00 53.81 182 VAL D N 1
ATOM 5818 C CA . VAL D 1 182 ? 19.092 64.855 67.948 1.00 53.94 182 VAL D CA 1
ATOM 5819 C C . VAL D 1 182 ? 19.321 65.530 69.319 1.00 54.22 182 VAL D C 1
ATOM 5820 O O . VAL D 1 182 ? 19.576 66.735 69.393 1.00 54.33 182 VAL D O 1
ATOM 5824 N N . ARG D 1 183 ? 19.266 64.737 70.388 1.00 54.53 183 ARG D N 1
ATOM 5825 C CA . ARG D 1 183 ? 19.378 65.236 71.763 1.00 54.83 183 ARG D CA 1
ATOM 5826 C C . ARG D 1 183 ? 20.735 65.890 72.099 1.00 55.39 183 ARG D C 1
ATOM 5827 O O . ARG D 1 183 ? 20.774 66.965 72.714 1.00 55.24 183 ARG D O 1
ATOM 5835 N N . GLU D 1 184 ? 21.838 65.251 71.703 1.00 55.99 184 GLU D N 1
ATOM 5836 C CA . GLU D 1 184 ? 23.171 65.805 71.963 1.00 56.49 184 GLU D CA 1
ATOM 5837 C C . GLU D 1 184 ? 23.548 66.895 70.954 1.00 56.87 184 GLU D C 1
ATOM 5838 O O . GLU D 1 184 ? 24.412 67.727 71.233 1.00 56.94 184 GLU D O 1
ATOM 5844 N N . GLU D 1 185 ? 22.902 66.886 69.788 1.00 57.30 185 GLU D N 1
ATOM 5845 C CA . GLU D 1 185 ? 23.037 67.986 68.838 1.00 57.75 185 GLU D CA 1
ATOM 5846 C C . GLU D 1 185 ? 22.564 69.282 69.492 1.00 57.90 185 GLU D C 1
ATOM 5847 O O . GLU D 1 185 ? 23.204 70.325 69.348 1.00 57.94 185 GLU D O 1
ATOM 5853 N N . ARG D 1 186 ? 21.450 69.200 70.220 1.00 58.05 186 ARG D N 1
ATOM 5854 C CA . ARG D 1 186 ? 20.911 70.338 70.966 1.00 58.14 186 ARG D CA 1
ATOM 5855 C C . ARG D 1 186 ? 21.584 70.470 72.321 1.00 58.15 186 ARG D C 1
ATOM 5856 O O . ARG D 1 186 ? 22.806 70.389 72.419 1.00 58.35 186 ARG D O 1
#

Organism: Neisseria meningitidis serogroup B (strain ATCC BAA-335 / MC58) (NCBI:txid122586)

Sequence (724 aa):
LTEGEDYLVLDKPIPQEQSGKIEVLEFFGYFCVHCHHFDPLLLKLGKALPSDAYLRTEHVVWQPELGLARAAAVNLSGLKYQANPAVFKAVYEQKIRLENRSVAGKWALSQKGFDGKKLRAYDSPEAAAAALKQKLTEQYRIDSTPTVIVGGKYRVIFNNGFDGGVHTIKELVAKVREERKLTEGEDYLVLDKPIPQEQSGKIEVLEFFGYFCVHCHHFDPLLLKLGKALPSDAYLRTEHVVWQPELGLARAAAVNLSGLKYQANPAVFKAVYEQKIRLENRSVAGKWALSQKGFDGKKLRAYDSPEAAAAALKQKLTEQYRIDSTPTVIVGGKYRVIFNNGFDGGVHTIKELVAKVREERKLTEGEDYLVLDKPIPQEQSGKIEVLEFFGYFCVHCHHFDPLLLKLGKALPSDAYLRTEHVVWQPELGLARAAAVNLSGLKYQANPAVFKAVYEQKIRLENRSVAGKWALSQKGFDGKKLRAYDSPEAAAAALKQKLTEQYRIDSTPTVIVGGKYRVIFNNGFDGGVHTIKELVAKVREERKRLTEGEDYLVLDKPIPQEQSGKIEVLEFFGYFCVHCHHFDPLLLKLGKALPSDAYLRTEHVVWQPELGLARAAAVNLSGLKYQANPAVFKAVYEQKIRLENRSVAGKWALSQKGFDGKKLRAYDSPEAAAAALKQKLTEQYRIDSTPTVIVGGKYRVIFNNGFDGGVHTIKELVAKVREER

Radius of gyration: 27.23 Å; Cα contacts (8 Å, |Δi|>4): 1142; chains: 4; bounding box: 61×74×75 Å

B-factor: mean 53.63, std 4.56, range [29.62, 77.1]

Solvent-accessible surface area: 34827 Å² total

InterPro domains:
  IPR012336 Thioredoxin-like fold [PF13462] (42-178)
  IPR013766 Thioredoxin domain [PS51352] (8-206)
  IPR017937 Thioredoxin, conserved site [PS00194] (45-63)
  IPR023205 Thiol:disulphide interchange protein DsbA/DsbL [PIRSF001488] (12-201)
  IPR023205 Thiol:disulphide interchange protein DsbA/DsbL [cd03019] (24-203)
  IPR036249 Thioredoxin-like superfamily [SSF52833] (22-203)
  IPR050824 Bacterial Thiol:disulfide Interchange Protein DsbA [PTHR35891] (1-206)